Protein AF-A0A228PYM7-F1 (afdb_monomer_lite)

Foldseek 3Di:
DVCVCVVCVCCQPPLPLVVLVPDLLNLVLLVVCVVVVNPDDLVRVVVVPDDSVSSVSNVVSSVVSPPDDRPDDDDDPVSVVVSVVVSVVVCPVVVVVVVVVVLVVVLVVQLVVQLVVLLVVLLVVLLVLLVVLVVVVCVVVVNPPPPDPPSVVVSVVLSVVVCPDPLVVVLSVVSSVVSNVQSPDPPDDPPPDPDDPSVVSSVPPCNPPSSVVSVVVVVVVVVVVVVVVVVVVVVVVVVVVVVVVVVVVVVVVVVVVVVVVVVVVVVVVVVVVVVVVVVVVVVVVVVVVVVVVVVVVVVVVVVVVVVVVVVVVVVVVVVVVVVVVVVVVVVVVVVVVVVVVVVVVVVVVVVVVVVVVVVVVVVVPDDDDDDDDDDDDDDDDDDWDWDWDADPVGDIDTDGD

Radius of gyration: 92.57 Å; chains: 1; bounding box: 166×77×242 Å

pLDDT: mean 71.92, std 15.27, range [32.16, 93.19]

Structure (mmCIF, N/CA/C/O backbone):
data_AF-A0A228PYM7-F1
#
_entry.id   AF-A0A228PYM7-F1
#
loop_
_atom_site.group_PDB
_atom_site.id
_atom_site.type_symbol
_atom_site.label_atom_id
_atom_site.label_alt_id
_atom_site.label_comp_id
_atom_site.label_asym_id
_atom_site.label_entity_id
_atom_site.label_seq_id
_atom_site.pdbx_PDB_ins_code
_atom_site.Cartn_x
_atom_site.Cartn_y
_atom_site.Cartn_z
_atom_site.occupancy
_atom_site.B_iso_or_equiv
_atom_site.auth_seq_id
_atom_site.auth_comp_id
_atom_site.auth_asym_id
_atom_site.auth_atom_id
_atom_site.pdbx_PDB_model_num
ATOM 1 N N . ASP A 1 1 ? 69.210 -31.705 -83.463 1.00 45.59 1 ASP A N 1
ATOM 2 C CA . ASP A 1 1 ? 68.362 -31.783 -84.677 1.00 45.59 1 ASP A CA 1
ATOM 3 C C . ASP A 1 1 ? 68.030 -33.213 -85.096 1.00 45.59 1 ASP A C 1
ATOM 5 O O . ASP A 1 1 ? 66.913 -33.624 -84.840 1.00 45.59 1 ASP A O 1
ATOM 9 N N . LYS A 1 2 ? 68.940 -34.037 -85.643 1.00 35.41 2 LYS A N 1
ATOM 10 C CA . LYS A 1 2 ? 68.557 -35.399 -86.105 1.00 35.41 2 LYS A CA 1
ATOM 11 C C . LYS A 1 2 ? 68.427 -36.484 -85.017 1.00 35.41 2 LYS A C 1
ATOM 13 O O . LYS A 1 2 ? 67.903 -37.550 -85.300 1.00 35.41 2 LYS A O 1
ATOM 18 N N . TYR A 1 3 ? 68.884 -36.215 -83.793 1.00 48.75 3 TYR A N 1
ATOM 19 C CA . TYR A 1 3 ? 68.817 -37.164 -82.666 1.00 48.75 3 TYR A CA 1
ATOM 20 C C . TYR A 1 3 ? 67.840 -36.738 -81.552 1.00 48.75 3 TYR A C 1
ATOM 22 O O . TYR A 1 3 ? 67.516 -37.545 -80.683 1.00 48.75 3 TYR A O 1
ATOM 30 N N . ASP A 1 4 ? 67.313 -35.509 -81.589 1.00 51.94 4 ASP A N 1
ATOM 31 C CA . ASP A 1 4 ? 66.350 -35.020 -80.584 1.00 51.94 4 ASP A CA 1
ATOM 32 C C . ASP A 1 4 ? 64.942 -35.594 -80.812 1.00 51.94 4 ASP A C 1
ATOM 34 O O . ASP A 1 4 ? 64.225 -35.890 -79.854 1.00 51.94 4 ASP A O 1
ATOM 38 N N . GLU A 1 5 ? 64.581 -35.868 -82.069 1.00 47.50 5 GLU A N 1
ATOM 39 C CA . GLU A 1 5 ? 63.402 -36.676 -82.399 1.00 47.50 5 GLU A CA 1
ATOM 40 C C . GLU A 1 5 ? 63.588 -38.154 -82.022 1.00 47.50 5 GLU A C 1
ATOM 42 O O . GLU A 1 5 ? 62.619 -38.803 -81.636 1.00 47.50 5 GLU A O 1
ATOM 47 N N . GLU A 1 6 ? 64.813 -38.697 -82.054 1.00 49.84 6 GLU A N 1
ATOM 48 C CA . GLU A 1 6 ? 65.057 -40.089 -81.651 1.00 49.84 6 GLU A CA 1
ATOM 49 C C . GLU A 1 6 ? 64.945 -40.290 -80.135 1.00 49.84 6 GLU A C 1
ATOM 51 O O . GLU A 1 6 ? 64.387 -41.299 -79.705 1.00 49.84 6 GLU A O 1
ATOM 56 N N . PHE A 1 7 ? 65.419 -39.344 -79.314 1.00 51.38 7 PHE A N 1
ATOM 57 C CA . PHE A 1 7 ? 65.313 -39.439 -77.853 1.00 51.38 7 PHE A CA 1
ATOM 58 C C . PHE A 1 7 ? 63.852 -39.370 -77.391 1.00 51.38 7 PHE A C 1
ATOM 60 O O . PHE A 1 7 ? 63.384 -40.267 -76.689 1.00 51.38 7 PHE A O 1
ATOM 67 N N . TYR A 1 8 ? 63.099 -38.354 -77.822 1.00 53.97 8 TYR A N 1
ATOM 68 C CA . TYR A 1 8 ? 61.694 -38.209 -77.430 1.00 53.97 8 TYR A CA 1
ATOM 69 C C . TYR A 1 8 ? 60.767 -39.172 -78.173 1.00 53.97 8 TYR A C 1
ATOM 71 O O . TYR A 1 8 ? 59.819 -39.680 -77.575 1.00 53.97 8 TYR A O 1
ATOM 79 N N . GLY A 1 9 ? 61.081 -39.515 -79.423 1.00 56.66 9 GLY A N 1
ATOM 80 C CA . GLY A 1 9 ? 60.391 -40.557 -80.177 1.00 56.66 9 GLY A CA 1
ATOM 81 C C . GLY A 1 9 ? 60.502 -41.923 -79.502 1.00 56.66 9 GLY A C 1
ATOM 82 O O . GLY A 1 9 ? 59.483 -42.582 -79.320 1.00 56.66 9 GLY A O 1
ATOM 83 N N . ARG A 1 10 ? 61.690 -42.335 -79.035 1.00 53.03 10 ARG A N 1
ATOM 84 C CA . ARG A 1 10 ? 61.871 -43.631 -78.347 1.00 53.03 10 ARG A CA 1
ATOM 85 C C . ARG A 1 10 ? 61.371 -43.615 -76.895 1.00 53.03 10 ARG A C 1
ATOM 87 O O . ARG A 1 10 ? 60.775 -44.599 -76.451 1.00 53.03 10 ARG A O 1
ATOM 94 N N . LEU A 1 11 ? 61.518 -42.494 -76.176 1.00 53.44 11 LEU A N 1
ATOM 95 C CA . LEU A 1 11 ? 61.006 -42.327 -74.807 1.00 53.44 11 LEU A CA 1
ATOM 96 C C . LEU A 1 11 ? 59.468 -42.377 -74.753 1.00 53.44 11 LEU A C 1
ATOM 98 O O . LEU A 1 11 ? 58.911 -42.989 -73.840 1.00 53.44 11 LEU A O 1
ATOM 102 N N . PHE A 1 12 ? 58.780 -41.764 -75.726 1.00 53.03 12 PHE A N 1
ATOM 103 C CA . PHE A 1 12 ? 57.316 -41.684 -75.742 1.00 53.03 12 PHE A CA 1
ATOM 104 C C . PHE A 1 12 ? 56.615 -42.773 -76.575 1.00 53.03 12 PHE A C 1
ATOM 106 O O . PHE A 1 12 ? 55.458 -43.075 -76.261 1.00 53.03 12 PHE A O 1
ATOM 113 N N . ASN A 1 13 ? 57.274 -43.399 -77.566 1.00 52.50 13 ASN A N 1
ATOM 114 C CA . ASN A 1 13 ? 56.659 -44.480 -78.356 1.00 52.50 13 ASN A CA 1
ATOM 115 C C . ASN A 1 13 ? 56.893 -45.884 -77.786 1.00 52.50 13 ASN A C 1
ATOM 117 O O . ASN A 1 13 ? 55.943 -46.664 -77.749 1.00 52.50 13 ASN A O 1
ATOM 121 N N . GLU A 1 14 ? 58.093 -46.219 -77.302 1.00 53.66 14 GLU A N 1
ATOM 122 C CA . GLU A 1 14 ? 58.406 -47.608 -76.910 1.00 53.66 14 GLU A CA 1
ATOM 123 C C . GLU A 1 14 ? 58.616 -47.783 -75.403 1.00 53.66 14 GLU A C 1
ATOM 125 O O . GLU A 1 14 ? 58.344 -48.859 -74.866 1.00 53.66 14 GLU A O 1
ATOM 130 N N . GLY A 1 15 ? 58.994 -46.722 -74.677 1.00 54.88 15 GLY A N 1
ATOM 131 C CA . GLY A 1 15 ? 59.230 -46.807 -73.233 1.00 54.88 15 GLY A CA 1
ATOM 132 C C . GLY A 1 15 ? 60.236 -47.908 -72.889 1.00 54.88 15 GLY A C 1
ATOM 133 O O . GLY A 1 15 ? 60.038 -48.642 -71.917 1.00 54.88 15 GLY A O 1
ATOM 134 N N . ASP A 1 16 ? 61.254 -48.069 -73.738 1.00 55.94 16 ASP A N 1
ATOM 135 C CA . ASP A 1 16 ? 62.154 -49.208 -73.677 1.00 55.94 16 ASP A CA 1
ATOM 136 C C . ASP A 1 16 ? 63.088 -49.069 -72.470 1.00 55.94 16 ASP A C 1
ATOM 138 O O . ASP A 1 16 ? 64.033 -48.274 -72.442 1.00 55.94 16 ASP A O 1
ATOM 142 N N . LYS A 1 17 ? 62.768 -49.842 -71.431 1.00 56.59 17 LYS A N 1
ATOM 143 C CA . LYS A 1 17 ? 63.482 -49.911 -70.152 1.00 56.59 17 LYS A CA 1
ATOM 144 C C . LYS A 1 17 ? 64.985 -50.140 -70.361 1.00 56.59 17 LYS A C 1
ATOM 146 O O . LYS A 1 17 ? 65.792 -49.566 -69.634 1.00 56.59 17 LYS A O 1
ATOM 151 N N . LYS A 1 18 ? 65.342 -50.890 -71.407 1.00 59.19 18 LYS A N 1
ATOM 152 C CA . LYS A 1 18 ? 66.716 -51.240 -71.765 1.00 59.19 18 LYS A CA 1
ATOM 153 C C . LYS A 1 18 ? 67.567 -50.017 -72.126 1.00 59.19 18 LYS A C 1
ATOM 155 O O . LYS A 1 18 ? 68.716 -49.919 -71.717 1.00 59.19 18 LYS A O 1
ATOM 160 N N . TRP A 1 19 ? 66.992 -49.022 -72.804 1.00 62.94 19 TRP A N 1
ATOM 161 C CA . TRP A 1 19 ? 67.730 -47.817 -73.194 1.00 62.94 19 TRP A CA 1
ATOM 162 C C . TRP A 1 19 ? 68.079 -46.922 -71.990 1.00 62.94 19 TRP A C 1
ATOM 164 O O . TRP A 1 19 ? 69.183 -46.388 -71.910 1.00 62.94 19 TRP A O 1
ATOM 174 N N . MET A 1 20 ? 67.173 -46.803 -71.011 1.00 59.12 20 MET A N 1
ATOM 175 C CA . MET A 1 20 ? 67.421 -46.055 -69.764 1.00 59.12 20 MET A CA 1
ATOM 176 C C . MET A 1 20 ? 68.410 -46.774 -68.829 1.00 59.12 20 MET A C 1
ATOM 178 O O . MET A 1 20 ? 69.113 -46.119 -68.060 1.00 59.12 20 MET A O 1
ATOM 182 N N . GLU A 1 21 ? 68.475 -48.106 -68.902 1.00 58.53 21 GLU A N 1
ATOM 183 C CA . GLU A 1 21 ? 69.426 -48.933 -68.150 1.00 58.53 21 GLU A CA 1
ATOM 184 C C . GLU A 1 21 ? 70.822 -48.969 -68.795 1.00 58.53 21 GLU A C 1
ATOM 186 O O . GLU A 1 21 ? 71.816 -49.005 -68.073 1.00 58.53 21 GLU A O 1
ATOM 191 N N . ASP A 1 22 ? 70.935 -48.873 -70.120 1.00 56.88 22 ASP A N 1
ATOM 192 C CA . ASP A 1 22 ? 72.225 -49.009 -70.811 1.00 56.88 22 ASP A CA 1
ATOM 193 C C . ASP A 1 22 ? 72.939 -47.661 -71.047 1.00 56.88 22 ASP A C 1
ATOM 195 O O . ASP A 1 22 ? 74.168 -47.614 -71.140 1.00 56.88 22 ASP A O 1
ATOM 199 N N . HIS A 1 23 ? 72.215 -46.534 -71.104 1.00 60.75 23 HIS A N 1
ATOM 200 C CA . HIS A 1 23 ? 72.815 -45.220 -71.372 1.00 60.75 23 HIS A CA 1
ATOM 201 C C . HIS A 1 23 ? 73.143 -44.418 -70.104 1.00 60.75 23 HIS A C 1
ATOM 203 O O . HIS A 1 23 ? 72.276 -43.955 -69.369 1.00 60.75 23 HIS A O 1
ATOM 209 N N . ALA A 1 24 ? 74.428 -44.132 -69.884 1.00 61.12 24 ALA A N 1
ATOM 210 C CA . ALA A 1 24 ? 74.880 -43.326 -68.745 1.00 61.12 24 ALA A CA 1
ATOM 211 C C . ALA A 1 24 ? 74.340 -41.877 -68.750 1.00 61.12 24 ALA A C 1
ATOM 213 O O . ALA A 1 24 ? 74.142 -41.290 -67.686 1.00 61.12 24 ALA A O 1
ATOM 214 N N . GLY A 1 25 ? 74.066 -41.309 -69.932 1.00 62.75 25 GLY A N 1
ATOM 215 C CA . GLY A 1 25 ? 73.559 -39.939 -70.077 1.00 62.75 25 GLY A CA 1
ATOM 216 C C . GLY A 1 25 ? 72.132 -39.741 -69.554 1.00 62.75 25 GLY A C 1
ATOM 217 O O . GLY A 1 25 ? 71.842 -38.711 -68.948 1.00 62.75 25 GLY A O 1
ATOM 218 N N . SER A 1 26 ? 71.253 -40.733 -69.710 1.00 61.75 26 SER A N 1
ATOM 219 C CA . SER A 1 26 ? 69.869 -40.653 -69.224 1.00 61.75 26 SER A CA 1
ATOM 220 C C . SER A 1 26 ? 69.783 -40.767 -67.698 1.00 61.75 26 SER A C 1
ATOM 222 O O . SER A 1 26 ? 68.973 -40.079 -67.077 1.00 61.75 26 SER A O 1
ATOM 224 N N . ARG A 1 27 ? 70.678 -41.545 -67.070 1.00 66.06 27 ARG A N 1
ATOM 225 C CA . ARG A 1 27 ? 70.816 -41.614 -65.602 1.00 66.06 27 ARG A CA 1
ATOM 226 C C . ARG A 1 27 ? 71.270 -40.297 -64.979 1.00 66.06 27 ARG A C 1
ATOM 228 O O . ARG A 1 27 ? 70.733 -39.886 -63.951 1.00 66.06 27 ARG A O 1
ATOM 235 N N . LEU A 1 28 ? 72.247 -39.631 -65.600 1.00 62.81 28 LEU A N 1
ATOM 236 C CA . LEU A 1 28 ? 72.729 -38.325 -65.143 1.00 62.81 28 LEU A CA 1
ATOM 237 C C . LEU A 1 28 ? 71.631 -37.262 -65.261 1.00 62.81 28 LEU A C 1
ATOM 239 O O . LEU A 1 28 ? 71.350 -36.577 -64.282 1.00 62.81 28 LEU A O 1
ATOM 243 N N . LEU A 1 29 ? 70.930 -37.216 -66.398 1.00 63.28 29 LEU A N 1
ATOM 244 C CA . LEU A 1 29 ? 69.799 -36.309 -66.603 1.00 63.28 29 LEU A CA 1
ATOM 245 C C . LEU A 1 29 ? 68.672 -36.539 -65.581 1.00 63.28 29 LEU A C 1
ATOM 247 O O . LEU A 1 29 ? 68.156 -35.580 -65.013 1.00 63.28 29 LEU A O 1
ATOM 251 N N . ALA A 1 30 ? 68.305 -37.795 -65.303 1.00 65.06 30 ALA A N 1
ATOM 252 C CA . ALA A 1 30 ? 67.282 -38.110 -64.305 1.00 65.06 30 ALA A CA 1
ATOM 253 C C . ALA A 1 30 ? 67.676 -37.626 -62.896 1.00 65.06 30 ALA A C 1
ATOM 255 O O . ALA A 1 30 ? 66.838 -37.080 -62.178 1.00 65.06 30 ALA A O 1
ATOM 256 N N . ARG A 1 31 ? 68.952 -37.774 -62.505 1.00 66.81 31 ARG A N 1
ATOM 257 C CA . ARG A 1 31 ? 69.468 -37.280 -61.216 1.00 66.81 31 ARG A CA 1
ATOM 258 C C . ARG A 1 31 ? 69.529 -35.764 -61.137 1.00 66.81 31 ARG A C 1
ATOM 260 O O . ARG A 1 31 ? 69.179 -35.228 -60.087 1.00 66.81 31 ARG A O 1
ATOM 267 N N . ASP A 1 32 ? 69.935 -35.091 -62.206 1.00 62.88 32 ASP A N 1
ATOM 268 C CA . ASP A 1 32 ? 69.970 -33.628 -62.241 1.00 62.88 32 ASP A CA 1
ATOM 269 C C . ASP A 1 32 ? 68.553 -33.050 -62.156 1.00 62.88 32 ASP A C 1
ATOM 271 O O . ASP A 1 32 ? 68.294 -32.181 -61.325 1.00 62.88 32 ASP A O 1
ATOM 275 N N . LEU A 1 33 ? 67.592 -33.625 -62.888 1.00 65.94 33 LEU A N 1
ATOM 276 C CA . LEU A 1 33 ? 66.180 -33.260 -62.757 1.00 65.94 33 LEU A CA 1
ATOM 277 C C . LEU A 1 33 ? 65.642 -33.524 -61.342 1.00 65.94 33 LEU A C 1
ATOM 279 O O . LEU A 1 33 ? 64.897 -32.699 -60.818 1.00 65.94 33 LEU A O 1
ATOM 283 N N . ASN A 1 34 ? 66.034 -34.626 -60.691 1.00 72.19 34 ASN A N 1
ATOM 284 C CA . ASN A 1 34 ? 65.633 -34.905 -59.307 1.00 72.19 34 ASN A CA 1
ATOM 285 C C . ASN A 1 34 ? 66.233 -33.904 -58.310 1.00 72.19 34 ASN A C 1
ATOM 287 O O . ASN A 1 34 ? 65.524 -33.389 -57.451 1.00 72.19 34 ASN A O 1
ATOM 291 N N . ARG A 1 35 ? 67.533 -33.599 -58.433 1.00 65.00 35 ARG A N 1
ATOM 292 C CA . ARG A 1 35 ? 68.226 -32.626 -57.570 1.00 65.00 35 ARG A CA 1
ATOM 293 C C . ARG A 1 35 ? 67.633 -31.229 -57.691 1.00 65.00 35 ARG A C 1
ATOM 295 O O . ARG A 1 35 ? 67.551 -30.527 -56.691 1.00 65.00 35 ARG A O 1
ATOM 302 N N . SER A 1 36 ? 67.199 -30.847 -58.886 1.00 59.59 36 SER A N 1
ATOM 303 C CA . SER A 1 36 ? 66.535 -29.567 -59.130 1.00 59.59 36 SER A CA 1
ATOM 304 C C . SER A 1 36 ? 65.027 -29.590 -58.845 1.00 59.59 36 SER A C 1
ATOM 306 O O . SER A 1 36 ? 64.367 -28.586 -59.086 1.00 59.59 36 SER A O 1
ATOM 308 N N . ALA A 1 37 ? 64.470 -30.704 -58.346 1.00 69.06 37 ALA A N 1
ATOM 309 C CA . ALA A 1 37 ? 63.030 -30.904 -58.143 1.00 69.06 37 ALA A CA 1
ATOM 310 C C . ALA A 1 37 ? 62.180 -30.640 -59.408 1.00 69.06 37 ALA A C 1
ATOM 312 O O . ALA A 1 37 ? 61.024 -30.231 -59.330 1.00 69.06 37 ALA A O 1
ATOM 313 N N . LEU A 1 38 ? 62.762 -30.889 -60.585 1.00 64.94 38 LEU A N 1
ATOM 314 C CA . LEU A 1 38 ? 62.161 -30.680 -61.904 1.00 64.94 38 LEU A CA 1
ATOM 315 C C . LEU A 1 38 ? 61.589 -31.967 -62.510 1.00 64.94 38 LEU A C 1
ATOM 317 O O . LEU A 1 38 ? 61.214 -31.967 -63.681 1.00 64.94 38 LEU A O 1
ATOM 321 N N . ILE A 1 39 ? 61.522 -33.067 -61.752 1.00 71.81 39 ILE A N 1
ATOM 322 C CA . ILE A 1 39 ? 60.783 -34.256 -62.191 1.00 71.81 39 ILE A CA 1
ATOM 323 C C . ILE A 1 39 ? 59.292 -33.903 -62.161 1.00 71.81 39 ILE A C 1
ATOM 325 O O . ILE A 1 39 ? 58.761 -33.670 -61.072 1.00 71.81 39 ILE A O 1
ATOM 329 N N . PRO A 1 40 ? 58.603 -33.878 -63.315 1.00 68.38 40 PRO A N 1
ATOM 330 C CA . PRO A 1 40 ? 57.194 -33.523 -63.352 1.00 68.38 40 PRO A CA 1
ATOM 331 C C . PRO A 1 40 ? 56.370 -34.506 -62.518 1.00 68.38 40 PRO A C 1
ATOM 333 O O . PRO A 1 40 ? 56.565 -35.725 -62.583 1.00 68.38 40 PRO A O 1
ATOM 336 N N . THR A 1 41 ? 55.429 -33.984 -61.736 1.00 75.50 41 THR A N 1
ATOM 337 C CA . THR A 1 41 ? 54.512 -34.815 -60.956 1.00 75.50 41 THR A CA 1
ATOM 338 C C . THR A 1 41 ? 53.583 -35.593 -61.883 1.00 75.50 41 THR A C 1
ATOM 340 O O . THR A 1 41 ? 53.259 -35.156 -62.988 1.00 75.50 41 THR A O 1
ATOM 343 N N . GLY A 1 42 ? 53.080 -36.742 -61.423 1.00 70.44 42 GLY A N 1
ATOM 344 C CA . GLY A 1 42 ? 52.145 -37.540 -62.223 1.00 70.44 42 GLY A CA 1
ATOM 345 C C . GLY A 1 42 ? 50.921 -36.743 -62.693 1.00 70.44 42 GLY A C 1
ATOM 346 O O . GLY A 1 42 ? 50.422 -36.993 -63.785 1.00 70.44 42 GLY A O 1
ATOM 347 N N . LYS A 1 43 ? 50.482 -35.747 -61.913 1.00 73.06 43 LYS A N 1
ATOM 348 C CA . LYS A 1 43 ? 49.397 -34.835 -62.287 1.00 73.06 43 LYS A CA 1
ATOM 349 C C . LYS A 1 43 ? 49.797 -33.906 -63.437 1.00 73.06 43 LYS A C 1
ATOM 351 O O . LYS A 1 43 ? 49.074 -33.839 -64.418 1.00 73.06 43 LYS A O 1
ATOM 356 N N . GLU A 1 44 ? 50.973 -33.283 -63.372 1.00 66.31 44 GLU A N 1
ATOM 357 C CA . GLU A 1 44 ? 51.474 -32.399 -64.437 1.00 66.31 44 GLU A CA 1
ATOM 358 C C . GLU A 1 44 ? 51.666 -33.142 -65.771 1.00 66.31 44 GLU A C 1
ATOM 360 O O . GLU A 1 44 ? 51.384 -32.590 -66.832 1.00 66.31 44 GLU A O 1
ATOM 365 N N . ILE A 1 45 ? 52.083 -34.414 -65.734 1.00 66.94 45 ILE A N 1
ATOM 366 C CA . ILE A 1 45 ? 52.229 -35.243 -66.944 1.00 66.94 45 ILE A CA 1
ATOM 367 C C . ILE A 1 45 ? 50.853 -35.638 -67.516 1.00 66.94 45 ILE A C 1
ATOM 369 O O . ILE A 1 45 ? 50.680 -35.664 -68.736 1.00 66.94 45 ILE A O 1
ATOM 373 N N . LYS A 1 46 ? 49.856 -35.913 -66.660 1.00 68.62 46 LYS A N 1
ATOM 374 C CA . LYS A 1 46 ? 48.468 -36.156 -67.099 1.00 68.62 46 LYS A CA 1
ATOM 375 C C . LYS A 1 46 ? 47.835 -34.906 -67.702 1.00 68.62 46 LYS A C 1
ATOM 377 O O . LYS A 1 46 ? 47.214 -34.999 -68.755 1.00 68.62 46 LYS A O 1
ATOM 382 N N . ASP A 1 47 ? 48.040 -33.747 -67.080 1.00 65.50 47 ASP A N 1
ATOM 383 C CA . ASP A 1 47 ? 47.544 -32.455 -67.568 1.00 65.50 47 ASP A CA 1
ATOM 384 C C . ASP A 1 47 ? 48.188 -32.075 -68.919 1.00 65.50 47 ASP A C 1
ATOM 386 O O . ASP A 1 47 ? 47.612 -31.320 -69.700 1.00 65.50 47 ASP A O 1
ATOM 390 N N . ALA A 1 48 ? 49.355 -32.652 -69.238 1.00 62.84 48 ALA A N 1
ATOM 391 C CA . ALA A 1 48 ? 49.990 -32.579 -70.554 1.00 62.84 48 ALA A CA 1
ATOM 392 C C . ALA A 1 48 ? 49.417 -33.573 -71.594 1.00 62.84 48 ALA A C 1
ATOM 394 O O . ALA A 1 48 ? 49.906 -33.626 -72.722 1.00 62.84 48 ALA A O 1
ATOM 395 N N . GLY A 1 49 ? 48.384 -34.351 -71.247 1.00 68.00 49 GLY A N 1
ATOM 396 C CA . GLY A 1 49 ? 47.638 -35.220 -72.164 1.00 68.00 49 GLY A CA 1
ATOM 397 C C . GLY A 1 49 ? 48.136 -36.666 -72.265 1.00 68.00 49 GLY A C 1
ATOM 398 O O . GLY A 1 49 ? 47.704 -37.397 -73.157 1.00 68.00 49 GLY A O 1
ATOM 399 N N . LEU A 1 50 ? 49.039 -37.114 -71.385 1.00 67.19 50 LEU A N 1
ATOM 400 C CA . LEU A 1 50 ? 49.515 -38.500 -71.400 1.00 67.19 50 LEU A CA 1
ATOM 401 C C . LEU A 1 50 ? 48.596 -39.443 -70.615 1.00 67.19 50 LEU A C 1
ATOM 403 O O . LEU A 1 50 ? 48.188 -39.158 -69.493 1.00 67.19 50 LEU A O 1
ATOM 407 N N . SER A 1 51 ? 48.354 -40.633 -71.177 1.00 73.88 51 SER A N 1
ATOM 408 C CA . SER A 1 51 ? 47.622 -41.710 -70.498 1.00 73.88 51 SER A CA 1
ATOM 409 C C . SER A 1 51 ? 48.334 -42.165 -69.220 1.00 73.88 51 SER A C 1
ATOM 411 O O . SER A 1 51 ? 49.564 -42.286 -69.218 1.00 73.88 51 SER A O 1
ATOM 413 N N . ASP A 1 52 ? 47.574 -42.565 -68.204 1.00 71.88 52 ASP A N 1
ATOM 414 C CA . ASP A 1 52 ? 48.073 -43.075 -66.918 1.00 71.88 52 ASP A CA 1
ATOM 415 C C . ASP A 1 52 ? 49.145 -44.163 -67.053 1.00 71.88 52 ASP A C 1
ATOM 417 O O . ASP A 1 52 ? 50.137 -44.166 -66.324 1.00 71.88 52 ASP A O 1
ATOM 421 N N . THR A 1 53 ? 49.002 -45.056 -68.035 1.00 75.19 53 THR A N 1
ATOM 422 C CA . THR A 1 53 ? 49.981 -46.114 -68.313 1.00 75.19 53 THR A CA 1
ATOM 423 C C . THR A 1 53 ? 51.336 -45.550 -68.746 1.00 75.19 53 THR A C 1
ATOM 425 O O . THR A 1 53 ? 52.378 -46.060 -68.335 1.00 75.19 53 THR A O 1
ATOM 428 N N . ARG A 1 54 ? 51.343 -44.479 -69.548 1.00 68.00 54 ARG A N 1
ATOM 429 C CA . ARG A 1 54 ? 52.567 -43.791 -69.990 1.00 68.00 54 ARG A CA 1
ATOM 430 C C . ARG A 1 54 ? 53.183 -42.968 -68.861 1.00 68.00 54 ARG A C 1
ATOM 432 O O . ARG A 1 54 ? 54.395 -43.038 -68.679 1.00 68.00 54 ARG A O 1
ATOM 439 N N . VAL A 1 55 ? 52.362 -42.291 -68.052 1.00 69.94 55 VAL A N 1
ATOM 440 C CA . VAL A 1 55 ? 52.819 -41.580 -66.843 1.00 69.94 55 VAL A CA 1
ATOM 441 C C . VAL A 1 55 ? 53.515 -42.547 -65.880 1.00 69.94 55 VAL A C 1
ATOM 443 O O . VAL A 1 55 ? 54.632 -42.290 -65.436 1.00 69.94 55 VAL A O 1
ATOM 446 N N . MET A 1 56 ? 52.910 -43.710 -65.623 1.00 77.12 56 MET A N 1
ATOM 447 C CA . MET A 1 56 ? 53.492 -44.741 -64.760 1.00 77.12 56 MET A CA 1
ATOM 448 C C . MET A 1 56 ? 54.787 -45.333 -65.325 1.00 77.12 56 MET A C 1
ATOM 450 O O . MET A 1 56 ? 55.726 -45.563 -64.562 1.00 77.12 56 MET A O 1
ATOM 454 N N . LYS A 1 57 ? 54.870 -45.569 -66.642 1.00 74.12 57 LYS A N 1
ATOM 455 C CA . LYS A 1 57 ? 56.107 -46.041 -67.291 1.00 74.12 57 LYS A CA 1
ATOM 456 C C . LYS A 1 57 ? 57.233 -45.014 -67.173 1.00 74.12 57 LYS A C 1
ATOM 458 O O . LYS A 1 57 ? 58.340 -45.392 -66.803 1.00 74.12 57 LYS A O 1
ATOM 463 N N . TYR A 1 58 ? 56.938 -43.736 -67.410 1.00 72.19 58 TYR A N 1
ATOM 464 C CA . TYR A 1 58 ? 57.901 -42.644 -67.273 1.00 72.19 58 TYR A CA 1
ATOM 465 C C . TYR A 1 58 ? 58.420 -42.526 -65.836 1.00 72.19 58 TYR A C 1
ATOM 467 O O . TYR A 1 58 ? 59.625 -42.611 -65.610 1.00 72.19 58 TYR A O 1
ATOM 475 N N . LEU A 1 59 ? 57.523 -42.431 -64.848 1.00 76.06 59 LEU A N 1
ATOM 476 C CA . LEU A 1 59 ? 57.917 -42.318 -63.440 1.00 76.06 59 LEU A CA 1
ATOM 477 C C . LEU A 1 59 ? 58.702 -43.551 -62.962 1.00 76.06 59 LEU A C 1
ATOM 479 O O . LEU A 1 59 ? 59.659 -43.415 -62.202 1.00 76.06 59 LEU A O 1
ATOM 483 N N . ARG A 1 60 ? 58.356 -44.754 -63.445 1.00 76.75 60 ARG A N 1
ATOM 484 C CA . ARG A 1 60 ? 59.103 -45.986 -63.149 1.00 76.75 60 ARG A CA 1
ATOM 485 C C . ARG A 1 60 ? 60.497 -45.978 -63.784 1.00 76.75 60 ARG A C 1
ATOM 487 O O . ARG A 1 60 ? 61.443 -46.382 -63.120 1.00 76.75 60 ARG A O 1
ATOM 494 N N . ALA A 1 61 ? 60.636 -45.513 -65.025 1.00 67.81 61 ALA A N 1
ATOM 495 C CA . ALA A 1 61 ? 61.927 -45.416 -65.707 1.00 67.81 61 ALA A CA 1
ATOM 496 C C . ALA A 1 61 ? 62.847 -44.375 -65.050 1.00 67.81 61 ALA A C 1
ATOM 498 O O . ALA A 1 61 ? 64.021 -44.655 -64.824 1.00 67.81 61 ALA A O 1
ATOM 499 N N . VAL A 1 62 ? 62.302 -43.214 -64.670 1.00 67.62 62 VAL A N 1
ATOM 500 C CA . VAL A 1 62 ? 63.032 -42.192 -63.905 1.00 67.62 62 VAL A CA 1
ATOM 501 C C . VAL A 1 62 ? 63.484 -42.758 -62.559 1.00 67.62 62 VAL A C 1
ATOM 503 O O . VAL A 1 62 ? 64.647 -42.607 -62.202 1.00 67.62 62 VAL A O 1
ATOM 506 N N . LYS A 1 63 ? 62.617 -43.492 -61.850 1.00 77.50 63 LYS A N 1
ATOM 507 C CA . LYS A 1 63 ? 62.976 -44.155 -60.589 1.00 77.50 63 LYS A CA 1
ATOM 508 C C . LYS A 1 63 ? 64.119 -45.170 -60.760 1.00 77.50 63 LYS A C 1
ATOM 510 O O . LYS A 1 63 ? 65.111 -45.082 -60.052 1.00 77.50 63 LYS A O 1
ATOM 515 N N . VAL A 1 64 ? 64.034 -46.065 -61.749 1.00 72.94 64 VAL A N 1
ATOM 516 C CA . VAL A 1 64 ? 65.097 -47.050 -62.052 1.00 72.94 64 VAL A CA 1
ATOM 517 C C . VAL A 1 64 ? 66.426 -46.366 -62.402 1.00 72.94 64 VAL A C 1
ATOM 519 O O . VAL A 1 64 ? 67.493 -46.802 -61.964 1.00 72.94 64 VAL A O 1
ATOM 522 N N . ALA A 1 65 ? 66.371 -45.262 -63.151 1.00 66.12 65 ALA A N 1
ATOM 523 C CA . ALA A 1 65 ? 67.547 -44.477 -63.508 1.00 66.12 65 ALA A CA 1
ATOM 524 C C . ALA A 1 65 ? 68.189 -43.778 -62.292 1.00 66.12 65 ALA A C 1
ATOM 526 O O . ALA A 1 65 ? 69.414 -43.670 -62.228 1.00 66.12 65 ALA A O 1
ATOM 527 N N . LEU A 1 66 ? 67.384 -43.338 -61.318 1.00 71.06 66 LEU A N 1
ATOM 528 C CA . LEU A 1 66 ? 67.861 -42.765 -60.055 1.00 71.06 66 LEU A CA 1
ATOM 529 C C . LEU A 1 66 ? 68.512 -43.815 -59.143 1.00 71.06 66 LEU A C 1
ATOM 531 O O . LEU A 1 66 ? 69.535 -43.512 -58.516 1.00 71.06 66 LEU A O 1
ATOM 535 N N . ASP A 1 67 ? 67.948 -45.024 -59.118 1.00 75.81 67 ASP A N 1
ATOM 536 C CA . ASP A 1 67 ? 68.345 -46.131 -58.239 1.00 75.81 67 ASP A CA 1
ATOM 537 C C . ASP A 1 67 ? 69.625 -46.866 -58.713 1.00 75.81 67 ASP A C 1
ATOM 539 O O . ASP A 1 67 ? 70.273 -47.554 -57.927 1.00 75.81 67 ASP A O 1
ATOM 543 N N . SER A 1 68 ? 70.049 -46.699 -59.973 1.00 69.94 68 SER A N 1
ATOM 544 C CA . SER A 1 68 ? 71.245 -47.360 -60.537 1.00 69.94 68 SER A CA 1
ATOM 545 C C . SER A 1 68 ? 72.575 -46.643 -60.181 1.00 69.94 68 SER A C 1
ATOM 547 O O . SER A 1 68 ? 72.648 -45.409 -60.167 1.00 69.94 68 SER A O 1
ATOM 549 N N . SER A 1 69 ? 73.656 -47.390 -59.892 1.00 57.09 69 SER A N 1
ATOM 550 C CA . SER A 1 69 ? 74.947 -46.847 -59.390 1.00 57.09 69 SER A CA 1
ATOM 551 C C . SER A 1 69 ? 75.870 -46.287 -60.502 1.00 57.09 69 SER A C 1
ATOM 553 O O . SER A 1 69 ? 75.840 -46.801 -61.621 1.00 57.09 69 SER A O 1
ATOM 555 N N . PRO A 1 70 ? 76.684 -45.231 -60.258 1.00 59.44 70 PRO A N 1
ATOM 556 C CA . PRO A 1 70 ? 77.336 -44.460 -61.314 1.00 59.44 70 PRO A CA 1
ATOM 557 C C . PRO A 1 70 ? 78.810 -44.847 -61.499 1.00 59.44 70 PRO A C 1
ATOM 559 O O . PRO A 1 70 ? 79.699 -44.055 -61.198 1.00 59.44 70 PRO A O 1
ATOM 562 N N . GLU A 1 71 ? 79.101 -46.034 -62.019 1.00 53.53 71 GLU A N 1
ATOM 563 C CA . GLU A 1 71 ? 80.477 -46.371 -62.402 1.00 53.53 71 GLU A CA 1
ATOM 564 C C . GLU A 1 71 ? 80.620 -46.362 -63.919 1.00 53.53 71 GLU A C 1
ATOM 566 O O . GLU A 1 71 ? 80.269 -47.309 -64.609 1.00 53.53 71 GLU A O 1
ATOM 571 N N . VAL A 1 72 ? 81.049 -45.192 -64.402 1.00 45.41 72 VAL A N 1
ATOM 572 C CA . VAL A 1 72 ? 81.891 -44.885 -65.574 1.00 45.41 72 VAL A CA 1
ATOM 573 C C . VAL A 1 72 ? 81.534 -43.454 -65.988 1.00 45.41 72 VAL A C 1
ATOM 575 O O . VAL A 1 72 ? 80.442 -43.180 -66.486 1.00 45.41 72 VAL A O 1
ATOM 578 N N . ARG A 1 73 ? 82.459 -42.512 -65.763 1.00 53.06 73 ARG A N 1
ATOM 579 C CA . ARG A 1 73 ? 82.420 -41.180 -66.385 1.00 53.06 73 ARG A CA 1
ATOM 580 C C . ARG A 1 73 ? 83.083 -41.270 -67.760 1.00 53.06 73 ARG A C 1
ATOM 582 O O . ARG A 1 73 ? 84.293 -41.480 -67.798 1.00 53.06 73 ARG A O 1
ATOM 589 N N . PRO A 1 74 ? 82.381 -40.985 -68.866 1.00 43.50 74 PRO A N 1
ATOM 590 C CA . PRO A 1 74 ? 83.017 -40.385 -70.019 1.00 43.50 74 PRO A CA 1
ATOM 591 C C . PRO A 1 74 ? 82.764 -38.873 -70.001 1.00 43.50 74 PRO A C 1
ATOM 593 O O . PRO A 1 74 ? 81.664 -38.395 -69.719 1.00 43.50 74 PRO A O 1
ATOM 596 N N . ALA A 1 75 ? 83.816 -38.111 -70.280 1.00 50.81 75 ALA A N 1
ATOM 597 C CA . ALA A 1 75 ? 83.742 -36.674 -70.481 1.00 50.81 75 ALA A CA 1
ATOM 598 C C . ALA A 1 75 ? 82.873 -36.365 -71.706 1.00 50.81 75 ALA A C 1
ATOM 600 O O . ALA A 1 75 ? 83.230 -36.782 -72.801 1.00 50.81 75 ALA A O 1
ATOM 601 N N . LEU A 1 76 ? 81.774 -35.618 -71.548 1.00 49.16 76 LEU A N 1
ATOM 602 C CA . LEU A 1 76 ? 81.088 -34.958 -72.664 1.00 49.16 76 LEU A CA 1
ATOM 603 C C . LEU A 1 76 ? 80.319 -33.711 -72.171 1.00 49.16 76 LEU A C 1
ATOM 605 O O . LEU A 1 76 ? 79.309 -33.850 -71.481 1.00 49.16 76 LEU A O 1
ATOM 609 N N . PRO A 1 77 ? 80.733 -32.492 -72.568 1.00 51.84 77 PRO A N 1
ATOM 610 C CA . PRO A 1 77 ? 80.035 -31.236 -72.251 1.00 51.84 77 PRO A CA 1
ATOM 611 C C . PRO A 1 77 ? 78.605 -31.150 -72.819 1.00 51.84 77 PRO A C 1
ATOM 613 O O . PRO A 1 77 ? 77.763 -30.425 -72.301 1.00 51.84 77 PRO A O 1
ATOM 616 N N . LYS A 1 78 ? 78.305 -31.922 -73.871 1.00 48.66 78 LYS A N 1
ATOM 617 C CA . LYS A 1 78 ? 77.089 -31.764 -74.686 1.00 48.66 78 LYS A CA 1
ATOM 618 C C . LYS A 1 78 ? 75.800 -32.286 -74.030 1.00 48.66 78 LYS A C 1
ATOM 620 O O . LYS A 1 78 ? 74.728 -31.771 -74.323 1.00 48.66 78 LYS A O 1
ATOM 625 N N . ALA A 1 79 ? 75.883 -33.272 -73.131 1.00 43.78 79 ALA A N 1
ATOM 626 C CA . ALA A 1 79 ? 74.702 -33.830 -72.455 1.00 43.78 79 ALA A CA 1
ATOM 627 C C . ALA A 1 79 ? 74.195 -32.930 -71.310 1.00 43.78 79 ALA A C 1
ATOM 629 O O . ALA A 1 79 ? 72.989 -32.760 -71.145 1.00 43.78 79 ALA A O 1
ATOM 630 N N . ALA A 1 80 ? 75.112 -32.299 -70.569 1.00 47.16 80 ALA A N 1
ATOM 631 C CA . ALA A 1 80 ? 74.776 -31.309 -69.544 1.00 47.16 80 ALA A CA 1
ATOM 632 C C . ALA A 1 80 ? 74.196 -30.020 -70.161 1.00 47.16 80 ALA A C 1
ATOM 634 O O . ALA A 1 80 ? 73.260 -29.434 -69.621 1.00 47.16 80 ALA A O 1
ATOM 635 N N . GLU A 1 81 ? 74.690 -29.611 -71.335 1.00 47.75 81 GLU A N 1
ATOM 636 C CA . GLU A 1 81 ? 74.161 -28.454 -72.066 1.00 47.75 81 GLU A CA 1
ATOM 637 C C . GLU A 1 81 ? 72.735 -28.701 -72.598 1.00 47.75 81 GLU A C 1
ATOM 639 O O . GLU A 1 81 ? 71.874 -27.824 -72.515 1.00 47.75 81 GLU A O 1
ATOM 644 N N . ALA A 1 82 ? 72.442 -29.919 -73.067 1.00 46.78 82 ALA A N 1
ATOM 645 C CA . ALA A 1 82 ? 71.098 -30.319 -73.489 1.00 46.78 82 ALA A CA 1
ATOM 646 C C . ALA A 1 82 ? 70.100 -30.372 -72.311 1.00 46.78 82 ALA A C 1
ATOM 648 O O . ALA A 1 82 ? 68.976 -29.881 -72.432 1.00 46.78 82 ALA A O 1
ATOM 649 N N . ALA A 1 83 ? 70.530 -30.884 -71.151 1.00 45.56 83 ALA A N 1
ATOM 650 C CA . ALA A 1 83 ? 69.753 -30.872 -69.909 1.00 45.56 83 ALA A CA 1
ATOM 651 C C . ALA A 1 83 ? 69.401 -29.441 -69.456 1.00 45.56 83 ALA A C 1
ATOM 653 O O . ALA A 1 83 ? 68.252 -29.158 -69.114 1.00 45.56 83 ALA A O 1
ATOM 654 N N . GLY A 1 84 ? 70.372 -28.520 -69.522 1.00 50.41 84 GLY A N 1
ATOM 655 C CA . GLY A 1 84 ? 70.184 -27.105 -69.187 1.00 50.41 84 GLY A CA 1
ATOM 656 C C . GLY A 1 84 ? 69.220 -26.371 -70.128 1.00 50.41 84 GLY A C 1
ATOM 657 O O . GLY A 1 84 ? 68.392 -25.578 -69.672 1.00 50.41 84 GLY A O 1
ATOM 658 N N . ARG A 1 85 ? 69.253 -26.671 -71.436 1.00 49.00 85 ARG A N 1
ATOM 659 C CA . ARG A 1 85 ? 68.332 -26.076 -72.426 1.00 49.00 85 ARG A CA 1
ATOM 660 C C . ARG A 1 85 ? 66.895 -26.581 -72.268 1.00 49.00 85 ARG A C 1
ATOM 662 O O . ARG A 1 85 ? 65.957 -25.803 -72.425 1.00 49.00 85 ARG A O 1
ATOM 669 N N . LEU A 1 86 ? 66.708 -27.844 -71.887 1.00 43.34 86 LEU A N 1
ATOM 670 C CA . LEU A 1 86 ? 65.381 -28.420 -71.662 1.00 43.34 86 LEU A CA 1
ATOM 671 C C . LEU A 1 86 ? 64.748 -27.969 -70.337 1.00 43.34 86 LEU A C 1
ATOM 673 O O . LEU A 1 86 ? 63.563 -27.629 -70.301 1.00 43.34 86 LEU A O 1
ATOM 677 N N . ALA A 1 87 ? 65.550 -27.907 -69.267 1.00 47.72 87 ALA A N 1
ATOM 678 C CA . ALA A 1 87 ? 65.141 -27.308 -68.002 1.00 47.72 87 ALA A CA 1
ATOM 679 C C . ALA A 1 87 ? 64.706 -25.851 -68.208 1.00 47.72 87 ALA A C 1
ATOM 681 O O . ALA A 1 87 ? 63.694 -25.460 -67.637 1.00 47.72 87 ALA A O 1
ATOM 682 N N . SER A 1 88 ? 65.376 -25.095 -69.090 1.00 50.38 88 SER A N 1
ATOM 683 C CA . SER A 1 88 ? 65.005 -23.717 -69.470 1.00 50.38 88 SER A CA 1
ATOM 684 C C . SER A 1 88 ? 63.701 -23.617 -70.288 1.00 50.38 88 SER A C 1
ATOM 686 O O . SER A 1 88 ? 62.967 -22.638 -70.174 1.00 50.38 88 SER A O 1
ATOM 688 N N . ALA A 1 89 ? 63.365 -24.631 -71.093 1.00 49.09 89 ALA A N 1
ATOM 689 C CA . ALA A 1 89 ? 62.164 -24.624 -71.936 1.00 49.09 89 ALA A CA 1
ATOM 690 C C . ALA A 1 89 ? 60.881 -25.033 -71.182 1.00 49.09 89 ALA A C 1
ATOM 692 O O . ALA A 1 89 ? 59.827 -24.423 -71.371 1.00 49.09 89 ALA A O 1
ATOM 693 N N . LEU A 1 90 ? 60.961 -26.041 -70.302 1.00 48.91 90 LEU A N 1
ATOM 694 C CA . LEU A 1 90 ? 59.830 -26.475 -69.468 1.00 48.91 90 LEU A CA 1
ATOM 695 C C . LEU A 1 90 ? 59.569 -25.526 -68.294 1.00 48.91 90 LEU A C 1
ATOM 697 O O . LEU A 1 90 ? 58.411 -25.328 -67.920 1.00 48.91 90 LEU A O 1
ATOM 701 N N . THR A 1 91 ? 60.618 -24.895 -67.753 1.00 56.75 91 THR A N 1
ATOM 702 C CA . THR A 1 91 ? 60.436 -23.801 -66.794 1.00 56.75 91 THR A CA 1
ATOM 703 C C . THR A 1 91 ? 59.703 -22.647 -67.450 1.00 56.75 91 THR A C 1
ATOM 705 O O . THR A 1 91 ? 58.705 -22.240 -66.891 1.00 56.75 91 THR A O 1
ATOM 708 N N . SER A 1 92 ? 60.065 -22.185 -68.651 1.00 60.34 92 SER A N 1
ATOM 709 C CA . SER A 1 92 ? 59.473 -20.960 -69.212 1.00 60.34 92 SER A CA 1
ATOM 710 C C . SER A 1 92 ? 57.934 -20.937 -69.218 1.00 60.34 92 SER A C 1
ATOM 712 O O . SER A 1 92 ? 57.358 -20.004 -68.675 1.00 60.34 92 SER A O 1
ATOM 714 N N . LYS A 1 93 ? 57.233 -21.968 -69.715 1.00 65.69 93 LYS A N 1
ATOM 715 C CA . LYS A 1 93 ? 55.755 -21.924 -69.814 1.00 65.69 93 LYS A CA 1
ATOM 716 C C . LYS A 1 93 ? 55.029 -22.198 -68.488 1.00 65.69 93 LYS A C 1
ATOM 718 O O . LYS A 1 93 ? 53.965 -21.632 -68.236 1.00 65.69 93 LYS A O 1
ATOM 723 N N . VAL A 1 94 ? 55.570 -23.077 -67.640 1.00 68.62 94 VAL A N 1
ATOM 724 C CA . VAL A 1 94 ? 54.994 -23.369 -66.312 1.00 68.62 94 VAL A CA 1
ATOM 725 C C . VAL A 1 94 ? 55.297 -22.234 -65.333 1.00 68.62 94 VAL A C 1
ATOM 727 O O . VAL A 1 94 ? 54.418 -21.845 -64.569 1.00 68.62 94 VAL A O 1
ATOM 730 N N . LEU A 1 95 ? 56.503 -21.666 -65.399 1.00 67.94 95 LEU A N 1
ATOM 731 C CA . LEU A 1 95 ? 56.913 -20.465 -64.677 1.00 67.94 95 LEU A CA 1
ATOM 732 C C . LEU A 1 95 ? 56.071 -19.275 -65.138 1.00 67.94 95 LEU A C 1
ATOM 734 O O . LEU A 1 95 ? 55.458 -18.663 -64.284 1.00 67.94 95 LEU A O 1
ATOM 738 N N . GLN A 1 96 ? 55.874 -19.062 -66.445 1.00 74.44 96 GLN A N 1
ATOM 739 C CA . GLN A 1 96 ? 54.960 -18.033 -66.964 1.00 74.44 96 GLN A CA 1
ATOM 740 C C . GLN A 1 96 ? 53.530 -18.197 -66.445 1.00 74.44 96 GLN A C 1
ATOM 742 O O . GLN A 1 96 ? 52.907 -17.220 -66.058 1.00 74.44 96 GLN A O 1
ATOM 747 N N . ARG A 1 97 ? 52.987 -19.422 -66.389 1.00 77.00 97 ARG A N 1
ATOM 748 C CA . ARG A 1 97 ? 51.649 -19.652 -65.809 1.00 77.00 97 ARG A CA 1
ATOM 749 C C . ARG A 1 97 ? 51.610 -19.384 -64.304 1.00 77.00 97 ARG A C 1
ATOM 751 O O . ARG A 1 97 ? 50.610 -18.875 -63.811 1.00 77.00 97 ARG A O 1
ATOM 758 N N . ARG A 1 98 ? 52.668 -19.733 -63.566 1.00 70.81 98 ARG A N 1
ATOM 759 C CA . ARG A 1 98 ? 52.772 -19.463 -62.122 1.00 70.81 98 ARG A CA 1
ATOM 760 C C . ARG A 1 98 ? 52.978 -17.977 -61.831 1.00 70.81 98 ARG A C 1
ATOM 762 O O . ARG A 1 98 ? 52.374 -17.482 -60.887 1.00 70.81 98 ARG A O 1
ATOM 769 N N . GLU A 1 99 ? 53.779 -17.294 -62.640 1.00 72.44 99 GLU A N 1
ATOM 770 C CA . GLU A 1 99 ? 53.999 -15.848 -62.619 1.00 72.44 99 GLU A CA 1
ATOM 771 C C . GLU A 1 99 ? 52.699 -15.121 -62.946 1.00 72.44 99 GLU A C 1
ATOM 773 O O . GLU A 1 99 ? 52.252 -14.314 -62.142 1.00 72.44 99 GLU A O 1
ATOM 778 N N . GLN A 1 100 ? 52.011 -15.498 -64.025 1.00 77.75 100 GLN A N 1
ATOM 779 C CA . GLN A 1 100 ? 50.708 -14.942 -64.385 1.00 77.75 100 GLN A CA 1
ATOM 780 C C . GLN A 1 100 ? 49.673 -15.149 -63.269 1.00 77.75 100 GLN A C 1
ATOM 782 O O . GLN A 1 100 ? 49.022 -14.200 -62.851 1.00 77.75 100 GLN A O 1
ATOM 787 N N . ALA A 1 101 ? 49.581 -16.354 -62.698 1.00 77.00 101 ALA A N 1
ATOM 788 C CA . ALA A 1 101 ? 48.679 -16.624 -61.577 1.00 77.00 101 ALA A CA 1
ATOM 789 C C . ALA A 1 101 ? 49.088 -15.908 -60.274 1.00 77.00 101 ALA A C 1
ATOM 791 O O . ALA A 1 101 ? 48.269 -15.758 -59.366 1.00 77.00 101 ALA A O 1
ATOM 792 N N . ALA A 1 102 ? 50.361 -15.536 -60.108 1.00 74.81 102 ALA A N 1
ATOM 793 C CA . ALA A 1 102 ? 50.823 -14.723 -58.984 1.00 74.81 102 ALA A CA 1
ATOM 794 C C . ALA A 1 102 ? 50.492 -13.240 -59.204 1.00 74.81 102 ALA A C 1
ATOM 796 O O . ALA A 1 102 ? 50.043 -12.586 -58.266 1.00 74.81 102 ALA A O 1
ATOM 797 N N . ILE A 1 103 ? 50.634 -12.750 -60.437 1.00 76.88 103 ILE A N 1
ATOM 798 C CA . ILE A 1 103 ? 50.239 -11.403 -60.862 1.00 76.88 103 ILE A CA 1
ATOM 799 C C . ILE A 1 103 ? 48.724 -11.225 -60.705 1.00 76.88 103 ILE A C 1
ATOM 801 O O . ILE A 1 103 ? 48.294 -10.276 -60.064 1.00 76.88 103 ILE A O 1
ATOM 805 N N . GLU A 1 104 ? 47.914 -12.178 -61.170 1.00 81.69 104 GLU A N 1
ATOM 806 C CA . GLU A 1 104 ? 46.451 -12.147 -61.012 1.00 81.69 104 GLU A CA 1
ATOM 807 C C . GLU A 1 104 ? 46.031 -12.124 -59.535 1.00 81.69 104 GLU A C 1
ATOM 809 O O . GLU A 1 104 ? 45.202 -11.309 -59.136 1.00 81.69 104 GLU A O 1
ATOM 814 N N . ARG A 1 105 ? 46.669 -12.939 -58.681 1.00 80.94 105 ARG A N 1
ATOM 815 C CA . ARG A 1 105 ? 46.425 -12.900 -57.228 1.00 80.94 105 ARG A CA 1
ATOM 816 C C . ARG A 1 105 ? 46.838 -11.568 -56.600 1.00 80.94 105 ARG A C 1
ATOM 818 O O . ARG A 1 105 ? 46.153 -11.089 -55.695 1.00 80.94 105 ARG A O 1
ATOM 825 N N . ALA A 1 106 ? 47.938 -10.972 -57.056 1.00 77.50 106 ALA A N 1
ATOM 826 C CA . ALA A 1 106 ? 48.365 -9.653 -56.603 1.00 77.50 106 ALA A CA 1
ATOM 827 C C . ALA A 1 106 ? 47.376 -8.559 -57.044 1.00 77.50 106 ALA A C 1
ATOM 829 O O . ALA A 1 106 ? 47.036 -7.699 -56.235 1.00 77.50 106 ALA A O 1
ATOM 830 N N . HIS A 1 107 ? 46.847 -8.638 -58.270 1.00 79.25 107 HIS A N 1
ATOM 831 C CA . HIS A 1 107 ? 45.822 -7.724 -58.782 1.00 79.25 107 HIS A CA 1
ATOM 832 C C . HIS A 1 107 ? 44.522 -7.830 -57.984 1.00 79.25 107 HIS A C 1
ATOM 834 O O . HIS A 1 107 ? 43.997 -6.812 -57.544 1.00 79.25 107 HIS A O 1
ATOM 840 N N . ASP A 1 108 ? 44.028 -9.043 -57.729 1.00 82.75 108 ASP A N 1
ATOM 841 C CA . ASP A 1 108 ? 42.817 -9.245 -56.927 1.00 82.75 108 ASP A CA 1
ATOM 842 C C . ASP A 1 108 ? 42.990 -8.721 -55.496 1.00 82.75 108 ASP A C 1
ATOM 844 O O . ASP A 1 108 ? 42.082 -8.094 -54.945 1.00 82.75 108 ASP A O 1
ATOM 848 N N . THR A 1 109 ? 44.172 -8.929 -54.908 1.00 83.50 109 THR A N 1
ATOM 849 C CA . THR A 1 109 ? 44.500 -8.411 -53.572 1.00 83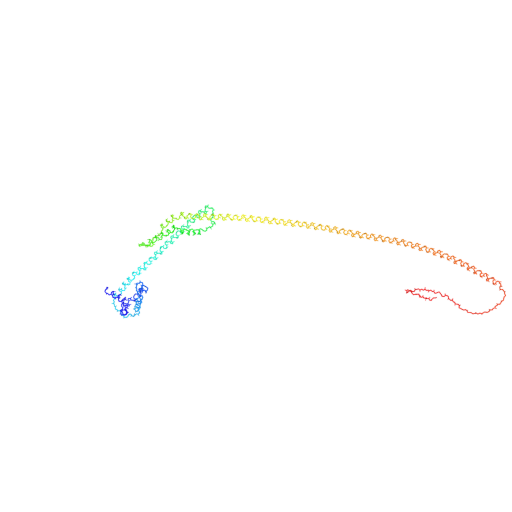.50 109 THR A CA 1
ATOM 850 C C . THR A 1 109 ? 44.532 -6.881 -53.566 1.00 83.50 109 THR A C 1
ATOM 852 O O . THR A 1 109 ? 43.974 -6.267 -52.659 1.00 83.50 109 THR A O 1
ATOM 855 N N . TYR A 1 110 ? 45.123 -6.262 -54.591 1.00 82.56 110 TYR A N 1
ATOM 856 C CA . TYR A 1 110 ? 45.162 -4.808 -54.744 1.00 82.56 110 TYR A CA 1
ATOM 857 C C . TYR A 1 110 ? 43.764 -4.207 -54.931 1.00 82.56 110 TYR A C 1
ATOM 859 O O . TYR A 1 110 ? 43.375 -3.301 -54.198 1.00 82.56 110 TYR A O 1
ATOM 867 N N . VAL A 1 111 ? 42.965 -4.761 -55.848 1.00 79.94 111 VAL A N 1
ATOM 868 C CA . VAL A 1 111 ? 41.588 -4.308 -56.095 1.00 79.94 111 VAL A CA 1
ATOM 869 C C . VAL A 1 111 ? 40.742 -4.432 -54.829 1.00 79.94 111 VAL A C 1
ATOM 871 O O . VAL A 1 111 ? 39.952 -3.538 -54.532 1.00 79.94 111 VAL A O 1
ATOM 874 N N . LYS A 1 112 ? 40.909 -5.514 -54.058 1.00 85.12 112 LYS A N 1
ATOM 875 C CA . LYS A 1 112 ? 40.212 -5.684 -52.781 1.00 85.12 112 LYS A CA 1
ATOM 876 C C . LYS A 1 112 ? 40.625 -4.621 -51.758 1.00 85.12 112 LYS A C 1
ATOM 878 O O . LYS A 1 112 ? 39.747 -4.033 -51.134 1.00 85.12 112 LYS A O 1
ATOM 883 N N . ALA A 1 113 ? 41.922 -4.347 -51.624 1.00 81.50 113 ALA A N 1
ATOM 884 C CA . ALA A 1 113 ? 42.430 -3.335 -50.700 1.00 81.50 113 ALA A CA 1
ATOM 885 C C . ALA A 1 113 ? 41.933 -1.918 -51.048 1.00 81.50 113 ALA A C 1
ATOM 887 O O . ALA A 1 113 ? 41.566 -1.164 -50.150 1.00 81.50 113 ALA A O 1
ATOM 888 N N . GLU A 1 114 ? 41.853 -1.567 -52.336 1.00 79.44 114 GLU A N 1
ATOM 889 C CA . GLU A 1 114 ? 41.307 -0.273 -52.775 1.00 79.44 114 GLU A CA 1
ATOM 890 C C . GLU A 1 114 ? 39.801 -0.144 -52.502 1.00 79.44 114 GLU A C 1
ATOM 892 O O . GLU A 1 114 ? 39.337 0.922 -52.101 1.00 79.44 114 GLU A O 1
ATOM 897 N N . ILE A 1 115 ? 39.033 -1.230 -52.653 1.00 82.56 115 ILE A N 1
ATOM 898 C CA . ILE A 1 115 ? 37.609 -1.241 -52.284 1.00 82.56 115 ILE A CA 1
ATOM 899 C C . ILE A 1 115 ? 37.447 -1.072 -50.769 1.00 82.56 115 ILE A C 1
ATOM 901 O O . ILE A 1 115 ? 36.688 -0.206 -50.346 1.00 82.56 115 ILE A O 1
ATOM 905 N N . GLU A 1 116 ? 38.183 -1.837 -49.956 1.00 85.75 116 GLU A N 1
ATOM 906 C CA . GLU A 1 116 ? 38.134 -1.732 -48.487 1.00 85.75 116 GLU A CA 1
ATOM 907 C C . GLU A 1 116 ? 38.535 -0.320 -48.011 1.00 85.75 116 GLU A C 1
ATOM 909 O O . GLU A 1 116 ? 37.904 0.246 -47.115 1.00 85.75 116 GLU A O 1
ATOM 914 N N . LYS A 1 117 ? 39.537 0.299 -48.652 1.00 85.38 117 LYS A N 1
ATOM 915 C CA . LYS A 1 117 ? 39.943 1.687 -48.384 1.00 85.38 117 LYS A CA 1
ATOM 916 C C . LYS A 1 117 ? 38.830 2.680 -48.727 1.00 85.38 117 LYS A C 1
ATOM 918 O O . LYS A 1 117 ? 38.531 3.553 -47.912 1.00 85.38 117 LYS A O 1
ATOM 923 N N . ALA A 1 118 ? 38.203 2.540 -49.895 1.00 78.44 118 ALA A N 1
ATOM 924 C CA . ALA A 1 118 ? 37.104 3.404 -50.320 1.00 78.44 118 ALA A CA 1
ATOM 925 C C . ALA A 1 118 ? 35.866 3.253 -49.417 1.00 78.44 118 ALA A C 1
ATOM 927 O O . ALA A 1 118 ? 35.251 4.252 -49.048 1.00 78.44 118 ALA A O 1
ATOM 928 N N . GLU A 1 119 ? 35.529 2.030 -49.001 1.00 81.25 119 GLU A N 1
ATOM 929 C CA . GLU A 1 119 ? 34.462 1.762 -48.027 1.00 81.25 119 GLU A CA 1
ATOM 930 C C . GLU A 1 119 ? 34.765 2.401 -46.665 1.00 81.25 119 GLU A C 1
ATOM 932 O O . GLU A 1 119 ? 33.887 3.029 -46.070 1.00 81.25 119 GLU A O 1
ATOM 937 N N . GLY A 1 120 ? 36.014 2.318 -46.197 1.00 86.56 120 GLY A N 1
ATOM 938 C CA . GLY A 1 120 ? 36.458 2.978 -44.968 1.00 86.56 120 GLY A CA 1
ATOM 939 C C . GLY A 1 120 ? 36.359 4.505 -45.039 1.00 86.56 120 GLY A C 1
ATOM 940 O O . GLY A 1 120 ? 35.851 5.136 -44.111 1.00 86.56 120 GLY A O 1
ATOM 941 N N . GLN A 1 121 ? 36.783 5.107 -46.155 1.00 82.00 121 GLN A N 1
ATOM 942 C CA . GLN A 1 121 ? 36.675 6.553 -46.383 1.00 82.00 121 GLN A CA 1
ATOM 943 C C . GLN A 1 121 ? 35.214 7.015 -46.448 1.00 82.00 121 GLN A C 1
ATOM 945 O O . GLN A 1 121 ? 34.861 8.009 -45.813 1.00 82.00 121 GLN A O 1
ATOM 950 N N . LEU A 1 122 ? 34.350 6.268 -47.142 1.00 76.81 122 LEU A N 1
ATOM 951 C CA . LEU A 1 122 ? 32.908 6.520 -47.173 1.00 76.81 122 LEU A CA 1
ATOM 952 C C . LEU A 1 122 ? 32.285 6.418 -45.780 1.00 76.81 122 LEU A C 1
ATOM 954 O O . LEU A 1 122 ? 31.549 7.313 -45.374 1.00 76.81 122 LEU A O 1
ATOM 958 N N . SER A 1 123 ? 32.598 5.362 -45.026 1.00 80.50 123 SER A N 1
ATOM 959 C CA . SER A 1 123 ? 32.090 5.180 -43.664 1.00 80.50 123 SER A CA 1
ATOM 960 C C . SER A 1 123 ? 32.502 6.331 -42.748 1.00 80.50 123 SER A C 1
ATOM 962 O O . SER A 1 123 ? 31.685 6.794 -41.950 1.00 80.50 123 SER A O 1
ATOM 964 N N . TRP A 1 124 ? 33.742 6.807 -42.861 1.00 83.69 124 TRP A N 1
ATOM 965 C CA . TRP A 1 124 ? 34.229 7.927 -42.064 1.00 83.69 124 TRP A CA 1
ATOM 966 C C . TRP A 1 124 ? 33.578 9.254 -42.472 1.00 83.69 124 TRP A C 1
ATOM 968 O O . TRP A 1 124 ? 33.147 10.010 -41.603 1.00 83.69 124 TRP A O 1
ATOM 978 N N . ALA A 1 125 ? 33.424 9.516 -43.773 1.00 77.56 125 ALA A N 1
ATOM 979 C CA . ALA A 1 125 ? 32.733 10.704 -44.273 1.00 77.56 125 ALA A CA 1
ATOM 980 C C . ALA A 1 125 ? 31.254 10.733 -43.842 1.00 77.56 125 ALA A C 1
ATOM 982 O O . ALA A 1 125 ? 30.779 11.749 -43.336 1.00 77.56 125 ALA A O 1
ATOM 983 N N . VAL A 1 126 ? 30.545 9.603 -43.956 1.00 74.38 126 VAL A N 1
ATOM 984 C CA . VAL A 1 126 ? 29.159 9.458 -43.477 1.00 74.38 126 VAL A CA 1
ATOM 985 C C . VAL A 1 126 ? 29.083 9.707 -41.973 1.00 74.38 126 VAL A C 1
ATOM 987 O O . VAL A 1 126 ? 28.214 10.449 -41.524 1.00 74.38 126 VAL A O 1
ATOM 990 N N . PHE A 1 127 ? 30.015 9.158 -41.188 1.00 80.25 127 PHE A N 1
ATOM 991 C CA . PHE A 1 127 ? 30.079 9.424 -39.752 1.00 80.25 127 PHE A CA 1
ATOM 992 C C . PHE A 1 127 ? 30.250 10.920 -39.448 1.00 80.25 127 PHE A C 1
ATOM 994 O O . PHE A 1 127 ? 29.533 11.440 -38.599 1.00 80.25 127 PHE A O 1
ATOM 1001 N N . GLN A 1 128 ? 31.141 11.629 -40.150 1.00 80.62 128 GLN A N 1
ATOM 1002 C CA . GLN A 1 128 ? 31.342 13.072 -39.954 1.00 80.62 128 GLN A CA 1
ATOM 1003 C C . GLN A 1 128 ? 30.086 13.888 -40.284 1.00 80.62 128 GLN A C 1
ATOM 1005 O O . GLN A 1 128 ? 29.717 14.773 -39.516 1.00 80.62 128 GLN A O 1
ATOM 1010 N N . ILE A 1 129 ? 29.394 13.569 -41.381 1.00 77.62 129 ILE A N 1
ATOM 1011 C CA . ILE A 1 129 ? 28.145 14.247 -41.761 1.00 77.62 129 ILE A CA 1
ATOM 1012 C C . ILE A 1 129 ? 27.061 13.998 -40.707 1.00 77.62 129 ILE A C 1
ATOM 1014 O O . ILE A 1 129 ? 26.428 14.942 -40.241 1.00 77.62 129 ILE A O 1
ATOM 1018 N N . VAL A 1 130 ? 26.896 12.745 -40.269 1.00 74.50 130 VAL A N 1
ATOM 1019 C CA . VAL A 1 130 ? 25.943 12.385 -39.207 1.00 74.50 130 VAL A CA 1
ATOM 1020 C C . VAL A 1 130 ? 26.265 13.131 -37.913 1.00 74.50 130 VAL A C 1
ATOM 1022 O O . VAL A 1 130 ? 25.356 13.660 -37.286 1.00 74.50 130 VAL A O 1
ATOM 1025 N N . GLN A 1 131 ? 27.539 13.221 -37.521 1.00 80.31 131 GLN A N 1
ATOM 1026 C CA . GLN A 1 131 ? 27.965 13.986 -36.344 1.00 80.31 131 GLN A CA 1
ATOM 1027 C C . GLN A 1 131 ? 27.611 15.470 -36.463 1.00 80.31 131 GLN A C 1
ATOM 1029 O O . GLN A 1 131 ? 27.048 16.039 -35.530 1.00 80.31 131 GLN A O 1
ATOM 1034 N N . GLN A 1 132 ? 27.913 16.097 -37.602 1.00 81.69 132 GLN A N 1
ATOM 1035 C CA . GLN A 1 132 ? 27.652 17.520 -37.816 1.00 81.69 132 GLN A CA 1
ATOM 1036 C C . GLN A 1 132 ? 26.156 17.837 -37.813 1.00 81.69 132 GLN A C 1
ATOM 1038 O O . GLN A 1 132 ? 25.727 18.765 -37.128 1.00 81.69 132 GLN A O 1
ATOM 1043 N N . GLU A 1 133 ? 25.353 17.067 -38.546 1.00 76.12 133 GLU A N 1
ATOM 1044 C CA . GLU A 1 133 ? 23.900 17.252 -38.572 1.00 76.12 133 GLU A CA 1
ATOM 1045 C C . GLU A 1 133 ? 23.275 16.955 -37.207 1.00 76.12 133 GLU A C 1
ATOM 1047 O O . GLU A 1 133 ? 22.395 17.689 -36.757 1.00 76.12 133 GLU A O 1
ATOM 1052 N N . TRP A 1 134 ? 23.800 15.961 -36.486 1.00 75.69 134 TRP A N 1
ATOM 1053 C CA . TRP A 1 134 ? 23.363 15.670 -35.127 1.00 75.69 134 TRP A CA 1
ATOM 1054 C C . TRP A 1 134 ? 23.647 16.826 -34.163 1.00 75.69 134 TRP A C 1
ATOM 1056 O O . TRP A 1 134 ? 22.755 17.252 -33.429 1.00 75.69 134 TRP A O 1
ATOM 1066 N N . GLN A 1 135 ? 24.851 17.403 -34.212 1.00 78.12 135 GLN A N 1
ATOM 1067 C CA . GLN A 1 135 ? 25.211 18.582 -33.418 1.00 78.12 135 GLN A CA 1
ATOM 1068 C C . GLN A 1 135 ? 24.342 19.801 -33.758 1.00 78.12 135 GLN A C 1
ATOM 1070 O O . GLN A 1 135 ? 23.887 20.507 -32.851 1.00 78.12 135 GLN A O 1
ATOM 1075 N N . LYS A 1 136 ? 24.063 20.041 -35.047 1.00 80.69 136 LYS A N 1
ATOM 1076 C CA . LYS A 1 136 ? 23.153 21.112 -35.487 1.00 80.69 136 LYS A CA 1
ATOM 1077 C C . LYS A 1 136 ? 21.744 20.904 -34.932 1.00 80.69 136 LYS A C 1
ATOM 1079 O O . LYS A 1 136 ? 21.175 21.843 -34.376 1.00 80.69 136 LYS A O 1
ATOM 1084 N N . ALA A 1 137 ? 21.204 19.691 -35.027 1.00 70.81 137 ALA A N 1
ATOM 1085 C CA . ALA A 1 137 ? 19.868 19.366 -34.537 1.00 70.81 137 ALA A CA 1
ATOM 1086 C C . ALA A 1 137 ? 19.757 19.486 -33.007 1.00 70.81 137 ALA A C 1
ATOM 1088 O O . ALA A 1 137 ? 18.793 20.064 -32.511 1.00 70.81 137 ALA A O 1
ATOM 1089 N N . MET A 1 138 ? 20.761 19.022 -32.254 1.00 68.62 138 MET A N 1
ATOM 1090 C CA . MET A 1 138 ? 20.816 19.181 -30.792 1.00 68.62 138 MET A CA 1
ATOM 1091 C C . MET A 1 138 ? 20.836 20.659 -30.384 1.00 68.62 138 MET A C 1
ATOM 1093 O O . MET A 1 138 ? 20.082 21.071 -29.499 1.00 68.62 138 MET A O 1
ATOM 1097 N N . THR A 1 139 ? 21.629 21.473 -31.091 1.00 78.62 139 THR A N 1
ATOM 1098 C CA . THR A 1 139 ? 21.710 22.924 -30.866 1.00 78.62 139 THR A CA 1
ATOM 1099 C C . THR A 1 139 ? 20.373 23.611 -31.163 1.00 78.62 139 THR A C 1
ATOM 1101 O O . THR A 1 139 ? 19.921 24.441 -30.377 1.00 78.62 139 THR A O 1
ATOM 1104 N N . GLN A 1 140 ? 19.705 23.245 -32.262 1.00 74.44 140 GLN A N 1
ATOM 1105 C CA . GLN A 1 140 ? 18.389 23.787 -32.625 1.00 74.44 140 GLN A CA 1
ATOM 1106 C C . GLN A 1 140 ? 17.283 23.368 -31.649 1.00 74.44 140 GLN A C 1
ATOM 1108 O O . GLN A 1 140 ? 16.374 24.150 -31.384 1.00 74.44 140 GLN A O 1
ATOM 1113 N N . ALA A 1 141 ? 17.367 22.160 -31.091 1.00 65.12 141 ALA A N 1
ATOM 1114 C CA . ALA A 1 141 ? 16.404 21.643 -30.125 1.00 65.12 141 ALA A CA 1
ATOM 1115 C C . ALA A 1 141 ? 16.628 22.162 -28.691 1.00 65.12 141 ALA A C 1
ATOM 1117 O O . ALA A 1 141 ? 15.828 21.864 -27.806 1.00 65.12 141 ALA A O 1
ATOM 1118 N N . GLY A 1 142 ? 17.712 22.907 -28.433 1.00 74.88 142 GLY A N 1
ATOM 1119 C CA . GLY A 1 142 ? 18.073 23.356 -27.084 1.00 74.88 142 GLY A CA 1
ATOM 1120 C C . GLY A 1 142 ? 18.389 22.205 -26.119 1.00 74.88 142 GLY A C 1
ATOM 1121 O O . GLY A 1 142 ? 18.351 22.389 -24.902 1.00 74.88 142 GLY A O 1
ATOM 1122 N N . LEU A 1 143 ? 18.676 21.012 -26.645 1.00 65.88 143 LEU A N 1
ATOM 1123 C CA . LEU A 1 143 ? 19.010 19.831 -25.859 1.00 65.88 143 LEU A CA 1
ATOM 1124 C C . LEU A 1 143 ? 20.504 19.887 -25.522 1.00 65.88 143 LEU A C 1
ATOM 1126 O O . LEU A 1 143 ? 21.350 19.839 -26.410 1.00 65.88 143 LEU A O 1
ATOM 1130 N N . SER A 1 144 ? 20.840 20.017 -24.236 1.00 61.69 144 SER A N 1
ATOM 1131 C CA . SER A 1 144 ? 22.240 19.955 -23.786 1.00 61.69 144 SER A CA 1
ATOM 1132 C C . SER A 1 144 ? 22.837 18.557 -24.011 1.00 61.69 144 SER A C 1
ATOM 1134 O O . SER A 1 144 ? 22.098 17.571 -23.983 1.00 61.69 144 SER A O 1
ATOM 1136 N N . ASP A 1 145 ? 24.167 18.472 -24.136 1.00 58.94 145 ASP A N 1
ATOM 1137 C CA . ASP A 1 145 ? 25.001 17.283 -24.434 1.00 58.94 145 ASP A CA 1
ATOM 1138 C C . ASP A 1 145 ? 24.717 15.988 -23.631 1.00 58.94 145 ASP A C 1
ATOM 1140 O O . ASP A 1 145 ? 25.321 14.943 -23.879 1.00 58.94 145 ASP A O 1
ATOM 1144 N N . ARG A 1 146 ? 23.828 16.021 -22.633 1.00 49.31 146 ARG A N 1
ATOM 1145 C CA . ARG A 1 146 ? 23.573 14.925 -21.690 1.00 49.31 146 ARG A CA 1
ATOM 1146 C C . ARG A 1 146 ? 22.592 13.856 -22.160 1.00 49.31 146 ARG A C 1
ATOM 1148 O O . ARG A 1 146 ? 22.647 12.751 -21.625 1.00 49.31 146 ARG A O 1
ATOM 1155 N N . GLU A 1 147 ? 21.731 14.118 -23.138 1.00 56.75 147 GLU A N 1
ATOM 1156 C CA . GLU A 1 147 ? 20.807 13.094 -23.646 1.00 56.75 147 GLU A CA 1
ATOM 1157 C C . GLU A 1 147 ? 21.439 12.300 -24.795 1.00 56.75 147 GLU A C 1
ATOM 1159 O O . GLU A 1 147 ? 21.132 12.486 -25.972 1.00 56.75 147 GLU A O 1
ATOM 1164 N N . GLN A 1 148 ? 22.364 11.416 -24.424 1.00 56.84 148 GLN A N 1
ATOM 1165 C CA . GLN A 1 148 ? 23.174 10.608 -25.332 1.00 56.84 148 GLN A CA 1
ATOM 1166 C C . GLN A 1 148 ? 22.329 9.588 -26.109 1.00 56.84 148 GLN A C 1
ATOM 1168 O O . GLN A 1 148 ? 22.158 8.442 -25.700 1.00 56.84 148 GLN A O 1
ATOM 1173 N N . ILE A 1 149 ? 21.851 9.973 -27.288 1.00 58.69 149 ILE A N 1
ATOM 1174 C CA . ILE A 1 149 ? 21.746 9.000 -28.377 1.00 58.69 149 ILE A CA 1
ATOM 1175 C C . ILE A 1 149 ? 23.180 8.760 -28.830 1.00 58.69 149 ILE A C 1
ATOM 1177 O O . ILE A 1 149 ? 23.832 9.708 -29.250 1.00 58.69 149 ILE A O 1
ATOM 1181 N N . GLU A 1 150 ? 23.680 7.526 -28.726 1.00 67.31 150 GLU A N 1
ATOM 1182 C CA . GLU A 1 150 ? 25.012 7.177 -29.224 1.00 67.31 150 GLU A CA 1
ATOM 1183 C C . GLU A 1 150 ? 25.076 7.456 -30.736 1.00 67.31 150 GLU A C 1
ATOM 1185 O O . GLU A 1 150 ? 24.495 6.696 -31.523 1.00 67.31 150 GLU A O 1
ATOM 1190 N N . PRO A 1 151 ? 25.804 8.495 -31.185 1.00 66.56 151 PRO A N 1
ATOM 1191 C CA . PRO A 1 151 ? 25.883 8.849 -32.604 1.00 66.56 151 PRO A CA 1
ATOM 1192 C C . PRO A 1 151 ? 26.462 7.709 -33.452 1.00 66.56 151 PRO A C 1
ATOM 1194 O O . PRO A 1 151 ? 26.229 7.609 -34.655 1.00 66.56 151 PRO A O 1
ATOM 1197 N N . LEU A 1 152 ? 27.209 6.814 -32.801 1.00 70.00 152 LEU A N 1
ATOM 1198 C CA . LEU A 1 152 ? 27.755 5.597 -33.377 1.00 70.00 152 LEU A CA 1
ATOM 1199 C C . LEU A 1 152 ? 26.659 4.614 -33.827 1.00 70.00 152 LEU A C 1
ATOM 1201 O O . LEU A 1 152 ? 26.731 4.091 -34.932 1.00 70.00 152 LEU A O 1
ATOM 1205 N N . LYS A 1 153 ? 25.613 4.391 -33.019 1.00 71.94 153 LYS A N 1
ATOM 1206 C CA . LYS A 1 153 ? 24.510 3.482 -33.386 1.00 71.94 153 LYS A CA 1
ATOM 1207 C C . LYS A 1 153 ? 23.679 4.053 -34.533 1.00 71.94 153 LYS A C 1
ATOM 1209 O O . LYS A 1 153 ? 23.297 3.323 -35.446 1.00 71.94 153 LYS A O 1
ATOM 1214 N N . LEU A 1 154 ? 23.445 5.366 -34.508 1.00 69.38 154 LEU A N 1
ATOM 1215 C CA . LEU A 1 154 ? 22.716 6.058 -35.568 1.00 69.38 154 LEU A CA 1
ATOM 1216 C C . LEU A 1 154 ? 23.506 6.043 -36.884 1.00 69.38 154 LEU A C 1
ATOM 1218 O O . LEU A 1 154 ? 22.964 5.655 -37.913 1.00 69.38 154 LEU A O 1
ATOM 1222 N N . SER A 1 155 ? 24.799 6.378 -36.849 1.00 68.62 155 SER A N 1
ATOM 1223 C CA . SER A 1 155 ? 25.661 6.328 -38.039 1.00 68.62 155 SER A CA 1
ATOM 1224 C C . SER A 1 155 ? 25.797 4.919 -38.619 1.00 68.62 155 SER A C 1
ATOM 1226 O O . SER A 1 155 ? 25.771 4.780 -39.837 1.00 68.62 155 SER A O 1
ATOM 1228 N N . GLN A 1 156 ? 25.857 3.869 -37.792 1.00 75.88 156 GLN A N 1
ATOM 1229 C CA . GLN A 1 156 ? 25.852 2.481 -38.272 1.00 75.88 156 GLN A CA 1
ATOM 1230 C C . GLN A 1 156 ? 24.537 2.103 -38.969 1.00 75.88 156 GLN A C 1
ATOM 1232 O O . GLN A 1 156 ? 24.567 1.474 -40.025 1.00 75.88 156 GLN A O 1
ATOM 1237 N N . SER A 1 157 ? 23.390 2.512 -38.415 1.00 74.56 157 SER A N 1
ATOM 1238 C CA . SER A 1 157 ? 22.078 2.274 -39.033 1.00 74.56 157 SER A CA 1
ATOM 1239 C C . SER A 1 157 ? 21.943 3.004 -40.370 1.00 74.56 157 SER A C 1
ATOM 1241 O O . SER A 1 157 ? 21.487 2.418 -41.348 1.00 74.56 157 SER A O 1
ATOM 1243 N N . ILE A 1 158 ? 22.377 4.265 -40.420 1.00 70.81 158 ILE A N 1
ATOM 1244 C CA . ILE A 1 158 ? 22.338 5.086 -41.634 1.00 70.81 158 ILE A CA 1
ATOM 1245 C C . ILE A 1 158 ? 23.303 4.527 -42.679 1.00 70.81 158 ILE A C 1
ATOM 1247 O O . ILE A 1 158 ? 22.940 4.409 -43.842 1.00 70.81 158 ILE A O 1
ATOM 1251 N N . PHE A 1 159 ? 24.501 4.093 -42.283 1.00 71.81 159 PHE A N 1
ATOM 1252 C CA . PHE A 1 159 ? 25.441 3.448 -43.197 1.00 71.81 159 PHE A CA 1
ATOM 1253 C C . PHE A 1 159 ? 24.879 2.144 -43.781 1.00 71.81 159 PHE A C 1
ATOM 1255 O O . PHE A 1 159 ? 25.047 1.897 -44.971 1.00 71.81 159 PHE A O 1
ATOM 1262 N N . ALA A 1 160 ? 24.172 1.332 -42.988 1.00 78.94 160 ALA A N 1
ATOM 1263 C CA . ALA A 1 160 ? 23.526 0.113 -43.477 1.00 78.94 160 ALA A CA 1
ATOM 1264 C C . ALA A 1 160 ? 22.415 0.406 -44.504 1.00 78.94 160 ALA A C 1
ATOM 1266 O O . ALA A 1 160 ? 22.292 -0.304 -45.504 1.00 78.94 160 ALA A O 1
ATOM 1267 N N . GLU A 1 161 ? 21.636 1.467 -44.284 1.00 75.69 161 GLU A N 1
ATOM 1268 C CA . GLU A 1 161 ? 20.601 1.923 -45.215 1.00 75.69 161 GLU A CA 1
ATOM 1269 C C . GLU A 1 161 ? 21.222 2.484 -46.505 1.00 75.69 161 GLU A C 1
ATOM 1271 O O . GLU A 1 161 ? 20.860 2.072 -47.609 1.00 75.69 161 GLU A O 1
ATOM 1276 N N . LEU A 1 162 ? 22.257 3.314 -46.374 1.00 70.19 162 LEU A N 1
ATOM 1277 C CA . LEU A 1 162 ? 23.003 3.901 -47.485 1.00 70.19 162 LEU A CA 1
ATOM 1278 C C . LEU A 1 162 ? 23.764 2.858 -48.316 1.00 70.19 162 LEU A C 1
ATOM 1280 O O . LEU A 1 162 ? 23.773 2.933 -49.542 1.00 70.19 162 LEU A O 1
ATOM 1284 N N . ALA A 1 163 ? 24.336 1.824 -47.697 1.00 74.19 163 ALA A N 1
ATOM 1285 C CA . ALA A 1 163 ? 24.981 0.718 -48.410 1.00 74.19 163 ALA A CA 1
ATOM 1286 C C . ALA A 1 163 ? 24.012 -0.023 -49.356 1.00 74.19 163 ALA A C 1
ATOM 1288 O O . ALA A 1 163 ? 24.430 -0.668 -50.325 1.00 74.19 163 ALA A O 1
ATOM 1289 N N . SER A 1 164 ? 22.701 0.077 -49.107 1.00 77.38 164 SER A N 1
ATOM 1290 C CA . SER A 1 164 ? 21.678 -0.484 -49.985 1.00 77.38 164 SER A CA 1
ATOM 1291 C C . SER A 1 164 ? 21.356 0.405 -51.198 1.00 77.38 164 SER A C 1
ATOM 1293 O O . SER A 1 164 ? 20.847 -0.122 -52.198 1.00 77.38 164 SER A O 1
ATOM 1295 N N . GLU A 1 165 ? 21.722 1.695 -51.167 1.00 76.69 165 GLU A N 1
ATOM 1296 C CA . GLU A 1 165 ? 21.396 2.662 -52.212 1.00 76.69 165 GLU A CA 1
ATOM 1297 C C . GLU A 1 165 ? 22.119 2.373 -53.543 1.00 76.69 165 GLU A C 1
ATOM 1299 O O . GLU A 1 165 ? 23.330 2.120 -53.572 1.00 76.69 165 GLU A O 1
ATOM 1304 N N . PRO A 1 166 ? 21.413 2.483 -54.688 1.00 77.12 166 PRO A N 1
ATOM 1305 C CA . PRO A 1 166 ? 22.009 2.299 -56.012 1.00 77.12 166 PRO A CA 1
ATOM 1306 C C . PRO A 1 166 ? 23.212 3.211 -56.283 1.00 77.12 166 PRO A C 1
ATOM 1308 O O . PRO A 1 166 ? 24.157 2.794 -56.946 1.00 77.12 166 PRO A O 1
ATOM 1311 N N . SER A 1 167 ? 23.207 4.436 -55.751 1.00 72.19 167 SER A N 1
ATOM 1312 C CA . SER A 1 167 ? 24.282 5.415 -55.954 1.00 72.19 167 SER A CA 1
ATOM 1313 C C . SER A 1 167 ? 25.608 4.962 -55.337 1.00 72.19 167 SER A C 1
ATOM 1315 O O . SER A 1 167 ? 26.649 5.053 -55.985 1.00 72.19 167 SER A O 1
ATOM 1317 N N . ILE A 1 168 ? 25.570 4.411 -54.121 1.00 73.69 168 ILE A N 1
ATOM 1318 C CA . ILE A 1 168 ? 26.763 3.907 -53.424 1.00 73.69 168 ILE A CA 1
ATOM 1319 C C . ILE A 1 168 ? 27.268 2.623 -54.084 1.00 73.69 168 ILE A C 1
ATOM 1321 O O . ILE A 1 168 ? 28.470 2.463 -54.296 1.00 73.69 168 ILE A O 1
ATOM 1325 N N . LYS A 1 169 ? 26.357 1.746 -54.521 1.00 80.38 169 LYS A N 1
ATOM 1326 C CA . LYS A 1 169 ? 26.718 0.554 -55.306 1.00 80.38 169 LYS A CA 1
ATOM 1327 C C . LYS A 1 169 ? 27.403 0.917 -56.625 1.00 80.38 169 LYS A C 1
ATOM 1329 O O . LYS A 1 169 ? 28.409 0.302 -56.973 1.00 80.38 169 LYS A O 1
ATOM 1334 N N . ASN A 1 170 ? 26.899 1.929 -57.332 1.00 81.88 170 ASN A N 1
ATOM 1335 C CA . ASN A 1 170 ? 27.502 2.422 -58.572 1.00 81.88 170 ASN A CA 1
ATOM 1336 C C . ASN A 1 170 ? 28.889 3.030 -58.327 1.00 81.88 170 ASN A C 1
ATOM 1338 O O . ASN A 1 170 ? 29.808 2.788 -59.105 1.00 81.88 170 ASN A O 1
ATOM 1342 N N . TYR A 1 171 ? 29.063 3.758 -57.224 1.00 77.12 171 TYR A N 1
ATOM 1343 C CA . TYR A 1 171 ? 30.355 4.308 -56.829 1.00 77.12 171 TYR A CA 1
ATOM 1344 C C . TYR A 1 171 ? 31.395 3.214 -56.546 1.00 77.12 171 TYR A C 1
ATOM 1346 O O . TYR A 1 171 ? 32.478 3.228 -57.128 1.00 77.12 171 TYR A O 1
ATOM 1354 N N . LEU A 1 172 ? 31.060 2.216 -55.721 1.00 79.69 172 LEU A N 1
ATOM 1355 C CA . LEU A 1 172 ? 31.966 1.097 -55.431 1.00 79.69 172 LEU A CA 1
ATOM 1356 C C . LEU A 1 172 ? 32.281 0.278 -56.691 1.00 79.69 172 LEU A C 1
ATOM 1358 O O . LEU A 1 172 ? 33.413 -0.171 -56.879 1.00 79.69 172 LEU A O 1
ATOM 1362 N N . ALA A 1 173 ? 31.308 0.127 -57.597 1.00 83.31 173 ALA A N 1
ATOM 1363 C CA . ALA A 1 173 ? 31.532 -0.487 -58.901 1.00 83.31 173 ALA A CA 1
ATOM 1364 C C . ALA A 1 173 ? 32.516 0.327 -59.763 1.00 83.31 173 ALA A C 1
ATOM 1366 O O . ALA A 1 173 ? 33.389 -0.265 -60.400 1.00 83.31 173 ALA A O 1
ATOM 1367 N N . GLN A 1 174 ? 32.430 1.661 -59.739 1.00 81.38 174 GLN A N 1
ATOM 1368 C CA . GLN A 1 174 ? 33.363 2.549 -60.435 1.00 81.38 174 GLN A CA 1
ATOM 1369 C C . GLN A 1 174 ? 34.776 2.478 -59.839 1.00 81.38 174 GLN A C 1
ATOM 1371 O O . GLN A 1 174 ? 35.744 2.368 -60.588 1.00 81.38 174 GLN A O 1
ATOM 1376 N N . VAL A 1 175 ? 34.909 2.478 -58.507 1.00 77.25 175 VAL A N 1
ATOM 1377 C CA . VAL A 1 175 ? 36.202 2.298 -57.818 1.00 77.25 175 VAL A CA 1
ATOM 1378 C C . VAL A 1 175 ? 36.831 0.964 -58.212 1.00 77.25 175 VAL A C 1
ATOM 1380 O O . VAL A 1 175 ? 37.994 0.917 -58.606 1.00 77.25 175 VAL A O 1
ATOM 1383 N N . LYS A 1 176 ? 36.043 -0.115 -58.207 1.00 83.75 176 LYS A N 1
ATOM 1384 C CA . LYS A 1 176 ? 36.486 -1.444 -58.640 1.00 83.75 176 LYS A CA 1
ATOM 1385 C C . LYS A 1 176 ? 36.926 -1.471 -60.106 1.00 83.75 176 LYS A C 1
ATOM 1387 O O . LYS A 1 176 ? 37.917 -2.125 -60.426 1.00 83.75 176 LYS A O 1
ATOM 1392 N N . ALA A 1 177 ? 36.201 -0.791 -60.994 1.00 82.44 177 ALA A N 1
ATOM 1393 C CA . ALA A 1 177 ? 36.561 -0.689 -62.407 1.00 82.44 177 ALA A CA 1
ATOM 1394 C C . ALA A 1 177 ? 37.874 0.086 -62.600 1.00 82.44 177 ALA A C 1
ATOM 1396 O O . ALA A 1 177 ? 38.754 -0.373 -63.324 1.00 82.44 177 ALA A O 1
ATOM 1397 N N . ASN A 1 178 ? 38.043 1.203 -61.890 1.00 78.88 178 ASN A N 1
ATOM 1398 C CA . ASN A 1 178 ? 39.255 2.018 -61.943 1.00 78.88 178 ASN A CA 1
ATOM 1399 C C . ASN A 1 178 ? 40.471 1.275 -61.366 1.00 78.88 178 ASN A C 1
ATOM 1401 O O . ASN A 1 178 ? 41.536 1.293 -61.975 1.00 78.88 178 ASN A O 1
ATOM 1405 N N . ALA A 1 179 ? 40.315 0.575 -60.237 1.00 76.94 179 ALA A N 1
ATOM 1406 C CA . ALA A 1 179 ? 41.388 -0.215 -59.629 1.00 76.94 179 ALA A CA 1
ATOM 1407 C C . ALA A 1 179 ? 41.869 -1.342 -60.559 1.00 76.94 179 ALA A C 1
ATOM 1409 O O . ALA A 1 179 ? 43.069 -1.586 -60.669 1.00 76.94 179 ALA A O 1
ATOM 1410 N N . ARG A 1 180 ? 40.945 -1.989 -61.284 1.00 82.56 180 ARG A N 1
ATOM 1411 C CA . ARG A 1 180 ? 41.285 -2.982 -62.317 1.00 82.56 180 ARG A CA 1
ATOM 1412 C C . ARG A 1 180 ? 42.028 -2.356 -63.493 1.00 82.56 180 ARG A C 1
ATOM 1414 O O . ARG A 1 180 ? 43.068 -2.870 -63.884 1.00 82.56 180 ARG A O 1
ATOM 1421 N N . ALA A 1 181 ? 41.533 -1.229 -64.003 1.00 80.50 181 ALA A N 1
ATOM 1422 C CA . ALA A 1 181 ? 42.171 -0.518 -65.108 1.00 80.50 181 ALA A CA 1
ATOM 1423 C C . ALA A 1 181 ? 43.595 -0.044 -64.761 1.00 80.50 181 ALA A C 1
ATOM 1425 O O . ALA A 1 181 ? 44.467 -0.047 -65.624 1.00 80.50 181 ALA A O 1
ATOM 1426 N N . LEU A 1 182 ? 43.841 0.341 -63.503 1.00 76.88 182 LEU A N 1
ATOM 1427 C CA . LEU A 1 182 ? 45.171 0.707 -63.009 1.00 76.88 182 LEU A CA 1
ATOM 1428 C C . LEU A 1 182 ? 46.099 -0.507 -62.877 1.00 76.88 182 LEU A C 1
ATOM 1430 O O . LEU A 1 182 ? 47.256 -0.422 -63.276 1.00 76.88 182 LEU A O 1
ATOM 1434 N N . ALA A 1 183 ? 45.593 -1.636 -62.373 1.00 76.12 183 ALA A N 1
ATOM 1435 C CA . ALA A 1 183 ? 46.370 -2.870 -62.245 1.00 76.12 183 ALA A CA 1
ATOM 1436 C C . ALA A 1 183 ? 46.803 -3.448 -63.608 1.00 76.12 183 ALA A C 1
ATOM 1438 O O . ALA A 1 183 ? 47.832 -4.106 -63.711 1.00 76.12 183 ALA A O 1
ATOM 1439 N N . GLU A 1 184 ? 46.041 -3.192 -64.672 1.00 78.56 184 GLU A N 1
ATOM 1440 C CA . GLU A 1 184 ? 46.351 -3.660 -66.029 1.00 78.56 184 GLU A CA 1
ATOM 1441 C C . GLU A 1 184 ? 47.421 -2.818 -66.757 1.00 78.56 184 GLU A C 1
ATOM 1443 O O . GLU A 1 184 ? 47.878 -3.216 -67.832 1.00 78.56 184 GLU A O 1
ATOM 1448 N N . GLN A 1 185 ? 47.864 -1.678 -66.205 1.00 77.56 185 GLN A N 1
ATOM 1449 C CA . GLN A 1 185 ? 48.866 -0.835 -66.867 1.00 77.56 185 GLN A CA 1
ATOM 1450 C C . GLN A 1 185 ? 50.286 -1.439 -66.782 1.00 77.56 185 GLN A C 1
ATOM 1452 O O . GLN A 1 185 ? 50.795 -1.681 -65.683 1.00 77.56 185 GLN A O 1
ATOM 1457 N N . PRO A 1 186 ? 50.986 -1.648 -67.920 1.00 61.81 186 PRO A N 1
ATOM 1458 C CA . PRO A 1 186 ? 52.352 -2.163 -67.918 1.00 61.81 186 PRO A CA 1
ATOM 1459 C C . PRO A 1 186 ? 53.313 -1.166 -67.263 1.00 61.81 186 PRO A C 1
ATOM 1461 O O . PRO A 1 186 ? 53.419 -0.023 -67.703 1.00 61.81 186 PRO A O 1
ATOM 1464 N N . GLY A 1 187 ? 54.058 -1.615 -66.252 1.00 64.75 187 GLY A N 1
ATOM 1465 C CA . GLY A 1 187 ? 55.071 -0.793 -65.580 1.00 64.75 187 GLY A CA 1
ATOM 1466 C C . GLY A 1 187 ? 54.596 -0.085 -64.313 1.00 64.75 187 GLY A C 1
ATOM 1467 O O . GLY A 1 187 ? 55.256 0.855 -63.876 1.00 64.75 187 GLY A O 1
ATOM 1468 N N . TRP A 1 188 ? 53.490 -0.526 -63.705 1.00 54.47 188 TRP A N 1
ATOM 1469 C CA . TRP A 1 188 ? 53.059 0.027 -62.425 1.00 54.47 188 TRP A CA 1
ATOM 1470 C C . TRP A 1 188 ? 54.121 -0.236 -61.335 1.00 54.47 188 TRP A C 1
ATOM 1472 O O . TRP A 1 188 ? 54.414 -1.366 -60.942 1.00 54.47 188 TRP A O 1
ATOM 1482 N N . ALA A 1 189 ? 54.773 0.835 -60.894 1.00 47.06 189 ALA A N 1
ATOM 1483 C CA . ALA A 1 189 ? 55.510 0.867 -59.644 1.00 47.06 189 ALA A CA 1
ATOM 1484 C C . ALA A 1 189 ? 54.532 1.309 -58.550 1.00 47.06 189 ALA A C 1
ATOM 1486 O O . ALA A 1 189 ? 53.680 2.165 -58.784 1.00 47.06 189 ALA A O 1
ATOM 1487 N N . LEU A 1 190 ? 54.664 0.719 -57.366 1.00 53.06 190 LEU A N 1
ATOM 1488 C CA . LEU A 1 190 ? 53.764 0.799 -56.208 1.00 53.06 190 LEU A CA 1
ATOM 1489 C C . LEU A 1 190 ? 53.573 2.212 -55.583 1.00 53.06 190 LEU A C 1
ATOM 1491 O O . LEU A 1 190 ? 53.185 2.308 -54.423 1.00 53.06 190 LEU A O 1
ATOM 1495 N N . GLU A 1 191 ? 53.871 3.303 -56.296 1.00 45.69 191 GLU A N 1
ATOM 1496 C CA . GLU A 1 191 ? 53.971 4.671 -55.752 1.00 45.69 191 GLU A CA 1
ATOM 1497 C C . GLU A 1 191 ? 52.841 5.633 -56.162 1.00 45.69 191 GLU A C 1
ATOM 1499 O O . GLU A 1 191 ? 52.825 6.784 -55.723 1.00 45.69 191 GLU A O 1
ATOM 1504 N N . ALA A 1 192 ? 51.859 5.209 -56.962 1.00 47.41 192 ALA A N 1
ATOM 1505 C CA . ALA A 1 192 ? 50.720 6.073 -57.275 1.00 47.41 192 ALA A CA 1
ATOM 1506 C C . ALA A 1 192 ? 49.754 6.141 -56.079 1.00 47.41 192 ALA A C 1
ATOM 1508 O O . ALA A 1 192 ? 48.943 5.241 -55.874 1.00 47.41 192 ALA A O 1
ATOM 1509 N N . ALA A 1 193 ? 49.839 7.214 -55.286 1.00 49.72 193 ALA A N 1
ATOM 1510 C CA . ALA A 1 193 ? 48.915 7.489 -54.188 1.00 49.72 193 ALA A CA 1
ATOM 1511 C C . ALA A 1 193 ? 47.473 7.667 -54.722 1.00 49.72 193 ALA A C 1
ATOM 1513 O O . ALA A 1 193 ? 47.195 8.644 -55.426 1.00 49.72 193 ALA A O 1
ATOM 1514 N N . PRO A 1 194 ? 46.528 6.771 -54.381 1.00 50.81 194 PRO A N 1
ATOM 1515 C CA . PRO A 1 194 ? 45.126 6.937 -54.733 1.00 50.81 194 PRO A CA 1
ATOM 1516 C C . PRO A 1 194 ? 44.512 7.945 -53.756 1.00 50.81 194 PRO A C 1
ATOM 1518 O O . PRO A 1 194 ? 44.304 7.615 -52.584 1.00 50.81 194 PRO A O 1
ATOM 1521 N N . GLY A 1 195 ? 44.300 9.184 -54.213 1.00 50.53 195 GLY A N 1
ATOM 1522 C CA . GLY A 1 195 ? 43.822 10.288 -53.365 1.00 50.53 195 GLY A CA 1
ATOM 1523 C C . GLY A 1 195 ? 42.666 11.095 -53.961 1.00 50.53 195 GLY A C 1
ATOM 1524 O O . GLY A 1 195 ? 41.558 11.071 -53.442 1.00 50.53 195 GLY A O 1
ATOM 1525 N N . ASN A 1 196 ? 42.874 11.780 -55.087 1.00 54.84 196 ASN A N 1
ATOM 1526 C CA . ASN A 1 196 ? 42.039 12.964 -55.361 1.00 54.84 196 ASN A CA 1
ATOM 1527 C C . ASN A 1 196 ? 40.710 12.712 -56.102 1.00 54.84 196 ASN A C 1
ATOM 1529 O O . ASN A 1 196 ? 39.771 13.493 -55.957 1.00 54.84 196 ASN A O 1
ATOM 1533 N N . GLY A 1 197 ? 40.594 11.647 -56.904 1.00 55.31 197 GLY A N 1
ATOM 1534 C CA . GLY A 1 197 ? 39.370 11.394 -57.689 1.00 55.31 197 GLY A CA 1
ATOM 1535 C C . GLY A 1 197 ? 38.210 10.825 -56.862 1.00 55.31 197 GLY A C 1
ATOM 1536 O O . GLY A 1 197 ? 37.044 11.105 -57.125 1.00 55.31 197 GLY A O 1
ATOM 1537 N N . VAL A 1 198 ? 38.552 10.047 -55.836 1.00 54.78 198 VAL A N 1
ATOM 1538 C CA . VAL A 1 198 ? 37.624 9.368 -54.920 1.00 54.78 198 VAL A CA 1
ATOM 1539 C C . VAL A 1 198 ? 36.978 10.389 -53.980 1.00 54.78 198 VAL A C 1
ATOM 1541 O O . VAL A 1 198 ? 35.761 10.361 -53.815 1.00 54.78 198 VAL A O 1
ATOM 1544 N N . GLU A 1 199 ? 37.755 11.343 -53.459 1.00 54.47 199 GLU A N 1
ATOM 1545 C CA . GLU A 1 199 ? 37.279 12.399 -52.553 1.00 54.47 199 GLU A CA 1
ATOM 1546 C C . GLU A 1 199 ? 36.296 13.375 -53.219 1.00 54.47 199 GLU A C 1
ATOM 1548 O O . GLU A 1 199 ? 35.266 13.700 -52.628 1.00 54.47 199 GLU A O 1
ATOM 1553 N N . SER A 1 200 ? 36.548 13.797 -54.465 1.00 57.50 200 SER A N 1
ATOM 1554 C CA . SER A 1 200 ? 35.639 14.722 -55.170 1.00 57.50 200 SER A CA 1
ATOM 1555 C C . SER A 1 200 ? 34.267 14.096 -55.455 1.00 57.50 200 SER A C 1
ATOM 1557 O O . SER A 1 200 ? 33.242 14.744 -55.262 1.00 57.50 200 SER A O 1
ATOM 1559 N N . ALA A 1 201 ? 34.227 12.816 -55.838 1.00 57.88 201 ALA A N 1
ATOM 1560 C CA . ALA A 1 201 ? 32.972 12.104 -56.095 1.00 57.88 201 ALA A CA 1
ATOM 1561 C C . ALA A 1 201 ? 32.171 11.812 -54.808 1.00 57.88 201 ALA A C 1
ATOM 1563 O O . ALA A 1 201 ? 30.939 11.805 -54.833 1.00 57.88 201 ALA A O 1
ATOM 1564 N N . ILE A 1 202 ? 32.853 11.623 -53.670 1.00 58.44 202 ILE A N 1
ATOM 1565 C CA . ILE A 1 202 ? 32.210 11.519 -52.350 1.00 58.44 202 ILE A CA 1
ATOM 1566 C C . ILE A 1 202 ? 31.551 12.854 -51.979 1.00 58.44 202 ILE A C 1
ATOM 1568 O O . ILE A 1 202 ? 30.403 12.872 -51.540 1.00 58.44 202 ILE A O 1
ATOM 1572 N N . HIS A 1 203 ? 32.235 13.977 -52.209 1.00 58.34 203 HIS A N 1
ATOM 1573 C CA . HIS A 1 203 ? 31.701 15.304 -51.897 1.00 58.34 203 HIS A CA 1
ATOM 1574 C C . HIS A 1 203 ? 30.488 15.715 -52.746 1.00 58.34 203 HIS A C 1
ATOM 1576 O O . HIS A 1 203 ? 29.678 16.509 -52.277 1.00 58.34 203 HIS A O 1
ATOM 1582 N N . GLU A 1 204 ? 30.324 15.180 -53.957 1.00 62.31 204 GLU A N 1
ATOM 1583 C CA . GLU A 1 204 ? 29.220 15.552 -54.852 1.00 62.31 204 GLU A CA 1
ATOM 1584 C C . GLU A 1 204 ? 27.949 14.706 -54.637 1.00 62.31 204 GLU A C 1
ATOM 1586 O O . GLU A 1 204 ? 26.833 15.216 -54.727 1.00 62.31 204 GLU A O 1
ATOM 1591 N N . ILE A 1 205 ? 28.095 13.416 -54.309 1.00 58.69 205 ILE A N 1
ATOM 1592 C CA . ILE A 1 205 ? 26.965 12.470 -54.217 1.00 58.69 205 ILE A CA 1
ATOM 1593 C C . ILE A 1 205 ? 26.370 12.407 -52.801 1.00 58.69 205 ILE A C 1
ATOM 1595 O O . ILE A 1 205 ? 25.166 12.192 -52.639 1.00 58.69 205 ILE A O 1
ATOM 1599 N N . VAL A 1 206 ? 27.201 12.574 -51.771 1.00 57.75 206 VAL A N 1
ATOM 1600 C CA . VAL A 1 206 ? 26.842 12.234 -50.386 1.00 57.75 206 VAL A CA 1
ATOM 1601 C C . VAL A 1 206 ? 26.043 13.333 -49.659 1.00 57.75 206 VAL A C 1
ATOM 1603 O O . VAL A 1 206 ? 25.053 12.975 -49.026 1.00 57.75 206 VAL A O 1
ATOM 1606 N N . PRO A 1 207 ? 26.340 14.646 -49.753 1.00 59.62 207 PRO A N 1
ATOM 1607 C CA . PRO A 1 207 ? 25.704 15.634 -48.872 1.00 59.62 207 PRO A CA 1
ATOM 1608 C C . PRO A 1 207 ? 24.183 15.727 -49.048 1.00 59.62 207 PRO A C 1
ATOM 1610 O O . PRO A 1 207 ? 23.438 15.563 -48.092 1.00 59.62 207 PRO A O 1
ATOM 1613 N N . GLY A 1 208 ? 23.683 15.884 -50.278 1.00 63.19 208 GLY A N 1
ATOM 1614 C CA . GLY A 1 208 ? 22.261 16.184 -50.496 1.00 63.19 208 GLY A CA 1
ATOM 1615 C C . GLY A 1 208 ? 21.289 15.057 -50.120 1.00 63.19 208 GLY A C 1
ATOM 1616 O O . GLY A 1 208 ? 20.199 15.330 -49.620 1.00 63.19 208 GLY A O 1
ATOM 1617 N N . ARG A 1 209 ? 21.662 13.788 -50.344 1.00 62.00 209 ARG A N 1
ATOM 1618 C CA . ARG A 1 209 ? 20.801 12.634 -50.015 1.00 62.00 209 ARG A CA 1
ATOM 1619 C C . ARG A 1 209 ? 20.986 12.150 -48.583 1.00 62.00 209 ARG A C 1
ATOM 1621 O O . ARG A 1 209 ? 19.994 11.847 -47.923 1.00 62.00 209 ARG A O 1
ATOM 1628 N N . VAL A 1 210 ? 22.225 12.139 -48.084 1.00 61.19 210 VAL A N 1
ATOM 1629 C CA . VAL A 1 210 ? 22.509 11.730 -46.703 1.00 61.19 210 VAL A CA 1
ATOM 1630 C C . VAL A 1 210 ? 21.974 12.759 -45.718 1.00 61.19 210 VAL A C 1
ATOM 1632 O O . VAL A 1 210 ? 21.341 12.369 -44.746 1.00 61.19 210 VAL A O 1
ATOM 1635 N N . GLU A 1 211 ? 22.106 14.060 -45.983 1.00 65.06 211 GLU A N 1
ATOM 1636 C CA . GLU A 1 211 ? 21.517 15.086 -45.112 1.00 65.06 211 GLU A CA 1
ATOM 1637 C C . GLU A 1 211 ? 19.985 15.016 -45.058 1.00 65.06 211 GLU A C 1
ATOM 1639 O O . GLU A 1 211 ? 19.403 15.359 -44.032 1.00 65.06 211 GLU A O 1
ATOM 1644 N N . GLY A 1 212 ? 19.319 14.606 -46.143 1.00 70.00 212 GLY A N 1
ATOM 1645 C CA . GLY A 1 212 ? 17.866 14.402 -46.164 1.00 70.00 212 GLY A CA 1
ATOM 1646 C C . GLY A 1 212 ? 17.448 13.222 -45.287 1.00 70.00 212 GLY A C 1
ATOM 1647 O O . GLY A 1 212 ? 16.659 13.387 -44.361 1.00 70.00 212 GLY A O 1
ATOM 1648 N N . ALA A 1 213 ? 18.061 12.055 -45.506 1.00 65.75 213 ALA A N 1
ATOM 1649 C CA . ALA A 1 213 ? 17.789 10.849 -44.721 1.00 65.75 213 ALA A CA 1
ATOM 1650 C C . ALA A 1 213 ? 18.157 11.014 -43.231 1.00 65.75 213 ALA A C 1
ATOM 1652 O O . ALA A 1 213 ? 17.428 10.568 -42.340 1.00 65.75 213 ALA A O 1
ATOM 1653 N N . VAL A 1 214 ? 19.262 11.706 -42.933 1.00 64.75 214 VAL A N 1
ATOM 1654 C CA . VAL A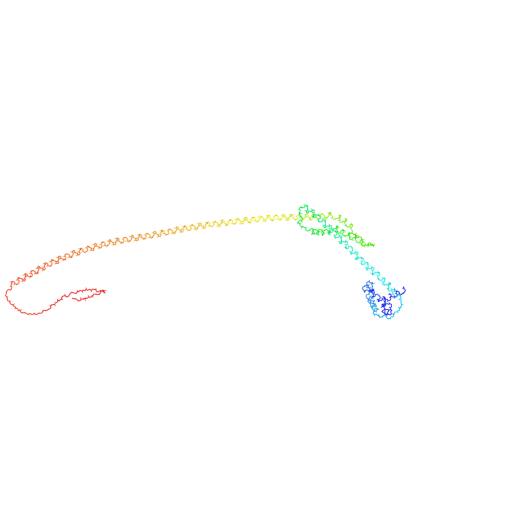 1 214 ? 19.660 12.051 -41.560 1.00 64.75 214 VAL A CA 1
ATOM 1655 C C . VAL A 1 214 ? 18.627 12.985 -40.926 1.00 64.75 214 VAL A C 1
ATOM 1657 O O . VAL A 1 214 ? 18.177 12.721 -39.814 1.00 64.75 214 VAL A O 1
ATOM 1660 N N . ARG A 1 215 ? 18.184 14.037 -41.626 1.00 69.31 215 ARG A N 1
ATOM 1661 C CA . ARG A 1 215 ? 17.145 14.941 -41.107 1.00 69.31 215 ARG A CA 1
ATOM 1662 C C . ARG A 1 215 ? 15.835 14.212 -40.817 1.00 69.31 215 ARG A C 1
ATOM 1664 O O . ARG A 1 215 ? 15.312 14.356 -39.715 1.00 69.31 215 ARG A O 1
ATOM 1671 N N . ASP A 1 216 ? 15.347 13.384 -41.736 1.00 74.19 216 ASP A N 1
ATOM 1672 C CA . ASP A 1 216 ? 14.080 12.660 -41.569 1.00 74.19 216 ASP A CA 1
ATOM 1673 C C . ASP A 1 216 ? 14.132 11.665 -40.398 1.00 74.19 216 ASP A C 1
ATOM 1675 O O . ASP A 1 216 ? 13.196 11.561 -39.597 1.00 74.19 216 ASP A O 1
ATOM 1679 N N . THR A 1 217 ? 15.258 10.963 -40.239 1.00 68.50 217 THR A N 1
ATOM 1680 C CA . THR A 1 217 ? 15.457 10.050 -39.105 1.00 68.50 217 THR A CA 1
ATOM 1681 C C . THR A 1 217 ? 15.562 10.796 -37.776 1.00 68.50 217 THR A C 1
ATOM 1683 O O . THR A 1 217 ? 14.979 10.341 -36.789 1.00 68.50 217 THR A O 1
ATOM 1686 N N . MET A 1 218 ? 16.223 11.958 -37.737 1.00 67.75 218 MET A N 1
ATOM 1687 C CA . MET A 1 218 ? 16.302 12.791 -36.534 1.00 67.75 218 MET A CA 1
ATOM 1688 C C . MET A 1 218 ? 14.952 13.399 -36.142 1.00 67.75 218 MET A C 1
ATOM 1690 O O . MET A 1 218 ? 14.609 13.369 -34.960 1.00 67.75 218 MET A O 1
ATOM 1694 N N . VAL A 1 219 ? 14.157 13.879 -37.106 1.00 74.94 219 VAL A N 1
ATOM 1695 C CA . VAL A 1 219 ? 12.794 14.384 -36.855 1.00 74.94 219 VAL A CA 1
ATOM 1696 C C . VAL A 1 219 ? 11.927 13.288 -36.237 1.00 74.94 219 VAL A C 1
ATOM 1698 O O . VAL A 1 219 ? 11.306 13.511 -35.200 1.00 74.94 219 VAL A O 1
ATOM 1701 N N . ARG A 1 220 ? 11.963 12.068 -36.787 1.00 73.88 220 ARG A N 1
ATOM 1702 C CA . ARG A 1 220 ? 11.209 10.931 -36.239 1.00 73.88 220 ARG A CA 1
ATOM 1703 C C . ARG A 1 220 ? 11.617 10.591 -34.802 1.00 73.88 220 ARG A C 1
ATOM 1705 O O . ARG A 1 220 ? 10.760 10.308 -33.969 1.00 73.88 220 ARG A O 1
ATOM 1712 N N . VAL A 1 221 ? 12.915 10.617 -34.498 1.00 71.06 221 VAL A N 1
ATOM 1713 C CA . VAL A 1 221 ? 13.414 10.352 -33.137 1.00 71.06 221 VAL A CA 1
ATOM 1714 C C . VAL A 1 221 ? 13.001 11.462 -32.163 1.00 71.06 221 VAL A C 1
ATOM 1716 O O . VAL A 1 221 ? 12.617 11.165 -31.031 1.00 71.06 221 VAL A O 1
ATOM 1719 N N . ALA A 1 222 ? 13.028 12.725 -32.596 1.00 69.06 222 ALA A N 1
ATOM 1720 C CA . ALA A 1 222 ? 12.560 13.852 -31.794 1.00 69.06 222 ALA A CA 1
ATOM 1721 C C . ALA A 1 222 ? 11.048 13.770 -31.509 1.00 69.06 222 ALA A C 1
ATOM 1723 O O . ALA A 1 222 ? 10.627 13.982 -30.371 1.00 69.06 222 ALA A O 1
ATOM 1724 N N . GLU A 1 223 ? 10.233 13.398 -32.501 1.00 73.88 223 GLU A N 1
ATOM 1725 C CA . GLU A 1 223 ? 8.788 13.204 -32.334 1.00 73.88 223 GLU A CA 1
ATOM 1726 C C . GLU A 1 223 ? 8.449 12.064 -31.367 1.00 73.88 223 GLU A C 1
ATOM 1728 O O . GLU A 1 223 ? 7.561 12.216 -30.527 1.00 73.88 223 GLU A O 1
ATOM 1733 N N . GLU A 1 224 ? 9.143 10.926 -31.448 1.00 74.31 224 GLU A N 1
ATOM 1734 C CA . GLU A 1 224 ? 8.907 9.804 -30.532 1.00 74.31 224 GLU A CA 1
ATOM 1735 C C . GLU A 1 224 ? 9.287 10.153 -29.089 1.00 74.31 224 GLU A C 1
ATOM 1737 O O . GLU A 1 224 ? 8.497 9.897 -28.180 1.00 74.31 224 GLU A O 1
ATOM 1742 N N . LYS A 1 225 ? 10.417 10.842 -28.869 1.00 73.88 225 LYS A N 1
ATOM 1743 C CA . LYS A 1 225 ? 10.774 11.360 -27.536 1.00 73.88 225 LYS A CA 1
ATOM 1744 C C . LYS A 1 225 ? 9.739 12.354 -27.002 1.00 73.88 225 LYS A C 1
ATOM 1746 O O . LYS A 1 225 ? 9.375 12.292 -25.828 1.00 73.88 225 LYS A O 1
ATOM 1751 N N . ALA A 1 226 ? 9.233 13.255 -27.847 1.00 72.00 226 ALA A N 1
ATOM 1752 C CA . ALA A 1 226 ? 8.190 14.200 -27.449 1.00 72.00 226 ALA A CA 1
ATOM 1753 C C . ALA A 1 226 ? 6.886 13.481 -27.052 1.00 72.00 226 ALA A C 1
ATOM 1755 O O . ALA A 1 226 ? 6.261 13.836 -26.051 1.00 72.00 226 ALA A O 1
ATOM 1756 N N . LYS A 1 227 ? 6.496 12.428 -27.787 1.00 77.50 227 LYS A N 1
ATOM 1757 C CA . LYS A 1 227 ? 5.340 11.582 -27.443 1.00 77.50 227 LYS A CA 1
ATOM 1758 C C . LYS A 1 227 ? 5.560 10.794 -26.154 1.00 77.50 227 LYS A C 1
ATOM 1760 O O . LYS A 1 227 ? 4.617 10.645 -25.380 1.00 77.50 227 LYS A O 1
ATOM 1765 N N . GLU A 1 228 ? 6.761 10.273 -25.924 1.00 76.06 228 GLU A N 1
ATOM 1766 C CA . GLU A 1 228 ? 7.100 9.539 -24.703 1.00 76.06 228 GLU A CA 1
ATOM 1767 C C . GLU A 1 228 ? 7.008 10.446 -23.474 1.00 76.06 228 GLU A C 1
ATOM 1769 O O . GLU A 1 228 ? 6.289 10.113 -22.533 1.00 76.06 228 GLU A O 1
ATOM 1774 N N . LYS A 1 229 ? 7.603 11.642 -23.539 1.00 76.69 229 LYS A N 1
ATOM 1775 C CA . LYS A 1 229 ? 7.519 12.631 -22.459 1.00 76.69 229 LYS A CA 1
ATOM 1776 C C . LYS A 1 229 ? 6.076 13.062 -22.180 1.00 76.69 229 LYS A C 1
ATOM 1778 O O . LYS A 1 229 ? 5.648 13.081 -21.031 1.00 76.69 229 LYS A O 1
ATOM 1783 N N . ALA A 1 230 ? 5.282 13.308 -23.225 1.00 77.69 230 ALA A N 1
ATOM 1784 C CA . ALA A 1 230 ? 3.860 13.621 -23.070 1.00 77.69 230 ALA A CA 1
ATOM 1785 C C . ALA A 1 230 ? 3.060 12.464 -22.436 1.00 77.69 230 ALA A C 1
ATOM 1787 O O . ALA A 1 230 ? 2.127 12.698 -21.667 1.00 77.69 230 ALA A O 1
ATOM 1788 N N . ARG A 1 231 ? 3.414 11.205 -22.735 1.00 81.69 231 ARG A N 1
ATOM 1789 C CA . ARG A 1 231 ? 2.804 10.022 -22.105 1.00 81.69 231 ARG A CA 1
ATOM 1790 C C . ARG A 1 231 ? 3.214 9.872 -20.646 1.00 81.69 231 ARG A C 1
ATOM 1792 O O . ARG A 1 231 ? 2.378 9.466 -19.843 1.00 81.69 231 ARG A O 1
ATOM 1799 N N . GLU A 1 232 ? 4.465 10.158 -20.310 1.00 80.69 232 GLU A N 1
ATOM 1800 C CA . GLU A 1 232 ? 4.965 10.099 -18.938 1.00 80.69 232 GLU A CA 1
ATOM 1801 C C . GLU A 1 232 ? 4.296 11.165 -18.065 1.00 80.69 232 GLU A C 1
ATOM 1803 O O . GLU A 1 232 ? 3.686 10.818 -17.057 1.00 80.69 232 GLU A O 1
ATOM 1808 N N . GLU A 1 233 ? 4.255 12.419 -18.523 1.00 82.81 233 GLU A N 1
ATOM 1809 C CA . GLU A 1 233 ? 3.556 13.507 -17.82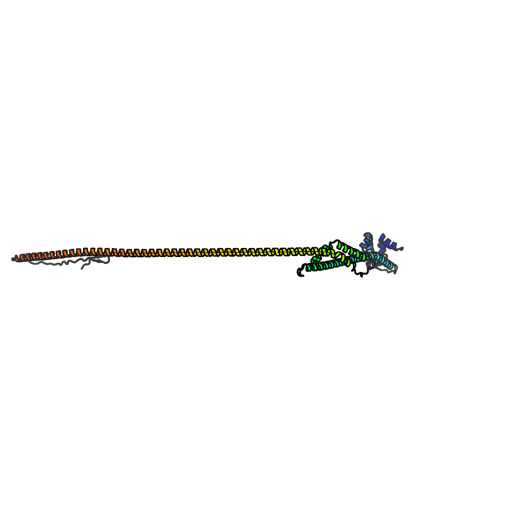5 1.00 82.81 233 GLU A CA 1
ATOM 1810 C C . GLU A 1 233 ? 2.051 13.220 -17.664 1.00 82.81 233 GLU A C 1
ATOM 1812 O O . GLU A 1 233 ? 1.454 13.524 -16.629 1.00 82.81 233 GLU A O 1
ATOM 1817 N N . ALA A 1 234 ? 1.411 12.600 -18.664 1.00 81.38 234 ALA A N 1
ATOM 1818 C CA . ALA A 1 234 ? 0.014 12.179 -18.558 1.00 81.38 234 ALA A CA 1
ATOM 1819 C C . ALA A 1 234 ? -0.178 11.046 -17.533 1.00 81.38 234 ALA A C 1
ATOM 1821 O O . ALA A 1 234 ? -1.154 11.057 -16.782 1.00 81.38 234 ALA A O 1
ATOM 1822 N N . ARG A 1 235 ? 0.745 10.077 -17.473 1.00 82.88 235 ARG A N 1
ATOM 1823 C CA . ARG A 1 235 ? 0.713 8.991 -16.480 1.00 82.88 235 ARG A CA 1
ATOM 1824 C C . ARG A 1 235 ? 0.941 9.509 -15.068 1.00 82.88 235 ARG A C 1
ATOM 1826 O O . ARG A 1 235 ? 0.243 9.065 -14.163 1.00 82.88 235 ARG A O 1
ATOM 1833 N N . GLU A 1 236 ? 1.872 10.439 -14.889 1.00 87.12 236 GLU A N 1
ATOM 1834 C CA . GLU A 1 236 ? 2.172 11.033 -13.588 1.00 87.12 236 GLU A CA 1
ATOM 1835 C C . GLU A 1 236 ? 0.962 11.797 -13.041 1.00 87.12 236 GLU A C 1
ATOM 1837 O O . GLU A 1 236 ? 0.550 11.547 -11.910 1.00 87.12 236 GLU A O 1
ATOM 1842 N N . LYS A 1 237 ? 0.297 12.615 -13.871 1.00 87.19 237 LYS A N 1
ATOM 1843 C CA . LYS A 1 237 ? -0.938 13.316 -13.477 1.00 87.19 237 LYS A CA 1
ATOM 1844 C C . LYS A 1 237 ? -2.057 12.356 -13.075 1.00 87.19 237 LYS A C 1
ATOM 1846 O O . LYS A 1 237 ? -2.677 12.545 -12.032 1.00 87.19 237 LYS A O 1
ATOM 1851 N N . VAL A 1 238 ? -2.289 11.299 -13.858 1.00 86.00 238 VAL A N 1
ATOM 1852 C CA . VAL A 1 238 ? -3.307 10.283 -13.534 1.00 86.00 238 VAL A CA 1
ATOM 1853 C C . VAL A 1 238 ? -2.955 9.530 -12.245 1.00 86.00 238 VAL A C 1
ATOM 1855 O O . VAL A 1 238 ? -3.839 9.254 -11.433 1.00 86.00 238 VAL A O 1
ATOM 1858 N N . ALA A 1 239 ? -1.678 9.212 -12.023 1.00 84.75 239 ALA A N 1
ATOM 1859 C CA . ALA A 1 239 ? -1.222 8.549 -10.804 1.00 84.75 239 ALA A CA 1
ATOM 1860 C C . ALA A 1 239 ? -1.356 9.454 -9.567 1.00 84.75 239 ALA A C 1
ATOM 1862 O O . ALA A 1 239 ? -1.795 8.990 -8.513 1.00 84.75 239 ALA A O 1
ATOM 1863 N N . GLU A 1 240 ? -1.030 10.742 -9.693 1.00 87.81 240 GLU A N 1
ATOM 1864 C CA . GLU A 1 240 ? -1.165 11.721 -8.614 1.00 87.81 240 GLU A CA 1
ATOM 1865 C C . GLU A 1 240 ? -2.640 11.955 -8.248 1.00 87.81 240 GLU A C 1
ATOM 1867 O O . GLU A 1 240 ? -2.994 11.967 -7.066 1.00 87.81 240 GLU A O 1
ATOM 1872 N N . GLU A 1 241 ? -3.525 12.075 -9.241 1.00 86.69 241 GLU A N 1
ATOM 1873 C CA . GLU A 1 241 ? -4.970 12.178 -9.017 1.00 86.69 241 GLU A CA 1
ATOM 1874 C C . GLU A 1 241 ? -5.539 10.916 -8.353 1.00 86.69 241 GLU A C 1
ATOM 1876 O O . GLU A 1 241 ? -6.311 11.020 -7.396 1.00 86.69 241 GLU A O 1
ATOM 1881 N N . ALA A 1 242 ? -5.114 9.724 -8.786 1.00 85.50 242 ALA A N 1
ATOM 1882 C CA . ALA A 1 242 ? -5.525 8.463 -8.173 1.00 85.50 242 ALA A CA 1
ATOM 1883 C C . ALA A 1 242 ? -5.055 8.341 -6.710 1.00 85.50 242 ALA A C 1
ATOM 1885 O O . ALA A 1 242 ? -5.834 7.931 -5.846 1.00 85.50 242 ALA A O 1
ATOM 1886 N N . MET A 1 243 ? -3.816 8.748 -6.409 1.00 88.62 243 MET A N 1
ATOM 1887 C CA . MET A 1 243 ? -3.279 8.819 -5.042 1.00 88.62 243 MET A CA 1
ATOM 1888 C C . MET A 1 243 ? -4.091 9.777 -4.163 1.00 88.62 243 MET A C 1
ATOM 1890 O O . MET A 1 243 ? -4.518 9.396 -3.070 1.00 88.62 243 MET A O 1
ATOM 1894 N N . LYS A 1 244 ? -4.359 11.001 -4.642 1.00 88.81 244 LYS A N 1
ATOM 1895 C CA . LYS A 1 244 ? -5.159 11.994 -3.905 1.00 88.81 244 LYS A CA 1
ATOM 1896 C C . LYS A 1 244 ? -6.579 11.494 -3.644 1.00 88.81 244 LYS A C 1
ATOM 1898 O O . LYS A 1 244 ? -7.075 11.640 -2.528 1.00 88.81 244 LYS A O 1
ATOM 1903 N N . ALA A 1 245 ? -7.216 10.860 -4.631 1.00 88.06 245 ALA A N 1
ATOM 1904 C CA . ALA A 1 245 ? -8.548 10.280 -4.478 1.00 88.06 245 ALA A CA 1
ATOM 1905 C C . ALA A 1 245 ? -8.568 9.131 -3.453 1.00 88.06 245 ALA A C 1
ATOM 1907 O O . ALA A 1 245 ? -9.463 9.076 -2.607 1.00 88.06 245 ALA A O 1
ATOM 1908 N N . ALA A 1 246 ? -7.566 8.245 -3.478 1.00 85.38 246 ALA A N 1
ATOM 1909 C CA . ALA A 1 246 ? -7.442 7.157 -2.511 1.00 85.38 246 ALA A CA 1
ATOM 1910 C C . ALA A 1 246 ? -7.221 7.678 -1.081 1.00 85.38 246 ALA A C 1
ATOM 1912 O O . ALA A 1 246 ? -7.867 7.205 -0.145 1.00 85.38 246 ALA A O 1
ATOM 1913 N N . GLN A 1 247 ? -6.367 8.692 -0.908 1.00 88.25 247 GLN A N 1
ATOM 1914 C CA . GLN A 1 247 ? -6.121 9.314 0.393 1.00 88.25 247 GLN A CA 1
ATOM 1915 C C . GLN A 1 247 ? -7.369 10.033 0.928 1.00 88.25 247 GLN A C 1
ATOM 1917 O O . GLN A 1 247 ? -7.725 9.866 2.097 1.00 88.25 247 GLN A O 1
ATOM 1922 N N . ALA A 1 248 ? -8.073 10.790 0.080 1.00 87.69 248 ALA A N 1
ATOM 1923 C CA . ALA A 1 248 ? -9.330 11.439 0.450 1.00 87.69 248 ALA A CA 1
ATOM 1924 C C . ALA A 1 248 ? -10.375 10.411 0.912 1.00 87.69 248 ALA A C 1
ATOM 1926 O O . ALA A 1 248 ? -10.969 10.571 1.977 1.00 87.69 248 ALA A O 1
ATOM 1927 N N . LYS A 1 249 ? -10.530 9.303 0.180 1.00 89.31 249 LYS A N 1
ATOM 1928 C CA . LYS A 1 249 ? -11.466 8.237 0.552 1.00 89.31 249 LYS A CA 1
ATOM 1929 C C . LYS A 1 249 ? -11.091 7.559 1.876 1.00 89.31 249 LYS A C 1
ATOM 1931 O O . LYS A 1 249 ? -11.949 7.411 2.741 1.00 89.31 249 LYS A O 1
ATOM 1936 N N . ALA A 1 250 ? -9.814 7.226 2.073 1.00 86.94 250 ALA A N 1
ATOM 1937 C CA . ALA A 1 250 ? -9.333 6.613 3.314 1.00 86.94 250 ALA A CA 1
ATOM 1938 C C . ALA A 1 250 ? -9.534 7.529 4.536 1.00 86.94 250 ALA A C 1
ATOM 1940 O O . ALA A 1 250 ? -9.930 7.074 5.609 1.00 86.94 250 ALA A O 1
ATOM 1941 N N . THR A 1 251 ? -9.294 8.835 4.381 1.00 89.00 251 THR A N 1
ATOM 1942 C CA . THR A 1 251 ? -9.523 9.810 5.462 1.00 89.00 251 THR A CA 1
ATOM 1943 C C . THR A 1 251 ? -11.005 10.009 5.779 1.00 89.00 251 THR A C 1
ATOM 1945 O O . THR A 1 251 ? -11.361 10.154 6.950 1.00 89.00 251 THR A O 1
ATOM 1948 N N . GLU A 1 252 ? -11.883 9.976 4.774 1.00 90.38 252 GLU A N 1
ATOM 1949 C CA . GLU A 1 252 ? -13.329 10.054 4.985 1.00 90.38 252 GLU A CA 1
ATOM 1950 C C . GLU A 1 252 ? -13.865 8.807 5.705 1.00 90.38 252 GLU A C 1
ATOM 1952 O O . GLU A 1 252 ? -14.638 8.936 6.656 1.00 90.38 252 GLU A O 1
ATOM 1957 N N . GLU A 1 253 ? -13.420 7.613 5.302 1.00 90.06 253 GLU A N 1
ATOM 1958 C CA . GLU A 1 253 ? -13.762 6.346 5.962 1.00 90.06 253 GLU A CA 1
ATOM 1959 C C . GLU A 1 253 ? -13.288 6.336 7.423 1.00 90.06 253 GLU A C 1
ATOM 1961 O O . GLU A 1 253 ? -14.093 6.106 8.325 1.00 90.06 253 GLU A O 1
ATOM 1966 N N . ALA A 1 254 ? -12.036 6.726 7.691 1.00 88.06 254 ALA A N 1
ATOM 1967 C CA . ALA A 1 254 ? -11.517 6.829 9.057 1.00 88.06 254 ALA A CA 1
ATOM 1968 C C . ALA A 1 254 ? -12.310 7.826 9.925 1.00 88.06 254 ALA A C 1
ATOM 1970 O O . ALA A 1 254 ? -12.542 7.584 11.112 1.00 88.06 254 ALA A O 1
ATOM 1971 N N . ARG A 1 255 ? -12.761 8.948 9.344 1.00 90.50 255 ARG A N 1
ATOM 1972 C CA . ARG A 1 255 ? -13.595 9.931 10.050 1.00 90.50 255 ARG A CA 1
ATOM 1973 C C . ARG A 1 255 ? -14.986 9.378 10.364 1.00 90.50 255 ARG A C 1
ATOM 1975 O O . ARG A 1 255 ? -15.489 9.633 11.459 1.00 90.50 255 ARG A O 1
ATOM 1982 N N . LYS A 1 256 ? -15.604 8.644 9.433 1.00 90.69 256 LYS A N 1
ATOM 1983 C CA . LYS A 1 256 ? -16.906 7.990 9.646 1.00 90.69 256 LYS A CA 1
ATOM 1984 C C . LYS A 1 256 ? -16.813 6.943 10.751 1.00 90.69 256 LYS A C 1
ATOM 1986 O O . LYS A 1 256 ? -17.615 6.988 11.679 1.00 90.69 256 LYS A O 1
ATOM 1991 N N . ASP A 1 257 ? -15.793 6.092 10.719 1.00 90.81 257 ASP A N 1
ATOM 1992 C CA . ASP A 1 257 ? -15.573 5.077 11.752 1.00 90.81 257 ASP A CA 1
ATOM 1993 C C . ASP A 1 257 ? -15.348 5.701 13.134 1.00 90.81 257 ASP A C 1
ATOM 1995 O O . ASP A 1 257 ? -15.924 5.250 14.126 1.00 90.81 257 ASP A O 1
ATOM 1999 N N . ALA A 1 258 ? -14.565 6.782 13.214 1.00 88.62 258 ALA A N 1
ATOM 2000 C CA . ALA A 1 258 ? -14.363 7.511 14.464 1.00 88.62 258 ALA A CA 1
ATOM 2001 C C . ALA A 1 258 ? -15.670 8.121 15.003 1.00 88.62 258 ALA A C 1
ATOM 2003 O O . ALA A 1 258 ? -15.919 8.073 16.208 1.00 88.62 258 ALA A O 1
ATOM 2004 N N . GLN A 1 259 ? -16.527 8.663 14.128 1.00 90.94 259 GLN A N 1
ATOM 2005 C CA . GLN A 1 259 ? -17.838 9.184 14.525 1.00 90.94 259 GLN A CA 1
ATOM 2006 C C . GLN A 1 259 ? -18.784 8.082 15.007 1.00 90.94 259 GLN A C 1
ATOM 2008 O O . GLN A 1 259 ? -19.458 8.279 16.016 1.00 90.94 259 GLN A O 1
ATOM 2013 N N . ILE A 1 260 ? -18.816 6.932 14.328 1.00 91.81 260 ILE A N 1
ATOM 2014 C CA . ILE A 1 260 ? -19.647 5.788 14.727 1.00 91.81 260 ILE A CA 1
ATOM 2015 C C . ILE A 1 260 ? -19.220 5.294 16.110 1.00 91.81 260 ILE A C 1
ATOM 2017 O O . ILE A 1 260 ? -20.060 5.204 17.002 1.00 91.81 260 ILE A O 1
ATOM 2021 N N . ARG A 1 261 ? -17.916 5.076 16.332 1.00 91.44 261 ARG A N 1
ATOM 2022 C CA . ARG A 1 261 ? -17.402 4.641 17.642 1.00 91.44 261 ARG A CA 1
ATOM 2023 C C . ARG A 1 261 ? -17.713 5.643 18.750 1.00 91.44 261 ARG A C 1
ATOM 2025 O O . ARG A 1 261 ? -18.166 5.246 19.818 1.00 91.44 261 ARG A O 1
ATOM 2032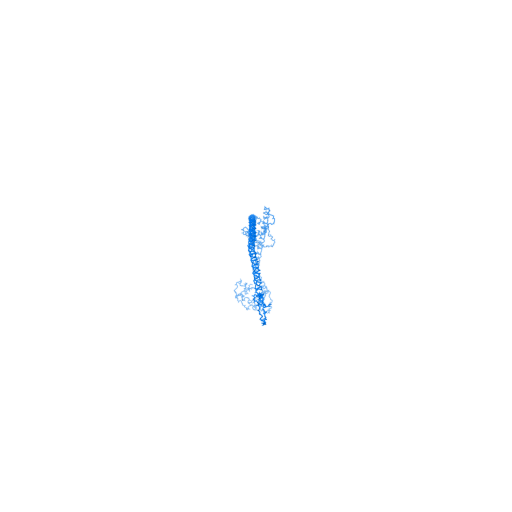 N N . ALA A 1 262 ? -17.529 6.940 18.496 1.00 89.81 262 ALA A N 1
ATOM 2033 C CA . ALA A 1 2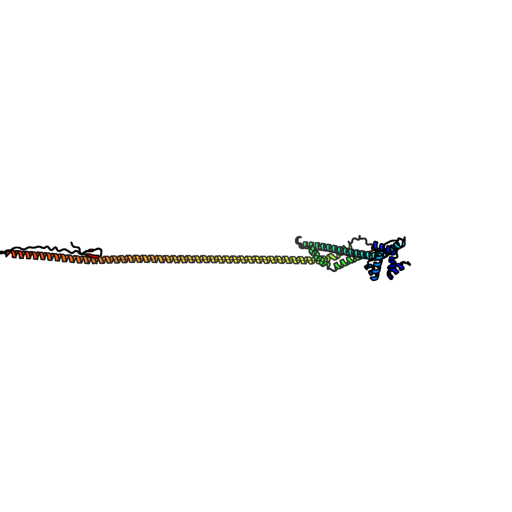62 ? -17.852 7.974 19.477 1.00 89.81 262 ALA A CA 1
ATOM 2034 C C . ALA A 1 262 ? -19.357 8.017 19.808 1.00 89.81 262 ALA A C 1
ATOM 2036 O O . ALA A 1 262 ? -19.728 8.204 20.968 1.00 89.81 262 ALA A O 1
ATOM 2037 N N . ALA A 1 263 ? -20.226 7.823 18.810 1.00 91.62 263 ALA A N 1
ATOM 2038 C CA . ALA A 1 263 ? -21.672 7.767 19.009 1.00 91.62 263 ALA A CA 1
ATOM 2039 C C . ALA A 1 263 ? -22.106 6.506 19.779 1.00 91.62 263 ALA A C 1
ATOM 2041 O O . ALA A 1 263 ? -22.946 6.597 20.676 1.00 91.62 263 ALA A O 1
ATOM 2042 N N . GLU A 1 264 ? -21.517 5.347 19.476 1.00 92.69 264 GLU A N 1
ATOM 2043 C CA . GLU A 1 264 ? -21.771 4.097 20.199 1.00 92.69 264 GLU A CA 1
ATOM 2044 C C . GLU A 1 264 ? -21.301 4.170 21.654 1.00 92.69 264 GLU A C 1
ATOM 2046 O O . GLU A 1 264 ? -22.071 3.838 22.555 1.00 92.69 264 GLU A O 1
ATOM 2051 N N . GLU A 1 265 ? -20.094 4.681 21.913 1.00 92.19 265 GLU A N 1
ATOM 2052 C CA . GLU A 1 265 ? -19.604 4.889 23.280 1.00 92.19 265 GLU A CA 1
ATOM 2053 C C . GLU A 1 265 ? -20.497 5.851 24.073 1.00 92.19 265 GLU A C 1
ATOM 2055 O O . GLU A 1 265 ? -20.781 5.612 25.249 1.00 92.19 265 GLU A O 1
ATOM 2060 N N . ALA A 1 266 ? -20.964 6.936 23.446 1.00 90.44 266 ALA A N 1
ATOM 2061 C CA . ALA A 1 266 ? -21.879 7.875 24.089 1.00 90.44 266 ALA A CA 1
ATOM 2062 C C . ALA A 1 266 ? -23.224 7.215 24.430 1.00 90.44 266 ALA A C 1
ATOM 2064 O O . ALA A 1 266 ? -23.750 7.427 25.525 1.00 90.44 266 ALA A O 1
ATOM 2065 N N . ARG A 1 267 ? -23.758 6.383 23.526 1.00 92.94 267 ARG A N 1
ATOM 2066 C CA . ARG A 1 267 ? -24.999 5.634 23.747 1.00 92.94 267 ARG A CA 1
ATOM 2067 C C . ARG A 1 267 ? -24.851 4.608 24.870 1.00 92.94 267 ARG A C 1
ATOM 2069 O O . ARG A 1 267 ? -25.713 4.573 25.742 1.00 92.94 267 ARG A O 1
ATOM 2076 N N . LEU A 1 268 ? -23.767 3.831 24.884 1.00 92.38 268 LEU A N 1
ATOM 2077 C CA . LEU A 1 268 ? -23.492 2.851 25.941 1.00 92.38 268 LEU A CA 1
ATOM 2078 C C . LEU A 1 268 ? -23.361 3.527 27.308 1.00 92.38 268 LEU A C 1
ATOM 2080 O O . LEU A 1 268 ? -24.020 3.119 28.257 1.00 92.38 268 LEU A O 1
ATOM 2084 N N . ARG A 1 269 ? -22.612 4.635 27.399 1.00 92.44 269 ARG A N 1
ATOM 2085 C CA . ARG A 1 269 ? -22.505 5.406 28.651 1.00 92.44 269 ARG A CA 1
ATOM 2086 C C . ARG A 1 269 ? -23.850 5.954 29.126 1.00 92.44 269 ARG A C 1
ATOM 2088 O O . ARG A 1 269 ? -24.076 6.027 30.332 1.00 92.44 269 ARG A O 1
ATOM 2095 N N . ALA A 1 270 ? -24.718 6.383 28.211 1.00 89.69 270 ALA A N 1
ATOM 2096 C CA . ALA A 1 270 ? -26.056 6.849 28.565 1.00 89.69 270 ALA A CA 1
ATOM 2097 C C . ALA A 1 270 ? -26.947 5.696 29.056 1.00 89.69 270 ALA A C 1
ATOM 2099 O O . ALA A 1 270 ? -27.660 5.859 30.044 1.00 89.69 270 ALA A O 1
ATOM 2100 N N . GLU A 1 271 ? -26.877 4.531 28.407 1.00 92.69 271 GLU A N 1
ATOM 2101 C CA . GLU A 1 271 ? -27.628 3.338 28.801 1.00 92.69 271 GLU A CA 1
ATOM 2102 C C . GLU A 1 271 ? -27.173 2.794 30.163 1.00 92.69 271 GLU A C 1
ATOM 2104 O O . GLU A 1 271 ? -28.015 2.526 31.019 1.00 92.69 271 GLU A O 1
ATOM 2109 N N . ASP A 1 272 ? -25.863 2.710 30.405 1.00 91.94 272 ASP A N 1
ATOM 2110 C CA . ASP A 1 272 ? -25.310 2.255 31.684 1.00 91.94 272 ASP A CA 1
ATOM 2111 C C . ASP A 1 272 ? -25.708 3.186 32.832 1.00 91.94 272 ASP A C 1
ATOM 2113 O O . ASP A 1 272 ? -26.160 2.720 33.877 1.00 91.94 272 ASP A O 1
ATOM 2117 N N . ARG A 1 273 ? -25.639 4.511 32.627 1.00 91.25 273 ARG A N 1
ATOM 2118 C CA . ARG A 1 273 ? -26.110 5.484 33.628 1.00 91.25 273 ARG A CA 1
ATOM 2119 C C . ARG A 1 273 ? -27.599 5.329 33.919 1.00 91.25 273 ARG A C 1
ATOM 2121 O O . ARG A 1 273 ? -27.985 5.324 35.083 1.00 91.25 273 ARG A O 1
ATOM 2128 N N . ALA A 1 274 ? -28.425 5.161 32.886 1.00 90.00 274 ALA A N 1
ATOM 2129 C CA . ALA A 1 274 ? -29.859 4.955 33.065 1.00 90.00 274 ALA A CA 1
ATOM 2130 C C . ALA A 1 274 ? -30.164 3.649 33.823 1.00 90.00 274 ALA A C 1
ATOM 2132 O O . ALA A 1 274 ? -31.052 3.624 34.676 1.00 90.00 274 ALA A O 1
ATOM 2133 N N . ARG A 1 275 ? -29.411 2.571 33.557 1.00 92.38 275 ARG A N 1
ATOM 2134 C CA . ARG A 1 275 ? -29.528 1.299 34.290 1.00 92.38 275 ARG A CA 1
ATOM 2135 C C . ARG A 1 275 ? -29.096 1.436 35.747 1.00 92.38 275 ARG A C 1
ATOM 2137 O O . ARG A 1 275 ? -29.831 0.985 36.622 1.00 92.38 275 ARG A O 1
ATOM 2144 N N . GLU A 1 276 ? -27.964 2.082 36.022 1.00 93.12 276 GLU A N 1
ATOM 2145 C CA . GLU A 1 276 ? -27.504 2.327 37.394 1.00 93.12 276 GLU A CA 1
ATOM 2146 C C . GLU A 1 276 ? -28.496 3.179 38.192 1.00 93.12 276 GLU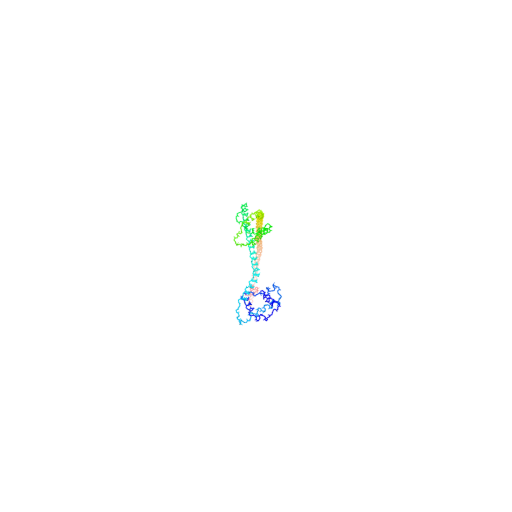 A C 1
ATOM 2148 O O . GLU A 1 276 ? -28.763 2.892 39.360 1.00 93.12 276 GLU A O 1
ATOM 2153 N N . GLU A 1 277 ? -29.049 4.231 37.585 1.00 93.19 277 GLU A N 1
ATOM 2154 C CA . GLU A 1 277 ? -30.067 5.065 38.224 1.00 93.19 277 GLU A CA 1
ATOM 2155 C C . GLU A 1 277 ? -31.342 4.266 38.509 1.00 93.19 277 GLU A C 1
ATOM 2157 O O . GLU A 1 277 ? -31.857 4.315 39.629 1.00 93.19 277 GLU A O 1
ATOM 2162 N N . ALA A 1 278 ? -31.815 3.469 37.546 1.00 90.00 278 ALA A N 1
ATOM 2163 C CA . ALA A 1 278 ? -32.974 2.601 37.737 1.00 90.00 278 ALA A CA 1
ATOM 2164 C C . ALA A 1 278 ? -32.745 1.566 38.853 1.00 90.00 278 ALA A C 1
ATOM 2166 O O . ALA A 1 278 ? -33.627 1.355 39.689 1.00 90.00 278 ALA A O 1
ATOM 2167 N N . GLU A 1 279 ? -31.557 0.959 38.918 1.00 92.69 279 GLU A N 1
ATOM 2168 C CA . GLU A 1 279 ? -31.202 0.002 39.965 1.00 92.69 279 GLU A CA 1
ATOM 2169 C C . GLU A 1 279 ? -31.121 0.669 41.344 1.00 92.69 279 GLU A C 1
ATOM 2171 O O . GLU A 1 279 ? -31.670 0.141 42.313 1.00 92.69 279 GLU A O 1
ATOM 2176 N N . LYS A 1 280 ? -30.499 1.850 41.448 1.00 92.38 280 LYS A N 1
ATOM 2177 C CA . LYS A 1 280 ? -30.441 2.618 42.704 1.00 92.38 280 LYS A CA 1
ATOM 2178 C C . LYS A 1 280 ? -31.838 2.969 43.205 1.00 92.38 280 LYS A C 1
ATOM 2180 O O . LYS A 1 280 ? -32.118 2.780 44.387 1.00 92.38 280 LYS A O 1
ATOM 2185 N N . VAL A 1 281 ? -32.727 3.421 42.319 1.00 92.50 281 VAL A N 1
ATOM 2186 C CA . VAL A 1 281 ? -34.121 3.728 42.674 1.00 92.50 281 VAL A CA 1
ATOM 2187 C C . VAL A 1 281 ? -34.869 2.468 43.114 1.00 92.50 281 VAL A C 1
ATOM 2189 O O . VAL A 1 281 ? -35.592 2.509 44.109 1.00 92.50 281 VAL A O 1
ATOM 2192 N N . ALA A 1 282 ? -34.688 1.341 42.421 1.00 89.81 282 ALA A N 1
ATOM 2193 C CA . ALA A 1 282 ? -35.318 0.076 42.792 1.00 89.81 282 ALA A CA 1
ATOM 2194 C C . ALA A 1 282 ? -34.835 -0.431 44.163 1.00 89.81 282 ALA A C 1
ATOM 2196 O O . ALA A 1 282 ? -35.658 -0.805 44.999 1.00 89.81 282 ALA A O 1
ATOM 2197 N N . ARG A 1 283 ? -33.521 -0.382 44.425 1.00 91.69 283 ARG A N 1
ATOM 2198 C CA . ARG A 1 283 ? -32.934 -0.751 45.723 1.00 91.69 283 ARG A CA 1
ATOM 2199 C C . ARG A 1 283 ? -33.424 0.160 46.846 1.00 91.69 283 ARG A C 1
ATOM 2201 O O . ARG A 1 283 ? -33.859 -0.351 47.871 1.00 91.69 283 ARG A O 1
ATOM 2208 N N . ALA A 1 284 ? -33.432 1.477 46.633 1.00 91.75 284 ALA A N 1
ATOM 2209 C CA . ALA A 1 284 ? -33.913 2.437 47.626 1.00 91.75 284 ALA A CA 1
ATOM 2210 C C . ALA A 1 284 ? -35.392 2.210 47.978 1.00 91.75 284 ALA A C 1
ATOM 2212 O O . ALA A 1 284 ? -35.753 2.212 49.153 1.00 91.75 284 ALA A O 1
ATOM 2213 N N . ARG A 1 285 ? -36.245 1.940 46.977 1.00 91.56 285 ARG A N 1
ATOM 2214 C CA . ARG A 1 285 ? -37.657 1.594 47.212 1.00 91.56 285 ARG A CA 1
ATOM 2215 C C . ARG A 1 285 ? -37.812 0.289 47.989 1.00 91.56 285 ARG A C 1
ATOM 2217 O O . ARG A 1 285 ? -38.612 0.240 48.916 1.00 91.56 285 ARG A O 1
ATOM 2224 N N . ALA A 1 286 ? -37.050 -0.746 47.635 1.00 89.81 286 ALA A N 1
ATOM 2225 C CA . ALA A 1 286 ? -37.095 -2.027 48.336 1.00 89.81 286 ALA A CA 1
ATOM 2226 C C . ALA A 1 286 ? -36.627 -1.904 49.797 1.00 89.81 286 ALA A C 1
ATOM 2228 O O . ALA A 1 286 ? -37.224 -2.506 50.689 1.00 89.81 286 ALA A O 1
ATOM 2229 N N . GLU A 1 287 ? -35.591 -1.102 50.055 1.00 92.06 287 GLU A N 1
ATOM 2230 C CA . GLU A 1 287 ? -35.083 -0.839 51.403 1.00 92.06 287 GLU A CA 1
ATOM 2231 C C . GLU A 1 287 ? -36.075 -0.016 52.239 1.00 92.06 287 GLU A C 1
ATOM 2233 O O . GLU A 1 287 ? -36.350 -0.374 53.386 1.00 92.06 287 GLU A O 1
ATOM 2238 N N . GLU A 1 288 ? -36.682 1.031 51.666 1.00 91.94 288 GLU A N 1
ATOM 2239 C CA . GLU A 1 288 ? -37.719 1.815 52.350 1.00 91.94 288 GLU A CA 1
ATOM 2240 C C . GLU A 1 288 ? -38.947 0.951 52.676 1.00 91.94 288 GLU A C 1
ATOM 2242 O O . GLU A 1 288 ? -39.466 1.002 53.793 1.00 91.94 288 GLU A O 1
ATOM 2247 N N . GLU A 1 289 ? -39.392 0.110 51.739 1.00 91.50 289 GLU A N 1
ATOM 2248 C CA . GLU A 1 289 ? -40.523 -0.790 51.960 1.00 91.50 289 GLU A CA 1
ATOM 2249 C C . GLU A 1 289 ? -40.210 -1.846 53.032 1.00 91.50 289 GLU A C 1
ATOM 2251 O O . GLU A 1 289 ? -41.042 -2.110 53.905 1.00 91.50 289 GLU A O 1
ATOM 2256 N N . ALA A 1 290 ? -39.000 -2.415 53.030 1.00 89.19 290 ALA A N 1
ATOM 2257 C CA . ALA A 1 290 ? -38.557 -3.342 54.068 1.00 89.19 290 ALA A CA 1
ATOM 2258 C C . ALA A 1 290 ? -38.509 -2.670 55.449 1.00 89.19 290 ALA A C 1
ATOM 2260 O O . ALA A 1 290 ? -38.972 -3.256 56.432 1.00 89.19 290 ALA A O 1
ATOM 2261 N N . LYS A 1 291 ? -38.012 -1.428 55.521 1.00 91.06 291 LYS A N 1
ATOM 2262 C CA . LYS A 1 291 ? -37.960 -0.650 56.760 1.00 91.06 291 LYS A CA 1
ATOM 2263 C C . LYS A 1 291 ? -39.358 -0.323 57.283 1.00 91.06 291 LYS A C 1
ATOM 2265 O O . LYS A 1 291 ? -39.618 -0.570 58.457 1.00 91.06 291 LYS A O 1
ATOM 2270 N N . ARG A 1 292 ? -40.282 0.123 56.421 1.00 90.62 292 ARG A N 1
ATOM 2271 C CA . ARG A 1 292 ? -41.689 0.343 56.803 1.00 90.62 292 ARG A CA 1
ATOM 2272 C C . ARG A 1 292 ? -42.340 -0.929 57.329 1.00 90.62 292 ARG A C 1
ATOM 2274 O O . ARG A 1 292 ? -42.914 -0.909 58.408 1.00 90.62 292 ARG A O 1
ATOM 2281 N N . ARG A 1 293 ? -42.179 -2.061 56.633 1.00 90.69 293 ARG A N 1
ATOM 2282 C CA . ARG A 1 293 ? -42.717 -3.353 57.098 1.00 90.69 293 ARG A CA 1
ATOM 2283 C C . ARG A 1 293 ? -42.136 -3.776 58.449 1.00 90.69 293 ARG A C 1
ATOM 2285 O O . ARG A 1 293 ? -42.849 -4.382 59.245 1.00 90.69 293 ARG A O 1
ATOM 2292 N N . ALA A 1 294 ? -40.857 -3.502 58.707 1.00 88.75 294 ALA A N 1
ATOM 2293 C CA . ALA A 1 294 ? -40.233 -3.786 59.997 1.00 88.75 294 ALA A CA 1
ATOM 2294 C C . ALA A 1 294 ? -40.760 -2.860 61.108 1.00 88.75 294 ALA A C 1
ATOM 2296 O O . ALA A 1 294 ? -41.073 -3.342 62.195 1.00 88.75 294 ALA A O 1
ATOM 2297 N N . GLU A 1 295 ? -40.909 -1.563 60.830 1.00 91.94 295 GLU A N 1
ATOM 2298 C CA . GLU A 1 295 ? -41.490 -0.587 61.759 1.00 91.94 295 GLU A CA 1
ATOM 2299 C C . GLU A 1 295 ? -42.957 -0.901 62.080 1.00 91.94 295 GLU A C 1
ATOM 2301 O O . GLU A 1 295 ? -43.336 -0.888 63.250 1.00 91.94 295 GLU A O 1
ATOM 2306 N N . ASP A 1 296 ? -43.765 -1.245 61.078 1.00 90.19 296 ASP A N 1
ATOM 2307 C CA . ASP A 1 296 ? -45.174 -1.602 61.260 1.00 90.19 296 ASP A CA 1
ATOM 2308 C C . ASP A 1 296 ? -45.317 -2.883 62.091 1.00 90.19 296 ASP A C 1
ATOM 2310 O O . ASP A 1 296 ? -46.079 -2.905 63.056 1.00 90.19 296 ASP A O 1
ATOM 2314 N N . LYS A 1 297 ? -44.509 -3.919 61.813 1.00 89.94 297 LYS A N 1
ATOM 2315 C CA . LYS A 1 297 ? -44.471 -5.138 62.640 1.00 89.94 297 LYS A CA 1
ATOM 2316 C C . LYS A 1 297 ? -44.034 -4.859 64.077 1.00 89.94 297 LYS A C 1
ATOM 2318 O O . LYS A 1 297 ? -44.567 -5.466 65.003 1.00 89.94 297 LYS A O 1
ATOM 2323 N N . ALA A 1 298 ? -43.062 -3.969 64.279 1.00 88.19 298 ALA A N 1
ATOM 2324 C CA . ALA A 1 298 ? -42.610 -3.594 65.615 1.00 88.19 298 ALA A CA 1
ATOM 2325 C C . ALA A 1 298 ? -43.699 -2.831 66.387 1.00 88.19 298 ALA A C 1
ATOM 2327 O O . ALA A 1 298 ? -43.907 -3.103 67.570 1.00 88.19 298 ALA A O 1
ATOM 2328 N N . LYS A 1 299 ? -44.427 -1.924 65.720 1.00 90.19 299 LYS A N 1
ATOM 2329 C CA . LYS A 1 299 ? -45.581 -1.220 66.299 1.00 90.19 299 LYS A CA 1
ATOM 2330 C C . LYS A 1 299 ? -46.712 -2.182 66.644 1.00 90.19 299 LYS A C 1
ATOM 2332 O O . LYS A 1 299 ? -47.192 -2.147 67.770 1.00 90.19 299 LYS A O 1
ATOM 2337 N N . GLU A 1 300 ? -47.084 -3.077 65.732 1.00 90.44 300 GLU A N 1
ATOM 2338 C CA . GLU A 1 300 ? -48.137 -4.071 65.963 1.00 90.44 300 GLU A CA 1
ATOM 2339 C C . GLU A 1 300 ? -47.778 -5.009 67.127 1.00 90.44 300 GLU A C 1
ATOM 2341 O O . GLU A 1 300 ? -48.603 -5.268 68.004 1.00 90.44 300 GLU A O 1
ATOM 2346 N N . ALA A 1 301 ? -46.520 -5.459 67.202 1.00 90.31 301 ALA A N 1
ATOM 2347 C CA . ALA A 1 301 ? -46.035 -6.253 68.327 1.00 90.31 301 ALA A CA 1
ATOM 2348 C C . ALA A 1 301 ? -46.084 -5.473 69.654 1.00 90.31 301 ALA A C 1
ATOM 2350 O O . ALA A 1 301 ? -46.508 -6.024 70.671 1.00 90.31 301 ALA A O 1
ATOM 2351 N N . ALA A 1 302 ? -45.689 -4.196 69.656 1.00 87.88 302 ALA A N 1
ATOM 2352 C CA . ALA A 1 302 ? -45.749 -3.344 70.842 1.00 87.88 302 ALA A CA 1
ATOM 2353 C C . ALA A 1 302 ? -47.196 -3.078 71.296 1.00 87.88 302 ALA A C 1
ATOM 2355 O O . ALA A 1 302 ? -47.486 -3.180 72.490 1.00 87.88 302 ALA A O 1
ATOM 2356 N N . GLU A 1 303 ? -48.112 -2.801 70.364 1.00 90.38 303 GLU A N 1
ATOM 2357 C CA . GLU A 1 303 ? -49.541 -2.633 70.648 1.00 90.38 303 GLU A CA 1
ATOM 2358 C C . GLU A 1 303 ? -50.163 -3.915 71.200 1.00 90.38 303 GLU A C 1
ATOM 2360 O O . GLU A 1 303 ? -50.918 -3.861 72.172 1.00 90.38 303 GLU A O 1
ATOM 2365 N N . LYS A 1 304 ? -49.814 -5.075 70.632 1.00 90.75 304 LYS A N 1
ATOM 2366 C CA . LYS A 1 304 ? -50.286 -6.369 71.124 1.00 90.75 304 LYS A CA 1
ATOM 2367 C C . LYS A 1 304 ? -49.809 -6.634 72.551 1.00 90.75 304 LYS A C 1
ATOM 2369 O O . LYS A 1 304 ? -50.629 -6.932 73.408 1.00 90.75 304 LYS A O 1
ATOM 2374 N N . ILE A 1 305 ? -48.521 -6.430 72.839 1.00 90.19 305 ILE A N 1
ATOM 2375 C CA . ILE A 1 305 ? -47.979 -6.573 74.202 1.00 90.19 305 ILE A CA 1
ATOM 2376 C C . ILE A 1 305 ? -48.675 -5.612 75.177 1.00 90.19 305 ILE A C 1
ATOM 2378 O O . ILE A 1 305 ? -48.950 -5.986 76.317 1.00 90.19 305 ILE A O 1
ATOM 2382 N N . ALA A 1 306 ? -48.956 -4.375 74.757 1.00 87.12 306 ALA A N 1
ATOM 2383 C CA . ALA A 1 306 ? -49.662 -3.405 75.590 1.00 87.12 306 ALA A CA 1
ATOM 2384 C C . ALA A 1 306 ? -51.112 -3.834 75.877 1.00 87.12 306 ALA A C 1
ATOM 2386 O O . ALA A 1 306 ? -51.547 -3.740 77.025 1.00 87.12 306 ALA A O 1
ATOM 2387 N N . ARG A 1 307 ? -51.837 -4.347 74.871 1.00 90.00 307 ARG A N 1
ATOM 2388 C CA . ARG A 1 307 ? -53.191 -4.899 75.042 1.00 90.00 307 ARG A CA 1
ATOM 2389 C C . ARG A 1 307 ? -53.197 -6.126 75.943 1.00 90.00 307 ARG A C 1
ATOM 2391 O O . ARG A 1 307 ? -53.953 -6.135 76.906 1.00 90.00 307 ARG A O 1
ATOM 2398 N N . ASP A 1 308 ? -52.317 -7.093 75.690 1.00 89.38 308 ASP A N 1
ATOM 2399 C CA . ASP A 1 308 ? -52.219 -8.325 76.479 1.00 89.38 308 ASP A CA 1
ATOM 2400 C C . ASP A 1 308 ? -51.919 -8.000 77.953 1.00 89.38 308 ASP A C 1
ATOM 2402 O O . ASP A 1 308 ? -52.544 -8.550 78.857 1.00 89.38 308 ASP A O 1
ATOM 2406 N N . ARG A 1 309 ? -51.020 -7.037 78.220 1.00 89.12 309 ARG A N 1
ATOM 2407 C CA . ARG A 1 309 ? -50.744 -6.560 79.588 1.00 89.12 309 ARG A CA 1
ATOM 2408 C C . ARG A 1 309 ? -51.942 -5.868 80.231 1.00 89.12 309 ARG A C 1
ATOM 2410 O O . ARG A 1 309 ? -52.175 -6.072 81.419 1.00 89.12 309 ARG A O 1
ATOM 2417 N N . ALA A 1 310 ? -52.673 -5.040 79.486 1.00 85.75 310 ALA A N 1
ATOM 2418 C CA . ALA A 1 310 ? -53.862 -4.366 80.000 1.00 85.75 310 ALA A CA 1
ATOM 2419 C C . ALA A 1 310 ? -54.987 -5.367 80.318 1.00 85.75 310 ALA A C 1
ATOM 2421 O O . ALA A 1 310 ? -55.619 -5.265 81.368 1.00 85.75 310 ALA A O 1
ATOM 2422 N N . GLU A 1 311 ? -55.196 -6.365 79.457 1.00 89.50 311 GLU A N 1
ATOM 2423 C CA . GLU A 1 311 ? -56.177 -7.433 79.663 1.00 89.50 311 GLU A CA 1
ATOM 2424 C C . GLU A 1 311 ? -55.792 -8.334 80.844 1.00 89.50 311 GLU A C 1
ATOM 2426 O O . GLU A 1 311 ? -56.624 -8.624 81.704 1.00 89.50 311 GLU A O 1
ATOM 2431 N N . GLU A 1 312 ? -54.520 -8.725 80.951 1.00 89.06 312 GLU A N 1
ATOM 2432 C CA . GLU A 1 312 ? -54.032 -9.525 82.074 1.00 89.06 312 GLU A CA 1
ATOM 2433 C C . GLU A 1 312 ? -54.128 -8.755 83.403 1.00 89.06 312 GLU A C 1
ATOM 2435 O O . GLU A 1 312 ? -54.519 -9.328 84.422 1.00 89.06 312 GLU A O 1
ATOM 2440 N N . ALA A 1 313 ? -53.829 -7.451 83.402 1.00 87.06 313 ALA A N 1
ATOM 2441 C CA . ALA A 1 313 ? -54.008 -6.591 84.569 1.00 87.06 313 ALA A CA 1
ATOM 2442 C C . ALA A 1 313 ? -55.485 -6.498 84.985 1.00 87.06 313 ALA A C 1
ATOM 2444 O O . ALA A 1 313 ? -55.796 -6.709 86.158 1.00 87.06 313 ALA A O 1
ATOM 2445 N N . ALA A 1 314 ? -56.399 -6.276 84.034 1.00 85.94 314 ALA A N 1
ATOM 2446 C CA . ALA A 1 314 ? -57.837 -6.246 84.299 1.00 85.94 314 ALA A CA 1
ATOM 2447 C C . ALA A 1 314 ? -58.355 -7.595 84.830 1.00 85.94 314 ALA A C 1
ATOM 2449 O O . ALA A 1 314 ? -59.150 -7.634 85.771 1.00 85.94 314 ALA A O 1
ATOM 2450 N N . ARG A 1 315 ? -57.864 -8.715 84.281 1.00 88.75 315 ARG A N 1
ATOM 2451 C CA . ARG A 1 315 ? -58.204 -10.063 84.753 1.00 88.75 315 ARG A CA 1
ATOM 2452 C C . ARG A 1 315 ? -57.702 -10.313 86.175 1.00 88.75 315 ARG A C 1
ATOM 2454 O O . ARG A 1 315 ? -58.465 -10.826 86.989 1.00 88.75 315 ARG A O 1
ATOM 2461 N N . ARG A 1 316 ? -56.459 -9.928 86.492 1.00 87.12 316 ARG A N 1
ATOM 2462 C CA . ARG A 1 316 ? -55.910 -10.022 87.856 1.00 87.12 316 ARG A CA 1
ATOM 2463 C C . ARG A 1 316 ? -56.699 -9.168 88.843 1.00 87.12 316 ARG A C 1
ATOM 2465 O O . ARG A 1 316 ? -56.959 -9.626 89.949 1.00 87.12 316 ARG A O 1
ATOM 2472 N N . GLU A 1 317 ? -57.105 -7.961 88.453 1.00 89.12 317 GLU A N 1
ATOM 2473 C CA . GLU A 1 317 ? -57.924 -7.095 89.306 1.00 89.12 317 GLU A CA 1
ATOM 2474 C C . GLU A 1 317 ? -59.312 -7.704 89.563 1.00 89.12 317 GLU A C 1
ATOM 2476 O O . GLU A 1 317 ? -59.785 -7.713 90.701 1.00 89.12 317 GLU A O 1
ATOM 2481 N N . ALA A 1 318 ? -59.951 -8.267 88.533 1.00 84.81 318 ALA A N 1
ATOM 2482 C CA . ALA A 1 318 ? -61.226 -8.965 88.675 1.00 84.81 318 ALA A CA 1
ATOM 2483 C C . ALA A 1 318 ? -61.107 -10.215 89.566 1.00 84.81 318 ALA A C 1
ATOM 2485 O O . ALA A 1 318 ? -61.952 -10.434 90.434 1.00 84.81 318 ALA A O 1
ATOM 2486 N N . GLU A 1 319 ? -60.045 -11.008 89.400 1.00 87.88 319 GLU A N 1
ATOM 2487 C CA . GLU A 1 319 ? -59.786 -12.185 90.233 1.00 87.88 319 GLU A CA 1
ATOM 2488 C C . GLU A 1 319 ? -59.490 -11.800 91.689 1.00 87.88 319 GLU A C 1
ATOM 2490 O O . GLU A 1 319 ? -60.016 -12.430 92.604 1.00 87.88 319 GLU A O 1
ATOM 2495 N N . ALA A 1 320 ? -58.713 -10.738 91.921 1.00 86.19 320 ALA A N 1
ATOM 2496 C CA . ALA A 1 320 ? -58.442 -10.224 93.261 1.00 86.19 320 ALA A CA 1
ATOM 2497 C C . ALA A 1 320 ? -59.730 -9.775 93.967 1.00 86.19 320 ALA A C 1
ATOM 2499 O O . ALA A 1 320 ? -59.964 -10.167 95.107 1.00 86.19 320 ALA A O 1
ATOM 2500 N N . LYS A 1 321 ? -60.610 -9.037 93.272 1.00 87.50 321 LYS A N 1
ATOM 2501 C CA . LYS A 1 321 ? -61.925 -8.640 93.808 1.00 87.50 321 LYS A CA 1
ATOM 2502 C C . LYS A 1 321 ? -62.820 -9.845 94.103 1.00 87.50 321 LYS A C 1
ATOM 2504 O O . LYS A 1 321 ? -63.514 -9.853 95.117 1.00 87.50 321 LYS A O 1
ATOM 2509 N N . ALA A 1 322 ? -62.801 -10.867 93.246 1.00 84.12 322 ALA A N 1
ATOM 2510 C CA . ALA A 1 322 ? -63.555 -12.098 93.473 1.00 84.12 322 ALA A CA 1
ATOM 2511 C C . ALA A 1 322 ? -63.032 -12.873 94.695 1.00 84.12 322 ALA A C 1
ATOM 2513 O O . ALA A 1 322 ? -63.828 -13.314 95.522 1.00 84.12 322 ALA A O 1
ATOM 2514 N N . ARG A 1 323 ? -61.707 -12.991 94.850 1.00 85.06 323 ARG A N 1
ATOM 2515 C CA . ARG A 1 323 ? -61.080 -13.609 96.030 1.00 85.06 323 ARG A CA 1
ATOM 2516 C C . ARG A 1 323 ? -61.409 -12.844 97.306 1.00 85.06 323 ARG A C 1
ATOM 2518 O O . ARG A 1 323 ? -61.841 -13.462 98.269 1.00 85.06 323 ARG A O 1
ATOM 2525 N N . GLU A 1 324 ? -61.298 -11.517 97.290 1.00 88.81 324 GLU A N 1
ATOM 2526 C CA . GLU A 1 324 ? -61.643 -10.674 98.438 1.00 88.81 324 GLU A CA 1
ATOM 2527 C C . GLU A 1 324 ? -63.121 -10.828 98.834 1.00 88.81 324 GLU A C 1
ATOM 2529 O O . GLU A 1 324 ? -63.454 -10.868 100.019 1.00 88.81 324 GLU A O 1
ATOM 2534 N N . PHE A 1 325 ? -64.024 -10.954 97.856 1.00 88.44 325 PHE A N 1
ATOM 2535 C CA . PHE A 1 325 ? -65.435 -11.220 98.126 1.00 88.44 325 PHE A CA 1
ATOM 2536 C C . PHE A 1 325 ? -65.638 -12.576 98.818 1.00 88.44 325 PHE A C 1
ATOM 2538 O O . PHE A 1 325 ? -66.315 -12.635 99.845 1.00 88.44 325 PHE A O 1
ATOM 2545 N N . VAL A 1 326 ? -65.011 -13.640 98.302 1.00 88.25 326 VAL A N 1
ATOM 2546 C CA . VAL A 1 326 ? -65.077 -14.989 98.890 1.00 88.25 326 VAL A CA 1
ATOM 2547 C C . VAL A 1 326 ? -64.462 -15.018 100.290 1.00 88.25 326 VAL A C 1
ATOM 2549 O O . VAL A 1 326 ? -65.055 -15.593 101.199 1.00 88.25 326 VAL A O 1
ATOM 2552 N N . GLU A 1 327 ? -63.316 -14.370 100.499 1.00 87.31 327 GLU A N 1
ATOM 2553 C CA . GLU A 1 327 ? -62.669 -14.276 101.812 1.00 87.31 327 GLU A CA 1
ATOM 2554 C C . GLU A 1 327 ? -63.540 -13.524 102.820 1.00 87.31 327 GLU A C 1
ATOM 2556 O O . GLU A 1 327 ? -63.740 -14.003 103.936 1.00 87.31 327 GLU A O 1
ATOM 2561 N N . ARG A 1 328 ? -64.136 -12.389 102.431 1.00 86.62 328 ARG A N 1
ATOM 2562 C CA . ARG A 1 328 ? -65.080 -11.662 103.294 1.00 86.62 328 ARG A CA 1
ATOM 2563 C C . ARG A 1 328 ? -66.308 -12.499 103.638 1.00 86.62 328 ARG A C 1
ATOM 2565 O O . ARG A 1 328 ? -66.809 -12.411 104.757 1.00 86.62 328 ARG A O 1
ATOM 2572 N N . GLU A 1 329 ? -66.825 -13.277 102.694 1.00 87.94 329 GLU A N 1
ATOM 2573 C CA . GLU A 1 329 ? -67.975 -14.149 102.935 1.00 87.94 329 GLU A CA 1
ATOM 2574 C C . GLU A 1 329 ? -67.612 -15.330 103.849 1.00 87.94 329 GLU A C 1
ATOM 2576 O O . GLU A 1 329 ? -68.361 -15.642 104.778 1.00 87.94 329 GLU A O 1
ATOM 2581 N N . ALA A 1 330 ? -66.430 -15.922 103.662 1.00 85.19 330 ALA A N 1
ATOM 2582 C CA . ALA A 1 330 ? -65.879 -16.945 104.545 1.00 85.19 330 ALA A CA 1
ATOM 2583 C C . ALA A 1 330 ? -65.651 -16.408 105.967 1.00 85.19 330 ALA A C 1
ATOM 2585 O O . ALA A 1 330 ? -66.012 -17.077 106.933 1.00 85.19 330 ALA A O 1
ATOM 2586 N N . MET A 1 331 ? -65.137 -15.183 106.104 1.00 85.38 331 MET A N 1
ATOM 2587 C CA . MET A 1 331 ? -64.915 -14.545 107.401 1.00 85.38 331 MET A CA 1
ATOM 2588 C C . MET A 1 331 ? -66.234 -14.267 108.127 1.00 85.38 331 MET A C 1
ATOM 2590 O O . MET A 1 331 ? -66.392 -14.672 109.272 1.00 85.38 331 MET A O 1
ATOM 2594 N N . LYS A 1 332 ? -67.248 -13.733 107.431 1.00 89.19 332 LYS A N 1
ATOM 2595 C CA . LYS A 1 332 ? -68.607 -13.596 107.993 1.00 89.19 332 LYS A CA 1
ATOM 2596 C C . LYS A 1 332 ? -69.199 -14.931 108.439 1.00 89.19 332 LYS A C 1
ATOM 2598 O O . LYS A 1 332 ? -69.985 -14.976 109.382 1.00 89.19 332 LYS A O 1
ATOM 2603 N N . ARG A 1 333 ? -68.889 -16.018 107.728 1.00 89.00 333 ARG A N 1
ATOM 2604 C CA . ARG A 1 333 ? -69.346 -17.363 108.091 1.00 89.00 333 ARG A CA 1
ATOM 2605 C C . ARG A 1 333 ? -68.619 -17.887 109.329 1.00 89.00 333 ARG A C 1
ATOM 2607 O O . ARG A 1 333 ? -69.273 -18.494 110.169 1.00 89.00 333 ARG A O 1
ATOM 2614 N N . LEU A 1 334 ? -67.319 -17.624 109.456 1.00 88.06 334 LEU A N 1
ATOM 2615 C CA . LEU A 1 334 ? -66.543 -17.928 110.660 1.00 88.06 334 LEU A CA 1
ATOM 2616 C C . LEU A 1 334 ? -67.053 -17.148 111.874 1.00 88.06 334 LEU A C 1
ATOM 2618 O O . LEU A 1 334 ? -67.251 -17.762 112.915 1.00 88.06 334 LEU A O 1
ATOM 2622 N N . ASP A 1 335 ? -67.351 -15.854 111.729 1.00 88.31 335 ASP A N 1
ATOM 2623 C CA . ASP A 1 335 ? -67.907 -15.039 112.819 1.00 88.31 335 ASP A CA 1
ATOM 2624 C C . ASP A 1 335 ? -69.240 -15.615 113.321 1.00 88.31 335 ASP A C 1
ATOM 2626 O O . ASP A 1 335 ? -69.421 -15.810 114.521 1.00 88.31 335 ASP A O 1
ATOM 2630 N N . ARG A 1 336 ? -70.149 -15.993 112.407 1.00 88.50 336 ARG A N 1
ATOM 2631 C CA . ARG A 1 336 ? -71.415 -16.657 112.777 1.00 88.50 336 ARG A CA 1
ATOM 2632 C C . ARG A 1 336 ? -71.192 -17.975 113.513 1.00 88.50 336 ARG A C 1
ATOM 2634 O O . ARG A 1 336 ? -71.866 -18.225 114.503 1.00 88.50 336 ARG A O 1
ATOM 2641 N N . LEU A 1 337 ? -70.268 -18.810 113.031 1.00 89.69 337 LEU A N 1
ATOM 2642 C CA . LEU A 1 337 ? -69.936 -20.074 113.693 1.00 89.69 337 LEU A CA 1
ATOM 2643 C C . LEU A 1 337 ? -69.329 -19.832 115.079 1.00 89.69 337 LEU A C 1
ATOM 2645 O O . LEU A 1 337 ? -69.640 -20.563 116.012 1.00 89.69 337 LEU A O 1
ATOM 2649 N N . SER A 1 338 ? -68.506 -18.794 115.233 1.00 85.94 338 SER A N 1
ATOM 2650 C CA . SER A 1 338 ? -67.942 -18.401 116.525 1.00 85.94 338 SER A CA 1
ATOM 2651 C C . SER A 1 338 ? -69.036 -17.975 117.507 1.00 85.94 338 SER A C 1
ATOM 2653 O O . SER A 1 338 ? -69.043 -18.431 118.647 1.00 85.94 338 SER A O 1
ATOM 2655 N N . GLU A 1 339 ? -70.002 -17.161 117.069 1.00 87.88 339 GLU A N 1
ATOM 2656 C CA . GLU A 1 339 ? -71.166 -16.792 117.887 1.00 87.88 339 GLU A CA 1
ATOM 2657 C C . GLU A 1 339 ? -72.021 -18.011 118.274 1.00 87.88 339 GLU A C 1
ATOM 2659 O O . GLU A 1 339 ? -72.571 -18.071 119.374 1.00 87.88 339 GLU A O 1
ATOM 2664 N N . GLU A 1 340 ? -72.153 -18.984 117.374 1.00 86.50 340 GLU A N 1
ATOM 2665 C CA . GLU A 1 340 ? -72.908 -20.219 117.598 1.00 86.50 340 GLU A CA 1
ATOM 2666 C C . GLU A 1 340 ? -72.207 -21.131 118.616 1.00 86.50 340 GLU A C 1
ATOM 2668 O O . GLU A 1 340 ? -72.851 -21.624 119.541 1.00 86.50 340 GLU A O 1
ATOM 2673 N N . ILE A 1 341 ? -70.877 -21.261 118.527 1.00 85.31 341 ILE A N 1
ATOM 2674 C CA . ILE A 1 341 ? -70.047 -21.956 119.524 1.00 85.31 341 ILE A CA 1
ATOM 2675 C C . ILE A 1 341 ? -70.165 -21.278 120.893 1.00 85.31 341 ILE A C 1
ATOM 2677 O O . ILE A 1 341 ? -70.343 -21.961 121.899 1.00 85.31 341 ILE A O 1
ATOM 2681 N N . GLU A 1 342 ? -70.117 -19.944 120.959 1.00 84.69 342 GLU A N 1
ATOM 2682 C CA . GLU A 1 342 ? -70.311 -19.230 122.226 1.00 84.69 342 GLU A CA 1
ATOM 2683 C C . GLU A 1 342 ? -71.699 -19.468 122.830 1.00 84.69 342 GLU A C 1
ATOM 2685 O O . GLU A 1 342 ? -71.824 -19.588 124.049 1.00 84.69 342 GLU A O 1
ATOM 2690 N N . LYS A 1 343 ? -72.754 -19.531 122.008 1.00 85.94 343 LYS A N 1
ATOM 2691 C CA . LYS A 1 343 ? -74.107 -19.856 122.486 1.00 85.94 343 LYS A CA 1
ATOM 2692 C C . LYS A 1 343 ? -74.177 -21.270 123.047 1.00 85.94 343 LYS A C 1
ATOM 2694 O O . LYS A 1 343 ? -74.692 -21.427 124.149 1.00 85.94 343 LYS A O 1
ATOM 2699 N N . LEU A 1 344 ? -73.625 -22.251 122.331 1.00 83.88 344 LEU A N 1
ATOM 2700 C CA . LEU A 1 344 ? -73.571 -23.638 122.791 1.00 83.88 344 LEU A CA 1
ATOM 2701 C C . LEU A 1 344 ? -72.793 -23.756 124.103 1.00 83.88 344 LEU A C 1
ATOM 2703 O O . LEU A 1 344 ? -73.282 -24.390 125.026 1.00 83.88 344 LEU A O 1
ATOM 2707 N N . ASN A 1 345 ? -71.652 -23.074 124.240 1.00 82.50 345 ASN A N 1
ATOM 2708 C CA . ASN A 1 345 ? -70.897 -23.058 125.496 1.00 82.50 345 ASN A CA 1
ATOM 2709 C C . ASN A 1 345 ? -71.705 -22.446 126.651 1.00 82.50 345 ASN A C 1
ATOM 2711 O O . ASN A 1 345 ? -71.705 -22.994 127.747 1.00 82.50 345 ASN A O 1
ATOM 2715 N N . ARG A 1 346 ? -72.439 -21.346 126.422 1.00 83.38 346 ARG A N 1
ATOM 2716 C CA . ARG A 1 346 ? -73.329 -20.766 127.449 1.00 83.38 346 ARG A CA 1
ATOM 2717 C C . ARG A 1 346 ? -74.482 -21.704 127.817 1.00 83.38 346 ARG A C 1
ATOM 2719 O O . ARG A 1 346 ? -74.947 -21.673 128.953 1.00 83.38 346 ARG A O 1
ATOM 2726 N N . GLU A 1 347 ? -74.987 -22.488 126.868 1.00 80.94 347 GLU A N 1
ATOM 2727 C CA . GLU A 1 347 ? -76.016 -23.502 127.120 1.00 80.94 347 GLU A CA 1
ATOM 2728 C C . GLU A 1 347 ? -75.457 -24.703 127.888 1.00 80.94 347 GLU A C 1
ATOM 2730 O O . GLU A 1 347 ? -76.096 -25.147 128.834 1.00 80.94 347 GLU A O 1
ATOM 2735 N N . ASP A 1 348 ? -74.252 -25.164 127.560 1.00 81.75 348 ASP A N 1
ATOM 2736 C CA . ASP A 1 348 ? -73.553 -26.249 128.259 1.00 81.75 348 ASP A CA 1
ATOM 2737 C C . ASP A 1 348 ? -73.187 -25.839 129.703 1.00 81.75 348 ASP A C 1
ATOM 2739 O O . ASP A 1 348 ? -73.387 -26.587 130.663 1.00 81.75 348 ASP A O 1
ATOM 2743 N N . GLU A 1 349 ? -72.765 -24.586 129.908 1.00 78.94 349 GLU A N 1
ATOM 2744 C CA . GLU A 1 349 ? -72.595 -23.986 131.240 1.00 78.94 349 GLU A CA 1
ATOM 2745 C C . GLU A 1 349 ? -73.919 -23.922 132.020 1.00 78.94 349 GLU A C 1
ATOM 2747 O O . GLU A 1 349 ? -73.950 -24.196 133.218 1.00 78.94 349 GLU A O 1
ATOM 2752 N N . ARG A 1 350 ? -75.043 -23.607 131.363 1.00 76.69 350 ARG A N 1
ATOM 2753 C CA . ARG A 1 350 ? -76.366 -23.657 132.011 1.00 76.69 350 ARG A CA 1
ATOM 2754 C C . ARG A 1 350 ? -76.768 -25.080 132.378 1.00 76.69 350 ARG A C 1
ATOM 2756 O O . ARG A 1 350 ? -77.203 -25.294 133.502 1.00 76.69 350 ARG A O 1
ATOM 2763 N N . GLN A 1 351 ? -76.595 -26.039 131.472 1.00 76.38 351 GLN A N 1
ATOM 2764 C CA . GLN A 1 351 ? -76.930 -27.443 131.718 1.00 76.38 351 GLN A CA 1
ATOM 2765 C C . GLN A 1 351 ? -76.081 -28.037 132.841 1.00 76.38 351 GLN A C 1
ATOM 2767 O O . GLN A 1 351 ? -76.605 -28.736 133.703 1.00 76.38 351 GLN A O 1
ATOM 2772 N N . SER A 1 352 ? -74.787 -27.721 132.884 1.00 75.06 352 SER A N 1
ATOM 2773 C CA . SER A 1 352 ? -73.907 -28.158 133.971 1.00 75.06 352 SER A CA 1
ATOM 2774 C C . SER A 1 352 ? -74.269 -27.516 135.314 1.00 75.06 352 SER A C 1
ATOM 2776 O O . SER A 1 352 ? -74.208 -28.193 136.341 1.00 75.06 352 SER A O 1
ATOM 2778 N N . LEU A 1 353 ? -74.716 -26.255 135.337 1.00 74.62 353 LEU A N 1
ATOM 2779 C CA . LEU A 1 353 ? -75.266 -25.632 136.546 1.00 74.62 353 LEU A CA 1
ATOM 2780 C C . LEU A 1 353 ? -76.587 -26.282 136.984 1.00 74.62 353 LEU A C 1
ATOM 2782 O O . LEU A 1 353 ? -76.739 -26.582 138.166 1.00 74.62 353 LEU A O 1
ATOM 2786 N N . GLU A 1 354 ? -77.503 -26.565 136.056 1.00 76.56 354 GLU A N 1
ATOM 2787 C CA . GLU A 1 354 ? -78.753 -27.290 136.332 1.00 76.56 354 GLU A CA 1
ATOM 2788 C C . GLU A 1 354 ? -78.482 -28.715 136.850 1.00 76.56 354 GLU A C 1
ATOM 2790 O O . GLU A 1 354 ? -79.121 -29.170 137.800 1.00 76.56 354 GLU A O 1
ATOM 2795 N N . GLU A 1 355 ? -77.492 -29.418 136.290 1.00 77.56 355 GLU A N 1
ATOM 2796 C CA . GLU A 1 355 ? -77.076 -30.740 136.764 1.00 77.56 355 GLU A CA 1
ATOM 2797 C C . GLU A 1 355 ? -76.450 -30.666 138.166 1.00 77.56 355 GLU A C 1
ATOM 2799 O O . GLU A 1 355 ? -76.722 -31.515 139.021 1.00 77.56 355 GLU A O 1
ATOM 2804 N N . LEU A 1 356 ? -75.640 -29.640 138.445 1.00 74.56 356 LEU A N 1
ATOM 2805 C CA . LEU A 1 356 ? -75.089 -29.402 139.780 1.00 74.56 356 LEU A CA 1
ATOM 2806 C C . LEU A 1 356 ? -76.185 -29.054 140.796 1.00 74.56 356 LEU A C 1
ATOM 2808 O O . LEU A 1 356 ? -76.139 -29.563 141.918 1.00 74.56 356 LEU A O 1
ATOM 2812 N N . GLU A 1 357 ? -77.192 -28.265 140.420 1.00 72.88 357 GLU A N 1
ATOM 2813 C CA . GLU A 1 357 ? -78.371 -28.010 141.255 1.00 72.88 357 GLU A CA 1
ATOM 2814 C C . GLU A 1 357 ? -79.169 -29.296 141.507 1.00 72.88 357 GLU A C 1
ATOM 2816 O O . GLU A 1 357 ? -79.527 -29.579 142.654 1.00 72.88 357 GLU A O 1
ATOM 2821 N N . ALA A 1 358 ? -79.366 -30.136 140.486 1.00 71.31 358 ALA A N 1
ATOM 2822 C CA . ALA A 1 358 ? -80.006 -31.442 140.634 1.00 71.31 358 ALA A CA 1
ATOM 2823 C C . ALA A 1 358 ? -79.222 -32.361 141.590 1.00 71.31 358 ALA A C 1
ATOM 2825 O O . ALA A 1 358 ? -79.815 -33.018 142.452 1.00 71.31 358 ALA A O 1
ATOM 2826 N N . ARG A 1 359 ? -77.884 -32.364 141.512 1.00 68.38 359 ARG A N 1
ATOM 2827 C CA . ARG A 1 359 ? -77.014 -33.098 142.448 1.00 68.38 359 ARG A CA 1
ATOM 2828 C C . ARG A 1 359 ? -77.074 -32.530 143.866 1.00 68.38 359 ARG A C 1
ATOM 2830 O O . ARG A 1 359 ? -77.074 -33.305 144.820 1.00 68.38 359 ARG A O 1
ATOM 2837 N N . LEU A 1 360 ? -77.164 -31.210 144.029 1.00 69.12 360 LEU A N 1
ATOM 2838 C CA . LEU A 1 360 ? -77.289 -30.565 145.339 1.00 69.12 360 LEU A CA 1
ATOM 2839 C C . LEU A 1 360 ? -78.641 -30.887 146.001 1.00 69.12 360 LEU A C 1
ATOM 2841 O O . LEU A 1 360 ? -78.699 -31.138 147.205 1.00 69.12 360 LEU A O 1
ATOM 2845 N N . ILE A 1 361 ? -79.721 -30.938 145.214 1.00 66.75 361 ILE A N 1
ATOM 2846 C CA . ILE A 1 361 ? -81.049 -31.376 145.665 1.00 66.75 361 ILE A CA 1
ATOM 2847 C C . ILE A 1 361 ? -81.017 -32.859 146.065 1.00 66.75 361 ILE A C 1
ATOM 2849 O O . ILE A 1 361 ? -81.525 -33.208 147.132 1.00 66.75 361 ILE A O 1
ATOM 2853 N N . ALA A 1 362 ? -80.352 -33.716 145.283 1.00 59.94 362 ALA A N 1
ATOM 2854 C CA . ALA A 1 362 ? -80.176 -35.132 145.612 1.00 59.94 362 ALA A CA 1
ATOM 2855 C C . ALA A 1 362 ? -79.360 -35.342 146.905 1.00 59.94 362 ALA A C 1
ATOM 2857 O O . ALA A 1 362 ? -79.744 -36.152 147.749 1.00 59.94 362 ALA A O 1
ATOM 2858 N N . LEU A 1 363 ? -78.291 -34.563 147.118 1.00 58.09 363 LEU A N 1
ATOM 2859 C CA . LEU A 1 363 ? -77.507 -34.594 148.360 1.00 58.09 363 LEU A CA 1
ATOM 2860 C C . LEU A 1 363 ? -78.302 -34.104 149.578 1.00 58.09 363 LEU A C 1
ATOM 2862 O O . LEU A 1 363 ? -78.077 -34.569 150.692 1.00 58.09 363 LEU A O 1
ATOM 2866 N N . ARG A 1 364 ? -79.251 -33.183 149.382 1.00 53.22 364 ARG A N 1
ATOM 2867 C CA . ARG A 1 364 ? -80.106 -32.659 150.455 1.00 53.22 364 ARG A CA 1
ATOM 2868 C C . ARG A 1 364 ? -81.199 -33.641 150.895 1.00 53.22 364 ARG A C 1
ATOM 2870 O O . ARG A 1 364 ? -81.770 -33.450 151.966 1.00 53.22 364 ARG A O 1
ATOM 2877 N N . MET A 1 365 ? -81.476 -34.687 150.113 1.00 49.25 365 MET A N 1
ATOM 2878 C CA . MET A 1 365 ? -82.535 -35.667 150.392 1.00 49.25 365 MET A CA 1
ATOM 2879 C C . MET A 1 365 ? -82.046 -37.017 150.944 1.00 49.25 365 MET A C 1
ATOM 2881 O O . MET A 1 365 ? -82.881 -37.827 151.335 1.00 49.25 365 MET A O 1
ATOM 2885 N N . ALA A 1 366 ? -80.737 -37.266 151.044 1.00 47.16 366 ALA A N 1
ATOM 2886 C CA . ALA A 1 366 ? -80.201 -38.565 151.465 1.00 47.16 366 ALA A CA 1
ATOM 2887 C C . ALA A 1 366 ? -79.442 -38.492 152.806 1.00 47.16 366 ALA A C 1
ATOM 2889 O O . ALA A 1 366 ? -78.215 -38.538 152.863 1.00 47.16 366 ALA A O 1
ATOM 2890 N N . SER A 1 367 ? -80.204 -38.396 153.900 1.00 40.09 367 SER A N 1
ATOM 2891 C CA . SER A 1 367 ? -79.830 -38.947 155.209 1.00 40.09 367 SER A CA 1
ATOM 2892 C C . SER A 1 367 ? -80.514 -40.310 155.342 1.00 40.09 367 SER A C 1
ATOM 2894 O O . SER A 1 367 ? -81.670 -40.428 154.943 1.00 40.09 367 SER A O 1
ATOM 2896 N N . VAL A 1 368 ? -79.824 -41.272 155.963 1.00 37.91 368 VAL A N 1
ATOM 2897 C CA . VAL A 1 368 ? -80.234 -42.655 156.295 1.00 37.91 368 VAL A CA 1
ATOM 2898 C C . VAL A 1 368 ? -79.700 -43.745 155.342 1.00 37.91 368 VAL A C 1
ATOM 2900 O O . VAL A 1 368 ? -80.279 -44.071 154.314 1.00 37.91 368 VAL A O 1
ATOM 2903 N N . ASP A 1 369 ? -78.594 -44.324 155.821 1.00 34.78 369 ASP A N 1
ATOM 2904 C CA . ASP A 1 369 ? -78.165 -45.728 155.777 1.00 34.78 369 ASP A CA 1
ATOM 2905 C C . ASP A 1 369 ? -77.561 -46.411 154.526 1.00 34.78 369 ASP A C 1
ATOM 2907 O O . ASP A 1 369 ? -78.174 -46.581 153.480 1.00 34.78 369 ASP A O 1
ATOM 2911 N N . HIS A 1 370 ? -76.370 -46.971 154.812 1.00 33.31 370 HIS A N 1
ATOM 2912 C CA . HIS A 1 370 ? -75.700 -48.170 154.273 1.00 33.31 370 HIS A CA 1
ATOM 2913 C C . HIS A 1 370 ? -74.569 -48.011 153.230 1.00 33.31 370 HIS A C 1
ATOM 2915 O O . HIS A 1 370 ? -74.765 -47.710 152.058 1.00 33.31 370 HIS A O 1
ATOM 2921 N N . LEU A 1 371 ? -73.355 -48.340 153.703 1.00 37.72 371 LEU A N 1
ATOM 2922 C CA . LEU A 1 371 ? -72.170 -48.769 152.940 1.00 37.72 371 LEU A CA 1
ATOM 2923 C C . LEU A 1 371 ? -72.406 -50.155 152.296 1.00 37.72 371 LEU A C 1
ATOM 2925 O O . LEU A 1 371 ? -73.164 -50.948 152.862 1.00 37.72 371 LEU A O 1
ATOM 2929 N N . PRO A 1 372 ? -71.706 -50.508 151.191 1.00 45.47 372 PRO A N 1
ATOM 2930 C CA . PRO A 1 372 ? -70.471 -51.297 151.356 1.00 45.47 372 PRO A CA 1
ATOM 2931 C C . PRO A 1 372 ? -69.324 -51.070 150.332 1.00 45.47 372 PRO A C 1
ATOM 2933 O O . PRO A 1 372 ? -69.515 -50.727 149.173 1.00 45.47 372 PRO A O 1
ATOM 2936 N N . ALA A 1 373 ? -68.115 -51.316 150.848 1.00 33.22 373 ALA A N 1
ATOM 2937 C CA . ALA A 1 373 ? -66.888 -51.939 150.317 1.00 33.22 373 ALA A CA 1
ATOM 2938 C C . ALA A 1 373 ? -66.567 -52.114 148.799 1.00 33.22 373 ALA A C 1
ATOM 2940 O O . ALA A 1 373 ? -67.247 -52.828 148.076 1.00 33.22 373 ALA A O 1
ATOM 2941 N N . LEU A 1 374 ? -65.347 -51.642 148.460 1.00 36.00 374 LEU A N 1
ATOM 2942 C CA . LEU A 1 374 ? -64.212 -52.287 147.743 1.00 36.00 374 LEU A CA 1
ATOM 2943 C C . LEU A 1 374 ? -64.375 -52.884 146.323 1.00 36.00 374 LEU A C 1
ATOM 2945 O O . LEU A 1 374 ? -65.023 -53.908 146.146 1.00 36.00 374 LEU A O 1
ATOM 2949 N N . GLY A 1 375 ? -63.534 -52.417 145.377 1.00 32.16 375 GLY A N 1
ATOM 2950 C CA . GLY A 1 375 ? -63.072 -53.270 144.264 1.00 32.16 375 GLY A CA 1
ATOM 2951 C C . GLY A 1 375 ? -62.495 -52.613 142.997 1.00 32.16 375 GLY A C 1
ATOM 2952 O O . GLY A 1 375 ? -63.198 -52.506 142.009 1.00 32.16 375 GLY A O 1
ATOM 2953 N N . ARG A 1 376 ? -61.191 -52.293 143.024 1.00 33.72 376 ARG A N 1
ATOM 2954 C CA . ARG A 1 376 ? -60.149 -52.449 141.969 1.00 33.72 376 ARG A CA 1
ATOM 2955 C C . ARG A 1 376 ? -60.358 -52.045 140.484 1.00 33.72 376 ARG A C 1
ATOM 2957 O O . ARG A 1 376 ? -61.218 -52.548 139.777 1.00 33.72 376 ARG A O 1
ATOM 2964 N N . SER A 1 377 ? -59.263 -51.435 140.004 1.00 33.47 377 SER A N 1
ATOM 2965 C CA . SER A 1 377 ? -58.597 -51.527 138.683 1.00 33.47 377 SER A CA 1
ATOM 2966 C C . SER A 1 377 ? -59.143 -50.641 137.551 1.00 33.47 377 SER A C 1
ATOM 2968 O O . SER A 1 377 ? -60.311 -50.735 137.217 1.00 33.47 377 SER A O 1
ATOM 2970 N N . GLU A 1 378 ? -58.420 -49.634 137.042 1.00 37.28 378 GLU A N 1
ATOM 2971 C CA . GLU A 1 378 ? -57.135 -49.621 136.297 1.00 37.28 378 GLU A CA 1
ATOM 2972 C C . GLU A 1 378 ? -57.388 -49.536 134.777 1.00 37.28 378 GLU A C 1
ATOM 2974 O O . GLU A 1 378 ? -58.222 -50.274 134.253 1.00 37.28 378 GLU A O 1
ATOM 2979 N N . ARG A 1 379 ? -56.585 -48.685 134.106 1.00 37.81 379 ARG A N 1
ATOM 2980 C CA . ARG A 1 379 ? -56.502 -48.341 132.659 1.00 37.81 379 ARG A CA 1
ATOM 2981 C C . ARG A 1 379 ? -57.282 -47.072 132.283 1.00 37.81 379 ARG A C 1
ATOM 2983 O O . ARG A 1 379 ? -58.503 -47.069 132.289 1.00 37.81 379 ARG A O 1
ATOM 2990 N N . VAL A 1 380 ? -56.650 -45.902 132.118 1.00 47.66 380 VAL A N 1
ATOM 2991 C CA . VAL A 1 380 ? -55.644 -45.500 131.101 1.00 47.66 380 VAL A CA 1
ATOM 2992 C C . VAL A 1 380 ? -56.092 -45.887 129.693 1.00 47.66 380 VAL A C 1
ATOM 2994 O O . VAL A 1 380 ? -55.970 -47.041 129.295 1.00 47.66 380 VAL A O 1
ATOM 2997 N N . ALA A 1 381 ? -56.593 -44.899 128.953 1.00 42.03 381 ALA A N 1
ATOM 2998 C CA . ALA A 1 381 ? -56.714 -44.937 127.503 1.00 42.03 381 ALA A CA 1
ATOM 2999 C C . ALA A 1 381 ? -56.369 -43.543 126.964 1.00 42.03 381 ALA A C 1
ATOM 3001 O O . ALA A 1 381 ? -57.212 -42.650 126.880 1.00 42.03 381 ALA A O 1
ATOM 3002 N N . GLU A 1 382 ? -55.081 -43.371 126.673 1.00 44.84 382 GLU A N 1
ATOM 3003 C CA . GLU A 1 382 ? -54.536 -42.345 125.791 1.00 44.84 382 GLU A CA 1
ATOM 3004 C C . GLU A 1 382 ? -55.274 -42.379 124.446 1.00 44.84 382 GLU A C 1
ATOM 3006 O O . GLU A 1 382 ? -55.285 -43.398 123.754 1.00 44.84 382 GLU A O 1
ATOM 3011 N N . GLN A 1 383 ? -55.888 -41.264 124.053 1.00 45.88 383 GLN A N 1
ATOM 3012 C CA . GLN A 1 383 ? -56.302 -41.052 122.668 1.00 45.88 383 GLN A CA 1
ATOM 3013 C C . GLN A 1 383 ? -55.142 -40.397 121.916 1.00 45.88 383 GLN A C 1
ATOM 3015 O O . GLN A 1 383 ? -54.961 -39.179 121.947 1.00 45.88 383 GLN A O 1
ATOM 3020 N N . HIS A 1 384 ? -54.348 -41.239 121.255 1.00 46.19 384 HIS A N 1
ATOM 3021 C CA . HIS A 1 384 ? -53.357 -40.834 120.263 1.00 46.19 384 HIS A CA 1
ATOM 3022 C C . HIS A 1 384 ? -54.037 -40.097 119.099 1.00 46.19 384 HIS A C 1
ATOM 3024 O O . HIS A 1 384 ? -55.037 -40.562 118.550 1.00 46.19 384 HIS A O 1
ATOM 3030 N N . ARG A 1 385 ? -53.483 -38.943 118.711 1.00 48.16 385 ARG A N 1
ATOM 3031 C CA . ARG A 1 385 ? -53.867 -38.215 117.494 1.00 48.16 385 ARG A CA 1
ATOM 3032 C C . ARG A 1 385 ? -53.033 -38.744 116.328 1.00 48.16 385 ARG A C 1
ATOM 3034 O O . ARG A 1 385 ? -51.826 -38.530 116.296 1.00 48.16 385 ARG A O 1
ATOM 3041 N N . GLU A 1 386 ? -53.672 -39.405 115.364 1.00 48.47 386 GLU A N 1
ATOM 3042 C CA . GLU A 1 386 ? -53.054 -39.712 114.067 1.00 48.47 386 GLU A CA 1
ATOM 3043 C C . GLU A 1 386 ? -52.831 -38.399 113.292 1.00 48.47 386 GLU A C 1
ATOM 3045 O O . GLU A 1 386 ? -53.782 -37.676 112.995 1.00 48.47 386 GLU A O 1
ATOM 3050 N N . ALA A 1 387 ? -51.578 -38.084 112.954 1.00 58.06 387 ALA A N 1
ATOM 3051 C CA . ALA A 1 387 ? -51.242 -37.045 111.984 1.00 58.06 387 ALA A CA 1
ATOM 3052 C C . ALA A 1 387 ? -50.701 -37.712 110.712 1.00 58.06 387 ALA A C 1
ATOM 3054 O O . ALA A 1 387 ? -49.663 -38.376 110.730 1.00 58.06 387 ALA A O 1
ATOM 3055 N N . GLU A 1 388 ? -51.422 -37.549 109.604 1.00 66.81 388 GLU A N 1
ATOM 3056 C CA . GLU A 1 388 ? -50.994 -38.013 108.285 1.00 66.81 388 GLU A CA 1
ATOM 3057 C C . GLU A 1 388 ? -50.165 -36.920 107.591 1.00 66.81 388 GLU A C 1
ATOM 3059 O O . GLU A 1 388 ? -50.559 -35.754 107.548 1.00 66.81 388 GLU A O 1
ATOM 3064 N N . TYR A 1 389 ? -49.012 -37.292 107.031 1.00 70.44 389 TYR A N 1
ATOM 3065 C CA . TYR A 1 389 ? -48.179 -36.410 106.209 1.00 70.44 389 TYR A CA 1
ATOM 3066 C C . TYR A 1 389 ? -47.708 -37.148 104.946 1.00 70.44 389 TYR A C 1
ATOM 3068 O O . TYR A 1 389 ? -47.555 -38.374 104.930 1.00 70.44 389 TYR A O 1
ATOM 3076 N N . ILE A 1 390 ? -47.508 -36.390 103.866 1.00 67.88 390 ILE A N 1
ATOM 3077 C CA . ILE A 1 390 ? -47.100 -36.885 102.547 1.00 67.88 390 ILE A CA 1
ATOM 3078 C C . ILE A 1 390 ? -45.613 -36.593 102.365 1.00 67.88 390 ILE A C 1
ATOM 3080 O O . ILE A 1 390 ? -45.218 -35.430 102.347 1.00 67.88 390 ILE A O 1
ATOM 3084 N N . ASP A 1 391 ? -44.794 -37.635 102.208 1.00 71.69 391 ASP A N 1
ATOM 3085 C CA . ASP A 1 391 ? -43.359 -37.458 101.971 1.00 71.69 391 ASP A CA 1
ATOM 3086 C C . ASP A 1 391 ? -43.058 -36.903 100.563 1.00 71.69 391 ASP A C 1
ATOM 3088 O O . ASP A 1 391 ? -43.916 -36.860 99.678 1.00 71.69 391 ASP A O 1
ATOM 3092 N N . SER A 1 392 ? -41.812 -36.483 100.328 1.00 60.06 392 SER A N 1
ATOM 3093 C CA . SER A 1 392 ? -41.358 -35.887 99.060 1.00 60.06 392 SER A CA 1
ATOM 3094 C C . SER A 1 392 ? -41.418 -36.826 97.842 1.00 60.06 392 SER A C 1
ATOM 3096 O O . SER A 1 392 ? -41.072 -36.409 96.737 1.00 60.06 392 SER A O 1
ATOM 3098 N N . THR A 1 393 ? -41.884 -38.070 98.009 1.00 66.12 393 THR A N 1
ATOM 3099 C CA . THR A 1 393 ? -42.163 -39.022 96.921 1.00 66.12 393 THR A CA 1
ATOM 3100 C C . THR A 1 393 ? -43.659 -39.241 96.666 1.00 66.12 393 THR A C 1
ATOM 3102 O O . THR A 1 393 ? -44.025 -40.041 95.803 1.00 66.12 393 THR A O 1
ATOM 3105 N N . GLY A 1 394 ? -44.536 -38.520 97.374 1.00 67.38 394 GLY A N 1
ATOM 3106 C CA . GLY A 1 394 ? -45.980 -38.507 97.136 1.00 67.38 394 GLY A CA 1
ATOM 3107 C C . GLY A 1 394 ? -46.744 -39.695 97.726 1.00 67.38 394 GLY A C 1
ATOM 3108 O O . GLY A 1 394 ? -47.873 -39.950 97.308 1.00 67.38 394 GLY A O 1
ATOM 3109 N N . ARG A 1 395 ? -46.165 -40.442 98.679 1.00 67.19 395 ARG A N 1
ATOM 3110 C CA . ARG A 1 395 ? -46.849 -41.559 99.357 1.00 67.19 395 ARG A CA 1
ATOM 3111 C C . ARG A 1 395 ? -47.278 -41.169 100.771 1.00 67.19 395 ARG A C 1
ATOM 3113 O O . ARG A 1 395 ? -46.508 -40.576 101.522 1.00 67.19 395 ARG A O 1
ATOM 3120 N N . LEU A 1 396 ? -48.509 -41.535 101.129 1.00 60.19 396 LEU A N 1
ATOM 3121 C CA . LEU A 1 396 ? -49.082 -41.313 102.458 1.00 60.19 396 LEU A CA 1
ATOM 3122 C C . LEU A 1 396 ? -48.383 -42.232 103.476 1.00 60.19 396 LEU A C 1
ATOM 3124 O O . LEU A 1 396 ? -48.385 -43.454 103.296 1.00 60.19 396 LEU A O 1
ATOM 3128 N N . ARG A 1 397 ? -47.787 -41.679 104.538 1.00 70.75 397 ARG A N 1
ATOM 3129 C CA . ARG A 1 397 ? -47.252 -42.470 105.660 1.00 70.75 397 ARG A CA 1
ATOM 3130 C C . ARG A 1 397 ? -47.839 -41.992 106.986 1.00 70.75 397 ARG A C 1
ATOM 3132 O O . ARG A 1 397 ? -48.038 -40.798 107.185 1.00 70.75 397 ARG A O 1
ATOM 3139 N N . ARG A 1 398 ? -48.081 -42.941 107.896 1.00 68.69 398 ARG A N 1
ATOM 3140 C CA . ARG A 1 398 ? -48.539 -42.686 109.270 1.00 68.69 398 ARG A CA 1
ATOM 3141 C C . ARG A 1 398 ? -47.358 -42.798 110.228 1.00 68.69 398 ARG A C 1
ATOM 3143 O O . ARG A 1 398 ? -46.662 -43.813 110.212 1.00 68.69 398 ARG A O 1
ATOM 3150 N N . ALA A 1 399 ? -47.130 -41.768 111.036 1.00 62.84 399 ALA A N 1
ATOM 3151 C CA . ALA A 1 399 ? -46.132 -41.775 112.100 1.00 62.84 399 ALA A CA 1
ATOM 3152 C C . ALA A 1 399 ? -46.842 -41.710 113.458 1.00 62.84 399 ALA A C 1
ATOM 3154 O O . ALA A 1 399 ? -47.768 -40.923 113.631 1.00 62.84 399 ALA A O 1
ATOM 3155 N N . TRP A 1 400 ? -46.415 -42.557 114.394 1.00 50.50 400 TRP A N 1
ATOM 3156 C CA . TRP A 1 400 ? -46.917 -42.584 115.768 1.00 50.50 400 TRP A CA 1
ATOM 3157 C C . TRP A 1 400 ? -46.104 -41.611 116.630 1.00 50.50 400 TRP A C 1
ATOM 3159 O O . TRP A 1 400 ? -44.875 -41.719 116.659 1.00 50.50 400 TRP A O 1
ATOM 3169 N N . GLN A 1 401 ? -46.781 -40.696 117.327 1.00 55.38 401 GLN A N 1
ATOM 3170 C CA . GLN A 1 401 ? -46.248 -39.973 118.486 1.00 55.38 401 GLN A CA 1
ATOM 3171 C C . GLN A 1 401 ? -47.198 -40.123 119.670 1.00 55.38 401 GLN A C 1
ATOM 3173 O O . GLN A 1 401 ? -48.430 -39.978 119.479 1.00 55.38 401 GLN A O 1
#

Secondary structure (DSSP, 8-state):
-TTHHHHHHHHHHT--HHHHHH-HHHHHHHHHHHHTT-S--HHHHHHTT--HHHHHHHHHHHHHHHHS----PPP-HHHHHHHHHHHHHHHHHHHHHHHHHHHHHHHHHHHHHHHHHHHHHHHHHHHHHHHHHHHHHHHHTT--TTS---HHHHHHHHHHHHHTSHHHHHHHHHHHHHHHHHHTSTT--TT----HHHHHHHHHHHHHHHHHHHHHHHHHHHHHHHHHHHHHHHHHHHHHHHHHHHHHHHHHHHHHHHHHHHHHHHHHHHHHHHHHHHHHHHHHHHHHHHHHHHHHHHHHHHHHHHHHHHHHHHHHHHHHHHHHHHHHHHHHHHHHHHHHHHHHHHHHHHHHHHHHHHHHHHHHH--S------------------EEEE-TTS-EEEE--

Sequence (401 aa):
DKYDEEFYGRLFNEGDKKWMEDHAGSRLLARDLNRSALIPTGKEIKDAGLSDTRVMKYLRAVKVALDSSPEVRPALPKAAEAAGRLASALTSKVLQRREQAAIERAHDTYVKAEIEKAEGQLSWAVFQIVQQEWQKAMTQAGLSDREQIEPLKLSQSIFAELASEPSIKNYLAQVKANARALAEQPGWALEAAPGNGVESAIHEIVPGRVEGAVRDTMVRVAEEKAKEKAREEAREKVAEEAMKAAQAKATEEARKDAQIRAAEEARLRAEDRAREEAEKVARARAEEEAKRRAEDKAKEAAEKIARDRAEEAARREAEAKAREFVEREAMKRLDRLSEEIEKLNREDERQSLEELEARLIALRMASVDHLPALGRSERVAEQHREAEYIDSTGRLRRAWQ